Protein AF-A0A8S9H0C4-F1 (afdb_monomer)

Mean predicted aligned error: 11.25 Å

Structure (mmCIF, N/CA/C/O backbone):
data_AF-A0A8S9H0C4-F1
#
_entry.id   AF-A0A8S9H0C4-F1
#
loop_
_atom_site.group_PDB
_atom_site.id
_atom_site.type_symbol
_atom_site.label_atom_id
_atom_site.label_alt_id
_atom_site.label_comp_id
_atom_site.label_asym_id
_at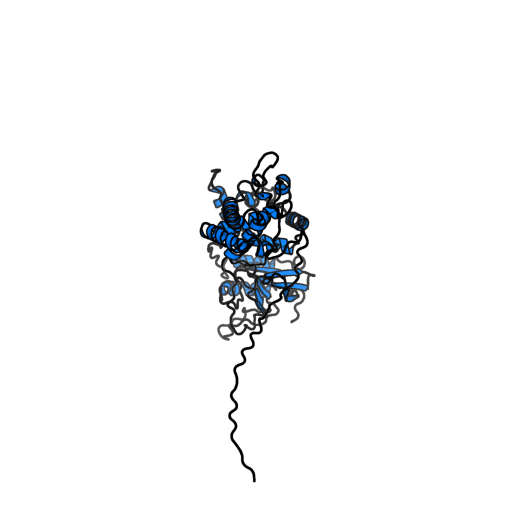om_site.label_entity_id
_atom_site.label_seq_id
_atom_site.pdbx_PDB_ins_code
_atom_site.Cartn_x
_atom_site.Cartn_y
_atom_site.Cartn_z
_atom_site.occupancy
_atom_site.B_iso_or_equiv
_atom_site.auth_seq_id
_atom_site.auth_comp_id
_atom_site.auth_asym_id
_atom_site.auth_atom_id
_atom_site.pdbx_PDB_model_num
ATOM 1 N N . MET A 1 1 ? -44.902 -77.349 -20.375 1.00 38.16 1 MET A N 1
ATOM 2 C CA . MET A 1 1 ? -44.047 -76.968 -19.225 1.00 38.16 1 MET A CA 1
ATOM 3 C C . MET A 1 1 ? -43.326 -75.696 -19.650 1.00 38.16 1 MET A C 1
ATOM 5 O O . MET A 1 1 ? -42.745 -75.730 -20.716 1.00 38.16 1 MET A O 1
ATOM 9 N N . ALA A 1 2 ? -43.389 -74.535 -19.014 1.00 34.59 2 ALA A N 1
ATOM 10 C CA . ALA A 1 2 ? -43.831 -74.146 -17.688 1.00 34.59 2 ALA A CA 1
ATOM 11 C C . ALA A 1 2 ? -44.551 -72.783 -17.771 1.00 34.59 2 ALA A C 1
ATOM 13 O O . ALA A 1 2 ? -44.348 -72.005 -18.697 1.00 34.59 2 ALA A O 1
ATOM 14 N N . THR A 1 3 ? -45.428 -72.545 -16.804 1.00 35.94 3 THR A N 1
ATOM 15 C CA . THR A 1 3 ? -46.259 -71.354 -16.611 1.00 35.94 3 THR A CA 1
ATOM 16 C C . THR A 1 3 ? -45.446 -70.157 -16.117 1.00 35.94 3 THR A C 1
ATOM 18 O O . THR A 1 3 ? -44.884 -70.223 -15.025 1.00 35.94 3 THR A O 1
ATOM 21 N N . THR A 1 4 ? -45.456 -69.040 -16.842 1.00 33.62 4 THR A N 1
ATOM 22 C CA . THR A 1 4 ? -44.946 -67.747 -16.361 1.00 33.62 4 THR A CA 1
ATOM 23 C C . THR A 1 4 ? -46.105 -66.920 -15.808 1.00 33.62 4 THR A C 1
ATOM 25 O O . THR A 1 4 ? -46.973 -66.461 -16.546 1.00 33.62 4 THR A O 1
ATOM 28 N N . ARG A 1 5 ? -46.144 -66.774 -14.478 1.00 37.62 5 ARG A N 1
ATOM 29 C CA . ARG A 1 5 ? -47.049 -65.865 -13.767 1.00 37.62 5 ARG A CA 1
ATOM 30 C C . ARG A 1 5 ? -46.379 -64.504 -13.607 1.00 37.62 5 ARG A C 1
ATOM 32 O O . ARG A 1 5 ? -45.258 -64.413 -13.118 1.00 37.62 5 ARG A O 1
ATOM 39 N N . THR A 1 6 ? -47.107 -63.471 -14.000 1.00 37.75 6 THR A N 1
ATOM 40 C CA . THR A 1 6 ? -46.817 -62.053 -13.794 1.00 37.75 6 THR A CA 1
ATOM 41 C C . THR A 1 6 ? -46.771 -61.728 -12.298 1.00 37.75 6 THR A C 1
ATOM 43 O O . THR A 1 6 ? -47.716 -62.047 -11.579 1.00 37.75 6 THR A O 1
ATOM 46 N N . PHE A 1 7 ? -45.712 -61.059 -11.835 1.00 34.47 7 PHE A N 1
ATOM 47 C CA . PHE A 1 7 ? -45.664 -60.413 -10.521 1.00 34.47 7 PHE A CA 1
ATOM 48 C C . PHE A 1 7 ? -45.388 -58.918 -10.708 1.00 34.47 7 PHE A C 1
ATOM 50 O O . PHE A 1 7 ? -44.346 -58.530 -11.231 1.00 34.47 7 PHE A O 1
ATOM 57 N N . LEU A 1 8 ? -46.353 -58.093 -10.292 1.00 31.84 8 LEU A N 1
ATOM 58 C CA . LEU A 1 8 ? -46.169 -56.664 -10.054 1.00 31.84 8 LEU A CA 1
ATOM 59 C C . LEU A 1 8 ? -45.226 -56.483 -8.860 1.00 31.84 8 LEU A C 1
ATOM 61 O O . LEU A 1 8 ? -45.516 -56.983 -7.774 1.00 31.84 8 LEU A O 1
ATOM 65 N N . VAL A 1 9 ? -44.146 -55.725 -9.042 1.00 34.50 9 VAL A N 1
ATOM 66 C CA . VAL A 1 9 ? -43.322 -55.225 -7.936 1.00 34.50 9 VAL A CA 1
ATOM 67 C C . VAL A 1 9 ? -43.634 -53.742 -7.751 1.00 34.50 9 VAL A C 1
ATOM 69 O O . VAL A 1 9 ? -43.262 -52.901 -8.565 1.00 34.50 9 VAL A O 1
ATOM 72 N N . LEU A 1 10 ? -44.370 -53.450 -6.679 1.00 32.12 10 LEU A N 1
ATOM 73 C CA . LEU A 1 10 ? -44.566 -52.118 -6.113 1.00 32.12 10 LEU A CA 1
ATOM 74 C C . LEU A 1 10 ? -43.233 -51.632 -5.525 1.00 32.12 10 LEU A C 1
ATOM 76 O O . LEU A 1 10 ? -42.736 -52.223 -4.569 1.00 32.12 10 LEU A O 1
ATOM 80 N N . PHE A 1 11 ? -42.665 -50.552 -6.064 1.00 33.66 11 PHE A N 1
ATOM 81 C CA . PHE A 1 11 ? -41.574 -49.835 -5.402 1.00 33.66 11 PHE A CA 1
ATOM 82 C C . PHE A 1 11 ? -42.159 -48.970 -4.279 1.00 33.66 11 PHE A C 1
ATOM 84 O O . PHE A 1 11 ? -42.774 -47.933 -4.522 1.00 33.66 11 PHE A O 1
ATOM 91 N N . SER A 1 12 ? -41.994 -49.425 -3.039 1.00 33.91 12 SER A N 1
ATOM 92 C CA . SER A 1 12 ? -42.279 -48.651 -1.834 1.00 33.91 12 SER A CA 1
ATOM 93 C C . SER A 1 12 ? -41.239 -47.543 -1.660 1.00 33.91 12 SER A C 1
ATOM 95 O O . SER A 1 12 ? -40.045 -47.814 -1.526 1.00 33.91 12 SER A O 1
ATOM 97 N N . LEU A 1 13 ? -41.711 -46.299 -1.630 1.00 40.16 13 LEU A N 1
ATOM 98 C CA . LEU A 1 13 ? -40.942 -45.103 -1.308 1.00 40.16 13 LEU A CA 1
ATOM 99 C C . LEU A 1 13 ? -40.626 -45.097 0.202 1.00 40.16 13 LEU A C 1
ATOM 101 O O . LEU A 1 13 ? -41.441 -44.658 1.010 1.00 40.16 13 LEU A O 1
ATOM 105 N N . ALA A 1 14 ? -39.462 -45.612 0.599 1.00 35.75 14 ALA A N 1
ATOM 106 C CA . ALA A 1 14 ? -38.945 -45.455 1.958 1.00 35.75 14 ALA A CA 1
ATOM 107 C C . ALA A 1 14 ? -38.021 -44.229 2.003 1.00 35.75 14 ALA A C 1
ATOM 109 O O . ALA A 1 14 ? -36.825 -44.309 1.730 1.00 35.75 14 ALA A O 1
ATOM 110 N N . CYS A 1 15 ? -38.614 -43.078 2.318 1.00 36.56 15 CYS A N 1
ATOM 111 C CA . CYS A 1 15 ? -37.911 -41.848 2.657 1.00 36.56 15 CYS A CA 1
ATOM 112 C C . CYS A 1 15 ? -37.180 -42.062 3.991 1.00 36.56 15 CYS A C 1
ATOM 114 O O . CYS A 1 15 ? -37.785 -41.993 5.059 1.00 36.56 15 CYS A O 1
ATOM 116 N N . SER A 1 16 ? -35.889 -42.383 3.928 1.00 36.41 16 SER A N 1
ATOM 117 C CA . SER A 1 16 ? -35.023 -42.357 5.104 1.00 36.41 16 SER A CA 1
ATOM 118 C C . SER A 1 16 ? -34.553 -40.917 5.281 1.00 36.41 16 SER A C 1
ATOM 120 O O . SER A 1 16 ? -33.672 -40.463 4.556 1.00 36.41 16 SER A O 1
ATOM 122 N N . LEU A 1 17 ? -35.173 -40.184 6.212 1.00 41.22 17 LEU A N 1
ATOM 123 C CA . LEU A 1 17 ? -34.595 -38.957 6.756 1.00 41.22 17 LEU A CA 1
ATOM 124 C C . LEU A 1 17 ? -33.303 -39.333 7.490 1.00 41.22 17 LEU A C 1
ATOM 126 O O . LEU A 1 17 ? -33.306 -39.623 8.685 1.00 41.22 17 LEU A O 1
ATOM 130 N N . THR A 1 18 ? -32.188 -39.330 6.771 1.00 37.75 18 THR A N 1
ATOM 131 C CA . THR A 1 18 ? -30.883 -39.153 7.392 1.00 37.75 18 THR A CA 1
ATOM 132 C C . THR A 1 18 ? -30.782 -37.669 7.717 1.00 37.75 18 THR A C 1
ATOM 134 O O . THR A 1 18 ? -30.531 -36.840 6.846 1.00 37.75 18 THR A O 1
ATOM 137 N N . LEU A 1 19 ? -31.073 -37.324 8.972 1.00 36.75 19 LEU A N 1
ATOM 138 C CA . LEU A 1 19 ? -30.625 -36.073 9.567 1.00 36.75 19 LEU A CA 1
ATOM 139 C C . LEU A 1 19 ? -29.107 -36.012 9.367 1.00 36.75 19 LEU A C 1
ATOM 141 O O . LEU A 1 19 ? -28.366 -36.719 10.047 1.00 36.75 19 LEU A O 1
ATOM 145 N N . CYS A 1 20 ? -28.650 -35.204 8.411 1.00 31.95 20 CYS A N 1
ATOM 146 C CA . CYS A 1 20 ? -27.276 -34.728 8.394 1.00 31.95 20 CYS A CA 1
ATOM 147 C C . CYS A 1 20 ? -27.115 -33.826 9.617 1.00 31.95 20 CYS A C 1
ATOM 149 O O . CYS A 1 20 ? -27.350 -32.620 9.558 1.00 31.95 20 CYS A O 1
ATOM 151 N N . ILE A 1 21 ? -26.783 -34.442 10.748 1.00 35.31 21 ILE A N 1
ATOM 152 C CA . ILE A 1 21 ? -26.126 -33.758 11.849 1.00 35.31 21 ILE A CA 1
ATOM 153 C C . ILE A 1 21 ? -24.743 -33.417 11.297 1.00 35.31 21 ILE A C 1
ATOM 155 O O . ILE A 1 21 ? -23.879 -34.282 11.175 1.00 35.31 21 ILE A O 1
ATOM 159 N N . CYS A 1 22 ? -24.572 -32.175 10.851 1.00 34.88 22 CYS A N 1
ATOM 160 C CA . CYS A 1 22 ? -23.246 -31.612 10.666 1.00 34.88 22 CYS A CA 1
ATOM 161 C C . CYS A 1 22 ? -22.674 -31.378 12.067 1.00 34.88 22 CYS A C 1
ATOM 163 O O . CYS A 1 22 ? -22.788 -30.279 12.605 1.00 34.88 22 CYS A O 1
ATOM 165 N N . ASP A 1 23 ? -22.110 -32.426 12.667 1.00 35.38 23 ASP A N 1
ATOM 166 C CA . ASP A 1 23 ? -21.135 -32.272 13.742 1.00 35.38 23 ASP A CA 1
ATOM 167 C C . ASP A 1 23 ? -19.854 -31.739 13.098 1.00 35.38 23 ASP A C 1
ATOM 169 O O . ASP A 1 23 ? -18.955 -32.488 12.725 1.00 35.38 23 ASP A O 1
ATOM 173 N N . ASP A 1 24 ? -19.806 -30.422 12.917 1.00 34.47 24 ASP A N 1
ATOM 174 C CA . ASP A 1 24 ? -18.562 -29.695 12.688 1.00 34.47 24 ASP A CA 1
ATOM 175 C C . ASP A 1 24 ? -18.085 -29.149 14.042 1.00 34.47 24 ASP A C 1
ATOM 177 O O . ASP A 1 24 ? -17.975 -27.945 14.269 1.00 34.47 24 ASP A O 1
ATOM 181 N N . GLU A 1 25 ? -17.836 -30.057 14.994 1.00 38.50 25 GLU A N 1
ATOM 182 C CA . GLU A 1 25 ? -16.946 -29.770 16.122 1.00 38.50 25 GLU A CA 1
ATOM 183 C C . GLU A 1 25 ? -15.496 -29.814 15.619 1.00 38.50 25 GLU A C 1
ATOM 185 O O . GLU A 1 25 ? -14.664 -30.619 16.044 1.00 38.50 25 GLU A O 1
ATOM 190 N N . SER A 1 26 ? -15.146 -28.884 14.727 1.00 35.22 26 SER A N 1
ATOM 191 C CA . SER A 1 26 ? -13.791 -28.359 14.742 1.00 35.22 26 SER A CA 1
ATOM 192 C C . SER A 1 26 ? -13.653 -27.595 16.056 1.00 35.22 26 SER A C 1
ATOM 194 O O . SER A 1 26 ? -14.136 -26.471 16.206 1.00 35.22 26 SER A O 1
ATOM 196 N N . ASN A 1 27 ? -13.054 -28.261 17.036 1.00 37.12 27 ASN A N 1
ATOM 197 C CA . ASN A 1 27 ? -12.660 -27.719 18.323 1.00 37.12 27 ASN A CA 1
ATOM 198 C C . ASN A 1 27 ? -11.636 -26.585 18.110 1.00 37.12 27 ASN A C 1
ATOM 200 O O . ASN A 1 27 ? -10.434 -26.763 18.296 1.00 37.12 27 ASN A O 1
ATOM 204 N N . TYR A 1 28 ? -12.109 -25.406 17.698 1.00 45.72 28 TYR A N 1
ATOM 205 C CA . TYR A 1 28 ? -11.416 -24.140 17.902 1.00 45.72 28 TYR A CA 1
ATOM 206 C C . TYR A 1 28 ? -11.563 -23.795 19.382 1.00 45.72 28 TYR A C 1
ATOM 208 O O . TYR A 1 28 ? -12.350 -22.938 19.780 1.00 45.72 28 TYR A O 1
ATOM 216 N N . GLY A 1 29 ? -10.818 -24.526 20.211 1.00 34.31 29 GLY A N 1
ATOM 217 C CA . GLY A 1 29 ? -10.605 -24.189 21.606 1.00 34.31 29 GLY A CA 1
ATOM 218 C C . GLY A 1 29 ? -9.905 -22.838 21.679 1.00 34.31 29 GLY A C 1
ATOM 219 O O . GLY A 1 29 ? -8.677 -22.760 21.645 1.00 34.31 29 GLY A O 1
ATOM 220 N N . GLY A 1 30 ? -10.691 -21.765 21.752 1.00 36.62 30 GLY A N 1
ATOM 221 C CA . GLY A 1 30 ? -10.224 -20.438 22.118 1.00 36.62 30 GLY A CA 1
ATOM 222 C C . GLY A 1 30 ? -9.750 -20.473 23.564 1.00 36.62 30 GLY A C 1
ATOM 223 O O . GLY A 1 30 ? -10.521 -20.205 24.481 1.00 36.62 30 GLY A O 1
ATOM 224 N N . GLY A 1 31 ? -8.488 -20.850 23.769 1.00 36.47 31 GLY A N 1
ATOM 225 C CA . GLY A 1 31 ? -7.794 -20.577 25.020 1.00 36.47 31 GLY A CA 1
ATOM 226 C C . GLY A 1 31 ? -7.845 -19.077 25.305 1.00 36.47 31 GLY A C 1
ATOM 227 O O . GLY A 1 31 ? -7.764 -18.264 24.379 1.00 36.47 31 GLY A O 1
ATOM 228 N N . GLU A 1 32 ? -8.014 -18.715 26.577 1.00 44.75 32 GLU A N 1
ATOM 229 C CA . GLU A 1 32 ? -7.965 -17.327 27.034 1.00 44.75 32 GLU A CA 1
ATOM 230 C C . GLU A 1 32 ? -6.737 -16.620 26.432 1.00 44.75 32 GLU A C 1
ATOM 232 O O . GLU A 1 32 ? -5.599 -16.964 26.743 1.00 44.75 32 GLU A O 1
ATOM 237 N N . GLY A 1 33 ? -6.971 -15.651 25.538 1.00 62.50 33 GLY A N 1
ATOM 238 C CA . GLY A 1 33 ? -5.928 -14.782 24.980 1.00 62.50 33 GLY A CA 1
ATOM 239 C C . GLY A 1 33 ? -5.654 -14.880 23.474 1.00 62.50 33 GLY A C 1
ATOM 240 O O . GLY A 1 33 ? -4.941 -14.017 22.969 1.00 62.50 33 GLY A O 1
ATOM 241 N N . ASN A 1 34 ? -6.218 -15.842 22.733 1.00 84.50 34 ASN A N 1
ATOM 242 C CA . ASN A 1 34 ? -5.994 -15.932 21.280 1.00 84.50 34 ASN A CA 1
ATOM 243 C C . ASN A 1 34 ? -7.093 -15.230 20.466 1.00 84.50 34 ASN A C 1
ATOM 245 O O . ASN A 1 34 ? -8.281 -15.441 20.706 1.00 84.50 34 ASN A O 1
ATOM 249 N N . LEU A 1 35 ? -6.691 -14.425 19.474 1.00 95.25 35 LEU A N 1
ATOM 250 C CA . LEU A 1 35 ? -7.606 -13.809 18.508 1.00 95.25 35 LEU A CA 1
ATOM 251 C C . LEU A 1 35 ? -8.022 -14.834 17.448 1.00 95.25 35 LEU A C 1
ATOM 253 O O . LEU A 1 35 ? -7.168 -15.542 16.916 1.00 95.25 35 LEU A O 1
ATOM 257 N N . PHE A 1 36 ? -9.304 -14.888 17.088 1.00 94.75 36 PHE A N 1
ATOM 258 C CA . PHE A 1 36 ? -9.784 -15.781 16.028 1.00 94.75 36 PHE A CA 1
ATOM 259 C C . PHE A 1 36 ? -11.006 -15.215 15.287 1.00 94.75 36 PHE A C 1
ATOM 261 O O . PHE A 1 36 ? -11.759 -14.413 15.850 1.00 94.75 36 PHE A O 1
ATOM 268 N N . PRO A 1 37 ? -11.218 -15.585 14.010 1.00 94.56 37 PRO A N 1
ATOM 269 C CA . PRO A 1 37 ? -12.397 -15.149 13.272 1.00 94.56 37 PRO A CA 1
ATOM 270 C C . PRO A 1 37 ? -13.694 -15.688 13.885 1.00 94.56 37 PRO A C 1
ATOM 272 O O . PRO A 1 37 ? -13.772 -16.852 14.267 1.00 94.56 37 PRO A O 1
ATOM 275 N N . GLY A 1 38 ? -14.735 -14.857 13.961 1.00 92.81 38 GLY A N 1
ATOM 276 C CA . GLY A 1 38 ? -16.024 -15.264 14.530 1.00 92.81 38 GLY A CA 1
ATOM 277 C C . GLY A 1 38 ? -16.081 -15.287 16.064 1.00 92.81 38 GLY A C 1
ATOM 278 O O . GLY A 1 38 ? -17.004 -15.882 16.614 1.00 92.81 38 GLY A O 1
ATOM 279 N N . PHE A 1 39 ? -15.159 -14.609 16.761 1.00 97.25 39 PHE A N 1
ATOM 280 C CA . PHE A 1 39 ? -15.162 -14.459 18.229 1.00 97.25 39 PHE A CA 1
ATOM 281 C C . PHE A 1 39 ? -16.536 -14.065 18.810 1.00 97.25 39 PHE A C 1
ATOM 283 O O . PHE A 1 39 ? -16.942 -14.560 19.858 1.00 97.25 39 PHE A O 1
ATOM 290 N N . TYR A 1 40 ? -17.289 -13.215 18.103 1.00 97.75 40 TYR A N 1
ATOM 291 C CA . TYR A 1 40 ? -18.609 -12.733 18.527 1.00 97.75 40 TYR A CA 1
ATOM 292 C C . TYR A 1 40 ? -19.794 -13.548 17.985 1.00 97.75 40 TYR A C 1
ATOM 294 O O . TYR A 1 40 ? -20.940 -13.137 18.149 1.00 97.75 40 TYR A O 1
ATOM 302 N N . ARG A 1 41 ? -19.571 -14.704 17.345 1.00 95.94 41 ARG A N 1
ATOM 303 C CA . ARG A 1 41 ? -20.627 -15.450 16.631 1.00 95.94 41 ARG A CA 1
ATOM 304 C C . ARG A 1 41 ? -21.797 -15.873 17.524 1.00 95.94 41 ARG A C 1
ATOM 306 O O . ARG A 1 41 ? -22.916 -15.958 17.031 1.00 95.94 41 ARG A O 1
ATOM 313 N N . SER A 1 42 ? -21.552 -16.131 18.808 1.00 96.81 42 SER A N 1
ATOM 314 C CA . SER A 1 42 ? -22.587 -16.469 19.796 1.00 96.81 42 SER A CA 1
ATOM 315 C C . SER A 1 42 ? -23.044 -15.269 20.630 1.00 96.81 42 SER A C 1
ATOM 317 O O . SER A 1 42 ? -24.225 -15.169 20.948 1.00 96.81 42 SER A O 1
ATOM 319 N N . SER A 1 43 ? -22.131 -14.362 20.985 1.00 97.75 43 SER A N 1
ATOM 320 C CA . SER A 1 43 ? -22.388 -13.254 21.915 1.00 97.75 43 SER A CA 1
ATOM 321 C C . SER A 1 43 ? -22.935 -11.991 21.245 1.00 97.75 43 SER A C 1
ATOM 323 O O . SER A 1 43 ? -23.726 -11.275 21.849 1.00 97.75 43 SER A O 1
ATOM 325 N N . CYS A 1 44 ? -22.554 -11.722 19.995 1.00 98.31 44 CYS A N 1
ATOM 326 C CA . CYS A 1 44 ? -23.114 -10.652 19.175 1.00 98.31 44 CYS A CA 1
ATOM 327 C C . CYS A 1 44 ? -23.123 -11.059 17.688 1.00 98.31 44 CYS A C 1
ATOM 329 O O . CYS A 1 44 ? -22.290 -10.588 16.906 1.00 98.31 44 CYS A O 1
ATOM 331 N N . PRO A 1 45 ? -24.062 -11.930 17.266 1.00 97.81 45 PRO A N 1
ATOM 332 C CA . PRO A 1 45 ? -24.049 -12.536 15.930 1.00 97.81 45 PRO A CA 1
ATOM 333 C C . PRO A 1 45 ? -24.103 -11.528 14.772 1.00 97.81 45 PRO A C 1
ATOM 335 O O . PRO A 1 45 ? -23.652 -11.828 13.669 1.00 97.81 45 PRO A O 1
ATOM 338 N N . ARG A 1 46 ? -24.647 -10.328 15.017 1.00 97.94 46 ARG A N 1
ATOM 339 C CA . ARG A 1 46 ? -24.781 -9.248 14.028 1.00 97.94 46 ARG A CA 1
ATOM 340 C C . ARG A 1 46 ? -23.666 -8.203 14.085 1.00 97.94 46 ARG A C 1
ATOM 342 O O . ARG A 1 46 ? -23.747 -7.213 13.363 1.00 97.94 46 ARG A O 1
ATOM 349 N N . ALA A 1 47 ? -22.623 -8.405 14.896 1.00 98.12 47 ALA A N 1
ATOM 350 C CA . ALA A 1 47 ? -21.557 -7.418 15.087 1.00 98.12 47 ALA A CA 1
ATOM 351 C C . ALA A 1 47 ? -20.945 -6.944 13.756 1.00 98.12 47 ALA A C 1
ATOM 353 O O . ALA A 1 47 ? -20.986 -5.755 13.450 1.00 98.12 47 ALA A O 1
ATOM 354 N N . GLU A 1 48 ? -20.445 -7.867 12.928 1.00 98.00 48 GLU A N 1
ATOM 355 C CA . GLU A 1 48 ? -19.820 -7.525 11.639 1.00 98.00 48 GLU A CA 1
ATOM 356 C C . GLU A 1 48 ? -20.801 -6.865 10.656 1.00 98.00 48 GLU A C 1
ATOM 358 O O . GLU A 1 48 ? -20.433 -5.948 9.926 1.00 98.00 48 GLU A O 1
ATOM 363 N N . GLU A 1 49 ? -22.068 -7.293 10.651 1.00 98.19 49 GLU A N 1
ATOM 364 C CA . GLU A 1 49 ? -23.109 -6.705 9.801 1.00 98.19 49 GLU A CA 1
ATOM 365 C C . GLU A 1 49 ? -23.373 -5.240 10.177 1.00 98.19 49 GLU A C 1
ATOM 367 O O . GLU A 1 49 ? -23.460 -4.377 9.298 1.00 98.19 49 GLU A O 1
ATOM 372 N N . ILE A 1 50 ? -23.470 -4.961 11.480 1.00 98.75 50 ILE A N 1
ATOM 373 C CA . ILE A 1 50 ? -23.709 -3.623 12.024 1.00 98.75 50 ILE A CA 1
ATOM 374 C C . ILE A 1 50 ? -22.537 -2.699 11.697 1.00 98.75 50 ILE A C 1
ATOM 376 O O . ILE A 1 50 ? -22.771 -1.609 11.168 1.00 98.75 50 ILE A O 1
ATOM 380 N N . VAL A 1 51 ? -21.294 -3.134 11.954 1.00 98.69 51 VAL A N 1
ATOM 381 C CA . VAL A 1 51 ? -20.101 -2.334 11.627 1.00 98.69 51 VAL A CA 1
ATOM 382 C C . VAL A 1 51 ? -20.095 -1.985 10.141 1.00 98.69 51 VAL A C 1
ATOM 384 O O . VAL A 1 51 ? -20.078 -0.801 9.794 1.00 98.69 51 VAL A O 1
ATOM 387 N N . ARG A 1 52 ? -20.237 -2.985 9.266 1.00 98.38 52 ARG A N 1
ATOM 388 C CA . ARG A 1 52 ? -20.245 -2.784 7.814 1.00 98.38 52 ARG A CA 1
ATOM 389 C C . ARG A 1 52 ? -21.331 -1.814 7.362 1.00 98.38 52 ARG A C 1
ATOM 391 O O . ARG A 1 52 ? -21.071 -0.962 6.516 1.00 98.38 52 ARG A O 1
ATOM 398 N N . SER A 1 53 ? -22.540 -1.925 7.915 1.00 98.56 53 SER A N 1
ATOM 399 C CA . SER A 1 53 ? -23.667 -1.048 7.573 1.00 98.56 53 SER A CA 1
ATOM 400 C C . SER A 1 53 ? -23.372 0.417 7.900 1.00 98.56 53 SER A C 1
ATOM 402 O O . SER A 1 53 ? -23.544 1.292 7.048 1.00 98.56 53 SER A O 1
ATOM 404 N N . VAL A 1 54 ? -22.887 0.700 9.112 1.00 98.75 54 VAL A N 1
ATOM 405 C CA . VAL A 1 54 ? -22.602 2.078 9.536 1.00 98.75 54 VAL A CA 1
ATOM 406 C C . VAL A 1 54 ? -21.411 2.651 8.762 1.00 98.75 54 VAL A C 1
ATOM 408 O O . VAL A 1 54 ? -21.471 3.795 8.306 1.00 98.75 54 VAL A O 1
ATOM 411 N N . VAL A 1 55 ? -20.359 1.855 8.531 1.00 98.56 55 VAL A N 1
ATOM 412 C CA . VAL A 1 55 ? -19.219 2.268 7.696 1.00 98.56 55 VAL A CA 1
ATOM 413 C C . VAL A 1 55 ? -19.682 2.579 6.271 1.00 98.56 55 VAL A C 1
ATOM 415 O O . VAL A 1 55 ? -19.340 3.637 5.747 1.00 98.56 55 VAL A O 1
ATOM 418 N N . ALA A 1 56 ? -20.514 1.730 5.662 1.00 98.06 56 ALA A N 1
ATOM 419 C CA . ALA A 1 56 ? -21.050 1.961 4.320 1.00 98.06 56 ALA A CA 1
ATOM 420 C C . ALA A 1 56 ? -21.847 3.270 4.228 1.00 98.06 56 ALA A C 1
ATOM 422 O O . ALA A 1 56 ? -21.655 4.042 3.289 1.00 98.06 56 ALA A O 1
ATOM 423 N N . GLN A 1 57 ? -22.684 3.573 5.224 1.00 98.31 57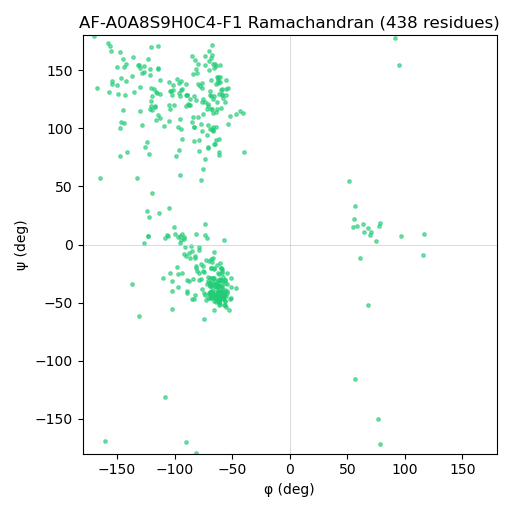 GLN A N 1
ATOM 424 C CA . GLN A 1 57 ? -23.419 4.841 5.286 1.00 98.31 57 GLN A CA 1
ATOM 425 C C . GLN A 1 57 ? -22.474 6.045 5.404 1.00 98.31 57 GLN A C 1
ATOM 427 O O . GLN A 1 57 ? -22.657 7.055 4.718 1.00 98.31 57 GLN A O 1
ATOM 432 N N . ALA A 1 58 ? -21.438 5.940 6.237 1.00 98.12 58 ALA A N 1
ATOM 433 C CA . ALA A 1 58 ? -20.464 7.008 6.420 1.00 98.12 58 ALA A CA 1
ATOM 434 C C . ALA A 1 58 ? -19.615 7.249 5.158 1.00 98.12 58 ALA A C 1
ATOM 436 O O . ALA A 1 58 ? -19.386 8.400 4.786 1.00 98.12 58 ALA A O 1
ATOM 437 N N . VAL A 1 59 ? -19.198 6.182 4.469 1.00 93.81 59 VAL A N 1
ATOM 438 C CA . VAL A 1 59 ? -18.452 6.248 3.201 1.00 93.81 59 VAL A CA 1
ATOM 439 C C . VAL A 1 59 ? -19.327 6.789 2.069 1.00 93.81 59 VAL A C 1
ATOM 441 O O . VAL A 1 59 ? -18.864 7.622 1.293 1.00 93.81 59 VAL A O 1
ATOM 444 N N . ALA A 1 60 ? -20.602 6.396 2.001 1.00 93.75 60 ALA A N 1
ATOM 445 C CA . ALA A 1 60 ? -21.550 6.941 1.028 1.00 93.75 60 ALA A CA 1
ATOM 446 C C . ALA A 1 60 ? -21.779 8.450 1.223 1.00 93.75 60 ALA A C 1
ATOM 448 O O . ALA A 1 60 ? -21.955 9.187 0.254 1.00 93.75 60 ALA A O 1
ATOM 449 N N . LYS A 1 61 ? -21.744 8.924 2.474 1.00 96.44 61 LYS A N 1
ATOM 450 C CA . LYS A 1 61 ? -21.840 10.351 2.806 1.00 96.44 61 LYS A CA 1
ATOM 451 C C . LYS A 1 61 ? -20.549 11.114 2.494 1.00 96.44 61 LYS A C 1
ATOM 453 O O . LYS A 1 61 ? -20.605 12.240 2.005 1.00 96.44 61 LYS A O 1
ATOM 458 N N . GLU A 1 62 ? -19.392 10.531 2.798 1.00 93.00 62 GLU A N 1
ATOM 459 C CA . GLU A 1 62 ? -18.074 11.100 2.516 1.00 93.00 62 GLU A CA 1
ATOM 460 C C . GLU A 1 62 ? -17.071 9.980 2.206 1.00 93.00 62 GLU A C 1
ATOM 462 O O . GLU A 1 62 ? -16.561 9.323 3.113 1.00 93.00 62 GLU A O 1
ATOM 467 N N . SER A 1 63 ? -16.704 9.814 0.931 1.00 88.19 63 SER A N 1
ATOM 468 C CA . SER A 1 63 ? -15.833 8.715 0.469 1.00 88.19 63 SER A CA 1
ATOM 469 C C . SER A 1 63 ? -14.476 8.649 1.181 1.00 88.19 63 SER A C 1
ATOM 471 O O . SER A 1 63 ? -13.936 7.572 1.428 1.00 88.19 63 SER A O 1
ATOM 473 N N . ARG A 1 64 ? -13.942 9.801 1.612 1.00 89.81 64 ARG A N 1
ATOM 474 C CA . ARG A 1 64 ? -12.713 9.906 2.421 1.00 89.81 64 ARG A CA 1
ATOM 475 C C . ARG A 1 64 ? -12.792 9.147 3.752 1.00 89.81 64 ARG A C 1
ATOM 477 O O . ARG A 1 64 ? -11.748 8.874 4.358 1.00 89.81 64 ARG A O 1
ATOM 484 N N . MET A 1 65 ? -13.989 8.858 4.257 1.00 97.12 65 MET A N 1
ATOM 485 C CA . MET A 1 65 ? -14.152 8.204 5.549 1.00 97.12 65 MET A CA 1
ATOM 486 C C . MET A 1 65 ? -13.489 6.826 5.583 1.00 97.12 65 MET A C 1
ATOM 488 O O . MET A 1 65 ? -12.841 6.526 6.580 1.00 97.12 65 MET A O 1
ATOM 492 N N . ALA A 1 66 ? -13.513 6.075 4.477 1.00 93.19 66 ALA A N 1
ATOM 493 C CA . ALA A 1 66 ? -12.839 4.779 4.375 1.00 93.19 66 ALA A CA 1
ATOM 494 C C . ALA A 1 66 ? -11.343 4.888 4.726 1.00 93.19 66 ALA A C 1
ATOM 496 O O . ALA A 1 66 ? -10.857 4.270 5.672 1.00 93.19 66 ALA A O 1
ATOM 497 N N . ALA A 1 67 ? -10.630 5.801 4.056 1.00 92.12 67 ALA A N 1
ATOM 498 C CA . ALA A 1 67 ? -9.217 6.067 4.332 1.00 92.12 67 ALA A CA 1
ATOM 499 C C . ALA A 1 67 ? -8.970 6.567 5.766 1.00 92.12 67 ALA A C 1
ATOM 501 O O . ALA A 1 67 ? -7.910 6.342 6.348 1.00 92.12 67 ALA A O 1
ATOM 502 N N . SER A 1 68 ? -9.939 7.286 6.339 1.00 98.00 68 SER A N 1
ATOM 503 C CA . SER A 1 68 ? -9.821 7.828 7.693 1.00 98.00 68 SER A CA 1
ATOM 504 C C . SER A 1 68 ? -9.899 6.722 8.744 1.00 98.00 68 SER A C 1
ATOM 506 O O . SER A 1 68 ? -9.052 6.688 9.630 1.00 98.00 68 SER A O 1
ATOM 508 N N . LEU A 1 69 ? -10.859 5.803 8.607 1.00 98.56 69 LEU A N 1
ATOM 509 C CA . LEU A 1 69 ? -11.051 4.666 9.510 1.00 98.56 69 LEU A CA 1
ATOM 510 C C . LEU A 1 69 ? -9.890 3.667 9.420 1.00 98.56 69 LEU A C 1
ATOM 512 O O . LEU A 1 69 ? -9.369 3.257 10.454 1.00 98.56 69 LEU A O 1
ATOM 516 N N . MET A 1 70 ? -9.401 3.368 8.208 1.00 97.31 70 MET A N 1
ATOM 517 C CA . MET A 1 70 ? -8.181 2.565 8.028 1.00 97.31 70 MET A CA 1
ATOM 518 C C . MET A 1 70 ? -6.980 3.194 8.746 1.00 97.31 70 MET A C 1
ATOM 520 O O . MET A 1 70 ? -6.232 2.507 9.441 1.00 97.31 70 MET A O 1
ATOM 524 N N . ARG A 1 71 ? -6.818 4.521 8.639 1.00 98.50 71 ARG A N 1
ATOM 525 C CA . ARG A 1 71 ? -5.742 5.241 9.329 1.00 98.50 71 ARG A CA 1
ATOM 526 C C . ARG A 1 71 ? -5.910 5.225 10.850 1.00 98.50 71 ARG A C 1
ATOM 528 O O . ARG A 1 71 ? -4.899 5.169 11.538 1.00 98.50 71 ARG A O 1
ATOM 535 N N . LEU A 1 72 ? -7.131 5.271 11.388 1.00 98.81 72 LEU A N 1
ATOM 536 C CA . LEU A 1 72 ? -7.338 5.129 12.836 1.00 98.81 72 LEU A CA 1
ATOM 537 C C . LEU A 1 72 ? -6.840 3.768 13.328 1.00 98.81 72 LEU A C 1
ATOM 539 O O . LEU A 1 72 ? -6.102 3.727 14.303 1.00 98.81 72 LEU A O 1
ATOM 543 N N . HIS A 1 73 ? -7.158 2.684 12.617 1.00 98.75 73 HIS A N 1
ATOM 544 C CA . HIS A 1 73 ? -6.673 1.354 12.979 1.00 98.75 73 HIS A CA 1
ATOM 545 C C . HIS A 1 73 ? -5.139 1.248 12.923 1.00 98.75 73 HIS A C 1
ATOM 547 O O . HIS A 1 73 ? -4.532 0.770 13.876 1.00 98.75 73 HIS A O 1
ATOM 553 N N . PHE A 1 74 ? -4.493 1.773 11.871 1.00 98.62 74 PHE A N 1
ATOM 554 C CA . PHE A 1 74 ? -3.022 1.837 11.799 1.00 98.62 74 PHE A CA 1
ATOM 555 C C . PHE A 1 74 ? -2.416 2.594 12.993 1.00 98.62 74 PHE A C 1
ATOM 557 O O . PHE A 1 74 ? -1.452 2.134 13.600 1.00 98.62 74 PHE A O 1
ATOM 564 N N . HIS A 1 75 ? -2.992 3.749 13.338 1.00 98.69 75 HIS A N 1
ATOM 565 C CA . HIS A 1 75 ? -2.500 4.595 14.426 1.00 98.69 75 HIS A CA 1
ATOM 566 C C . HIS A 1 75 ? -2.705 3.979 15.812 1.00 98.69 75 HIS A C 1
ATOM 568 O O . HIS A 1 75 ? -1.869 4.216 16.674 1.00 98.69 75 HIS A O 1
ATOM 574 N N . ASP A 1 76 ? -3.781 3.216 16.005 1.00 98.81 76 ASP A N 1
ATOM 575 C CA . ASP A 1 76 ? -4.026 2.439 17.221 1.00 98.81 76 ASP A CA 1
ATOM 576 C C . ASP A 1 76 ? -2.968 1.334 17.347 1.00 98.81 76 ASP A C 1
ATOM 578 O O . ASP A 1 76 ? -2.152 1.341 18.258 1.00 98.81 76 ASP A O 1
ATOM 582 N N . CYS A 1 77 ? -2.847 0.475 16.331 1.00 98.56 77 CYS A N 1
ATOM 583 C CA . CYS A 1 77 ? -1.937 -0.669 16.368 1.00 98.56 77 CYS A CA 1
ATOM 584 C C . CYS A 1 77 ? -0.452 -0.311 16.543 1.00 98.56 77 CYS A C 1
ATOM 586 O O . CYS A 1 77 ? 0.292 -1.088 17.136 1.00 98.56 77 CYS A O 1
ATOM 588 N N . PHE A 1 78 ? -0.007 0.850 16.050 1.00 98.25 78 PHE A N 1
ATOM 589 C CA . PHE A 1 78 ? 1.387 1.297 16.188 1.00 98.25 78 PHE A CA 1
ATOM 590 C C . PHE A 1 78 ? 1.715 1.878 17.577 1.00 98.25 78 PHE A C 1
ATOM 592 O O . PHE A 1 78 ? 2.874 2.206 17.857 1.00 98.25 78 PHE A O 1
ATOM 599 N N . VAL A 1 79 ? 0.727 2.008 18.468 1.00 97.88 79 VAL A N 1
ATOM 600 C CA . VAL A 1 79 ? 0.898 2.564 19.813 1.00 97.88 79 VAL A CA 1
ATOM 601 C C . VAL A 1 79 ? 0.310 1.605 20.841 1.00 97.88 79 VAL A C 1
ATOM 603 O O . VAL A 1 79 ? -0.886 1.563 21.046 1.00 97.88 79 VAL A O 1
ATOM 606 N N . GLN A 1 80 ? 1.172 0.853 21.534 1.00 94.94 80 GLN A N 1
ATOM 607 C CA . GLN A 1 80 ? 0.769 -0.145 22.547 1.00 94.94 80 GLN A CA 1
ATOM 608 C C . GLN A 1 80 ? -0.041 -1.340 21.997 1.00 94.94 80 GLN A C 1
ATOM 610 O O . GLN A 1 80 ? -0.496 -2.176 22.775 1.00 94.94 80 GLN A O 1
ATOM 615 N N . GLY A 1 81 ? -0.120 -1.487 20.672 1.00 96.94 81 GLY A N 1
ATOM 616 C CA . GLY A 1 81 ? -0.885 -2.538 20.005 1.00 96.94 81 GLY A CA 1
ATOM 617 C C . GLY A 1 81 ? -2.311 -2.094 19.687 1.00 96.94 81 GLY A C 1
ATOM 618 O O . GLY A 1 81 ? -2.713 -0.978 19.977 1.00 96.94 81 GLY A O 1
ATOM 619 N N . CYS A 1 82 ? -3.087 -2.964 19.041 1.00 98.19 82 CYS A N 1
ATOM 620 C CA . CYS A 1 82 ? -4.463 -2.645 18.653 1.00 98.19 82 CYS A CA 1
ATOM 621 C C . CYS A 1 82 ? -5.395 -2.773 19.874 1.00 98.19 82 CYS A C 1
ATOM 623 O O . CYS A 1 82 ? -6.023 -3.817 20.067 1.00 98.19 82 CYS A O 1
ATOM 625 N N . ASP A 1 83 ? -5.421 -1.759 20.733 1.00 98.31 83 ASP A N 1
ATOM 626 C CA . ASP A 1 83 ? -6.092 -1.785 22.036 1.00 98.31 83 ASP A CA 1
ATOM 627 C C . ASP A 1 83 ? -7.137 -0.667 22.210 1.00 98.31 83 ASP A C 1
ATOM 629 O O . ASP A 1 83 ? -7.688 -0.494 23.294 1.00 98.31 83 ASP A O 1
ATOM 633 N N . GLY A 1 84 ? -7.452 0.102 21.167 1.00 98.25 84 GLY A N 1
ATOM 634 C CA . GLY A 1 84 ? -8.407 1.208 21.237 1.00 98.25 84 GLY A CA 1
ATOM 635 C C . GLY A 1 84 ? -7.920 2.416 22.049 1.00 98.25 84 GLY A C 1
ATOM 636 O O . GLY A 1 84 ? -8.713 3.334 22.291 1.00 98.25 84 GLY A O 1
ATOM 637 N N . SER A 1 85 ? -6.650 2.460 22.470 1.00 98.56 85 SER A N 1
ATOM 638 C CA . SER A 1 85 ? -6.069 3.574 23.235 1.00 98.56 85 SER A CA 1
ATOM 639 C C . SER A 1 85 ? -6.150 4.911 22.493 1.00 98.56 85 SER A C 1
ATOM 641 O O . SER A 1 85 ? -6.390 5.952 23.119 1.00 98.56 85 SER A O 1
ATOM 643 N N . LEU A 1 86 ? -6.087 4.891 21.156 1.00 98.69 86 LEU A N 1
ATOM 644 C CA . LEU A 1 86 ? -6.254 6.074 20.305 1.00 98.69 86 LEU A CA 1
ATOM 645 C C . LEU A 1 86 ? -7.606 6.785 20.514 1.00 98.69 86 LEU A C 1
ATOM 647 O O . LEU A 1 86 ? -7.730 7.995 20.285 1.00 98.69 86 LEU A O 1
ATOM 651 N N . LEU A 1 87 ? -8.641 6.043 20.915 1.00 98.56 87 LEU A N 1
ATOM 652 C CA . LEU A 1 87 ? -10.010 6.546 21.029 1.00 98.56 87 LEU A CA 1
ATOM 653 C C . LEU A 1 87 ? -10.258 7.317 22.328 1.00 98.56 87 LEU A C 1
ATOM 655 O O . LEU A 1 87 ? -11.199 8.113 22.383 1.00 98.56 87 LEU A O 1
ATOM 659 N N . LEU A 1 88 ? -9.406 7.137 23.339 1.00 98.50 88 LEU A N 1
ATOM 660 C CA . LEU A 1 88 ? -9.559 7.760 24.650 1.00 98.50 88 LEU A CA 1
ATOM 661 C C . LEU A 1 88 ? -9.343 9.277 24.581 1.00 98.50 88 LEU A C 1
ATOM 663 O O . LEU A 1 88 ? -8.315 9.762 24.101 1.00 98.50 88 LEU A O 1
ATOM 667 N N . ASP A 1 89 ? -10.305 10.036 25.102 1.00 98.31 89 ASP A N 1
ATOM 668 C CA . ASP A 1 89 ? -10.164 11.475 25.326 1.00 98.31 89 ASP A CA 1
ATOM 669 C C . ASP A 1 89 ? -9.433 11.771 26.639 1.00 98.31 89 ASP A C 1
ATOM 671 O O . ASP A 1 89 ? -9.364 10.942 27.548 1.00 98.31 89 ASP A O 1
ATOM 675 N N . SER A 1 90 ? -8.873 12.978 26.744 1.00 97.31 90 SER A N 1
ATOM 676 C CA . SER A 1 90 ? -8.181 13.400 27.961 1.00 97.31 90 SER A CA 1
ATOM 677 C C . SER A 1 90 ? -9.153 13.455 29.137 1.00 97.31 90 SER A C 1
ATOM 679 O O . SER A 1 90 ? -10.138 14.193 29.103 1.00 97.31 90 SER A O 1
ATOM 681 N N . SER A 1 91 ? -8.856 12.703 30.194 1.00 95.81 91 SER A N 1
ATOM 682 C CA . SER A 1 91 ? -9.655 12.657 31.418 1.00 95.81 91 SER A CA 1
ATOM 683 C C . SER A 1 91 ? -8.800 12.178 32.588 1.00 95.81 91 SER A C 1
ATOM 685 O O . SER A 1 91 ? -8.096 11.173 32.482 1.00 95.81 91 SER A O 1
ATOM 687 N N . GLY A 1 92 ? -8.841 12.896 33.714 1.00 94.56 92 GLY A N 1
ATOM 688 C CA . GLY A 1 92 ? -8.022 12.578 34.886 1.00 94.56 92 GLY A CA 1
ATOM 689 C C . GLY A 1 92 ? -6.526 12.543 34.553 1.00 94.56 92 GLY A C 1
ATOM 690 O O . GLY A 1 92 ? -5.948 13.563 34.188 1.00 94.56 92 GLY A O 1
ATOM 691 N N . SER A 1 93 ? -5.904 11.368 34.690 1.00 94.31 93 SER A N 1
ATOM 692 C CA . SER A 1 93 ? -4.490 11.124 34.368 1.00 94.31 93 SER A CA 1
ATOM 693 C C . SER A 1 93 ? -4.227 10.745 32.904 1.00 94.31 93 SER A C 1
ATOM 695 O O . SER A 1 93 ? -3.066 10.645 32.509 1.00 94.31 93 SER A O 1
ATOM 697 N N . ILE A 1 94 ? -5.267 10.521 32.095 1.00 97.69 94 ILE A N 1
ATOM 698 C CA . ILE A 1 94 ? -5.124 10.141 30.686 1.00 97.69 94 ILE A CA 1
ATOM 699 C C . ILE A 1 94 ? -4.872 11.396 29.851 1.00 97.69 94 ILE A C 1
ATOM 701 O O . ILE A 1 94 ? -5.681 12.325 29.842 1.00 97.69 94 ILE A O 1
ATOM 705 N N . VAL A 1 95 ? -3.768 11.391 29.102 1.00 97.75 95 VAL A N 1
ATOM 706 C CA . VAL A 1 95 ? -3.480 12.381 28.059 1.00 97.75 95 VAL A CA 1
ATOM 707 C C . VAL A 1 95 ? -3.721 11.726 26.704 1.00 97.75 95 VAL A C 1
ATOM 709 O O . VAL A 1 95 ? -3.037 10.768 26.352 1.00 97.75 95 VAL A O 1
ATOM 712 N N . THR A 1 96 ? -4.696 12.239 25.952 1.00 98.38 96 THR A N 1
ATOM 713 C CA . THR A 1 96 ? -5.131 11.625 24.691 1.00 98.38 96 THR A CA 1
ATOM 714 C C . THR A 1 96 ? -4.037 11.583 23.626 1.00 98.38 96 THR A C 1
ATOM 716 O O . THR A 1 96 ? -3.343 12.570 23.366 1.00 98.38 96 THR A O 1
ATOM 719 N N . GLU A 1 97 ? -3.965 10.465 22.908 1.00 98.75 97 GLU A N 1
ATOM 720 C CA . GLU A 1 97 ? -3.157 10.338 21.696 1.00 98.75 97 GLU A CA 1
ATOM 721 C C . GLU A 1 97 ? -3.655 11.224 20.558 1.00 98.75 97 GLU A C 1
ATOM 723 O O . GLU A 1 97 ? -2.869 11.585 19.683 1.00 98.75 97 GLU A O 1
ATOM 728 N N . LYS A 1 98 ? -4.922 11.659 20.580 1.00 98.50 98 LYS A N 1
ATOM 729 C CA . LYS A 1 98 ? -5.483 12.591 19.586 1.00 98.50 98 LYS A CA 1
ATOM 730 C C . LYS A 1 98 ? -4.716 13.923 19.543 1.00 98.50 98 LYS A C 1
ATOM 732 O O . LYS A 1 98 ? -4.739 14.617 18.526 1.00 98.50 98 LYS A O 1
ATOM 737 N N . GLY A 1 99 ? -4.011 14.263 20.627 1.00 97.81 99 GLY A N 1
ATOM 738 C CA . GLY A 1 99 ? -3.162 15.448 20.751 1.00 97.81 99 GLY A CA 1
ATOM 739 C C . GLY A 1 99 ? -1.732 15.289 20.220 1.00 97.81 99 GLY A C 1
ATOM 740 O O . GLY A 1 99 ? -1.001 16.277 20.200 1.00 97.81 99 GLY A O 1
ATOM 741 N N . SER A 1 100 ? -1.314 14.093 19.793 1.00 98.06 100 SER A N 1
ATOM 742 C CA . SER A 1 100 ? 0.048 13.846 19.299 1.00 98.06 100 SER A CA 1
ATOM 743 C C . SER A 1 100 ? 0.315 14.546 17.962 1.00 98.06 100 SER A C 1
ATOM 745 O O . SER A 1 100 ? -0.610 14.885 17.221 1.00 98.06 100 SER A O 1
ATOM 747 N N . ASN A 1 101 ? 1.587 14.740 17.612 1.00 96.25 101 ASN A N 1
ATOM 748 C CA . ASN A 1 101 ? 2.006 15.317 16.332 1.00 96.25 101 ASN A CA 1
ATOM 749 C C . ASN A 1 101 ? 1.366 14.626 15.104 1.00 96.25 101 ASN A C 1
ATOM 751 O O . ASN A 1 101 ? 0.875 15.338 14.223 1.00 96.25 101 ASN A O 1
ATOM 755 N N . PRO A 1 102 ? 1.321 13.279 15.007 1.00 97.00 102 PRO A N 1
ATOM 756 C CA . PRO A 1 102 ? 0.708 12.602 13.860 1.00 97.00 102 PRO A CA 1
ATOM 757 C C . PRO A 1 102 ? -0.834 12.609 13.856 1.00 97.00 102 PRO A C 1
ATOM 759 O O . PRO A 1 102 ? -1.436 12.385 12.793 1.00 97.00 102 PRO A O 1
ATOM 762 N N . ASN A 1 103 ? -1.483 12.867 14.997 1.00 98.25 103 ASN A N 1
ATOM 763 C CA . ASN A 1 103 ? -2.943 12.815 15.142 1.00 98.25 103 ASN A CA 1
ATOM 764 C C . ASN A 1 103 ? -3.606 14.192 15.137 1.00 98.25 103 ASN A C 1
ATOM 766 O O . ASN A 1 103 ? -4.641 14.376 14.488 1.00 98.25 103 ASN A O 1
ATOM 770 N N . SER A 1 104 ? -2.993 15.172 15.795 1.00 97.06 104 SER A N 1
ATOM 771 C CA . SER A 1 104 ? -3.555 16.502 15.987 1.00 97.06 104 SER A CA 1
ATOM 772 C C . SER A 1 104 ? -3.863 17.174 14.652 1.00 97.06 104 SER A C 1
ATOM 774 O O . SER A 1 104 ? -3.023 17.296 13.753 1.00 97.06 104 SER A O 1
ATOM 776 N N . ASN A 1 105 ? -5.112 17.622 14.502 1.00 94.75 105 ASN A N 1
ATOM 777 C CA . ASN A 1 105 ? -5.623 18.234 13.275 1.00 94.75 105 ASN A CA 1
ATOM 778 C C . ASN A 1 105 ? -5.463 17.355 12.011 1.00 94.75 105 ASN A C 1
ATOM 780 O O . ASN A 1 105 ? -5.477 17.885 10.891 1.00 94.75 105 ASN A O 1
ATOM 784 N N . SER A 1 106 ? -5.316 16.036 12.174 1.00 95.31 106 SER A N 1
ATOM 785 C CA . SER A 1 106 ? -5.053 15.070 11.103 1.00 95.31 106 SER A CA 1
ATOM 786 C C . SER A 1 106 ? -5.991 13.860 11.172 1.00 95.31 106 SER A C 1
ATOM 788 O O . SER A 1 106 ? -6.783 13.669 10.247 1.00 95.31 106 SER A O 1
ATOM 790 N N . ALA A 1 107 ? -5.950 13.093 12.271 1.00 97.81 107 ALA A N 1
ATOM 791 C CA . ALA A 1 107 ? -6.842 11.959 12.514 1.00 97.81 107 ALA A CA 1
ATOM 792 C C . ALA A 1 107 ? -8.309 12.424 12.583 1.00 97.81 107 ALA A C 1
ATOM 794 O O . ALA A 1 107 ? -8.599 13.511 13.090 1.00 97.81 107 ALA A O 1
ATOM 795 N N . ARG A 1 108 ? -9.228 11.634 12.016 1.00 98.12 108 ARG A N 1
ATOM 796 C CA . ARG A 1 108 ? -10.661 11.957 11.897 1.00 98.12 108 ARG A CA 1
ATOM 797 C C . ARG A 1 108 ? -11.497 10.680 11.774 1.00 98.12 108 ARG A C 1
ATOM 799 O O . ARG A 1 108 ? -10.940 9.636 11.455 1.00 98.12 108 ARG A O 1
ATOM 806 N N . GLY A 1 109 ? -12.814 10.798 11.944 1.00 97.94 109 GLY A N 1
ATOM 807 C CA . GLY A 1 109 ? -13.757 9.672 11.877 1.00 97.94 109 GLY A CA 1
ATOM 808 C C . GLY A 1 109 ? -14.133 9.086 13.240 1.00 97.94 109 GLY A C 1
ATOM 809 O O . GLY A 1 109 ? -14.825 8.076 13.289 1.00 97.94 109 GLY A O 1
ATOM 810 N N . PHE A 1 110 ? -13.708 9.719 14.340 1.00 98.69 110 PHE A N 1
ATOM 811 C CA . PHE A 1 110 ? -14.081 9.320 15.703 1.00 98.69 110 PHE A CA 1
ATOM 812 C C . PHE A 1 110 ? -15.604 9.339 15.918 1.00 98.69 110 PHE A C 1
ATOM 814 O O . PHE A 1 110 ? -16.143 8.453 16.561 1.00 98.69 110 PHE A O 1
ATOM 821 N N . ASP A 1 111 ? -16.311 10.274 15.284 1.00 98.44 111 ASP A N 1
ATOM 822 C CA . ASP A 1 111 ? -17.773 10.366 15.311 1.00 98.44 111 ASP A CA 1
ATOM 823 C C . ASP A 1 111 ? -18.469 9.167 14.646 1.00 98.44 111 ASP A C 1
ATOM 825 O O . ASP A 1 111 ? -19.570 8.783 15.040 1.00 98.44 111 ASP A O 1
ATOM 829 N N . VAL A 1 112 ? -17.839 8.567 13.633 1.00 98.69 112 VAL A N 1
ATOM 830 C CA . VAL A 1 112 ? -18.331 7.337 12.996 1.00 98.69 112 VAL A CA 1
ATOM 831 C C . VAL A 1 112 ? -18.052 6.134 13.889 1.00 98.69 112 VAL A C 1
ATOM 833 O O . VAL A 1 112 ? -18.911 5.268 14.012 1.00 98.69 112 VAL A O 1
ATOM 836 N N . VAL A 1 113 ? -16.895 6.104 14.560 1.00 98.81 113 VAL A N 1
ATOM 837 C CA . VAL A 1 113 ? -16.584 5.082 15.573 1.00 98.81 113 VAL A CA 1
ATOM 838 C C . VAL A 1 113 ? -17.634 5.091 16.686 1.00 98.81 113 VAL A C 1
ATOM 840 O O . VAL A 1 113 ? -18.162 4.032 17.020 1.00 98.81 113 VAL A O 1
ATOM 843 N N . ASP A 1 114 ? -18.023 6.270 17.175 1.00 98.75 114 ASP A N 1
ATOM 844 C CA . ASP A 1 114 ? -19.079 6.414 18.184 1.00 98.75 114 ASP A CA 1
ATOM 845 C C . ASP A 1 114 ? -20.442 5.918 17.677 1.00 98.75 114 ASP A C 1
ATOM 847 O O . ASP A 1 114 ? -21.160 5.234 18.404 1.00 98.75 114 ASP A O 1
ATOM 851 N N . GLN A 1 115 ? -20.798 6.204 16.418 1.00 98.75 115 GLN A N 1
ATOM 852 C CA . GLN A 1 115 ? -22.039 5.708 15.804 1.00 98.75 115 GLN A CA 1
ATOM 853 C C . GLN A 1 115 ? -22.055 4.182 15.686 1.00 98.75 115 GLN A C 1
ATOM 855 O O . GLN A 1 115 ? -23.064 3.554 16.010 1.00 98.75 115 GLN A O 1
ATOM 860 N N . ILE A 1 116 ? -20.940 3.580 15.254 1.00 98.81 116 ILE A N 1
ATOM 861 C CA . ILE A 1 116 ? -20.805 2.122 15.193 1.00 98.81 116 ILE A CA 1
ATOM 862 C C . ILE A 1 116 ? -20.953 1.543 16.602 1.00 98.81 116 ILE A C 1
ATOM 864 O O . ILE A 1 116 ? -21.730 0.612 16.811 1.00 98.81 116 ILE A O 1
ATOM 868 N N . LYS A 1 117 ? -20.241 2.114 17.581 1.00 98.75 117 LYS A N 1
ATOM 869 C CA . LYS A 1 117 ? -20.255 1.629 18.961 1.00 98.75 117 LYS A CA 1
ATOM 870 C C . LYS A 1 117 ? -21.645 1.742 19.577 1.00 98.75 117 LYS A C 1
ATOM 872 O O . LYS A 1 117 ? -22.099 0.786 20.189 1.00 98.75 117 LYS A O 1
ATOM 877 N N . ALA A 1 118 ? -22.351 2.849 19.363 1.00 98.81 118 ALA A N 1
ATOM 878 C CA . ALA A 1 118 ? -23.722 3.021 19.833 1.00 98.81 118 ALA A CA 1
ATOM 879 C C . ALA A 1 118 ? -24.681 1.983 19.226 1.00 98.81 118 ALA A C 1
ATOM 881 O O . ALA A 1 118 ? -25.510 1.423 19.941 1.00 98.81 118 ALA A O 1
ATOM 882 N N . ALA A 1 119 ? -24.552 1.690 17.927 1.00 98.75 119 ALA A N 1
ATOM 883 C CA . ALA A 1 119 ? -25.361 0.666 17.271 1.00 98.75 119 ALA A CA 1
ATOM 884 C C . ALA A 1 119 ? -25.069 -0.742 17.820 1.00 98.75 119 ALA A C 1
ATOM 886 O O . ALA A 1 119 ? -26.002 -1.505 18.064 1.00 98.75 119 ALA A O 1
ATOM 887 N N . LEU A 1 120 ? -23.795 -1.065 18.065 1.00 98.75 120 LEU A N 1
ATOM 888 C CA . LEU A 1 120 ? -23.390 -2.331 18.680 1.00 98.75 120 LEU A CA 1
ATOM 889 C C . LEU A 1 120 ? -23.888 -2.454 20.120 1.00 98.75 120 LEU A C 1
ATOM 891 O O . LEU A 1 120 ? -24.440 -3.484 20.475 1.00 98.75 120 LEU A O 1
ATOM 895 N N . GLU A 1 121 ? -23.748 -1.414 20.940 1.00 98.75 121 GLU A N 1
ATOM 896 C CA . GLU A 1 121 ? -24.211 -1.434 22.334 1.00 98.75 121 GLU A CA 1
ATOM 897 C C . GLU A 1 121 ? -25.736 -1.540 22.447 1.00 98.75 121 GLU A C 1
ATOM 899 O O . GLU A 1 121 ? -26.238 -2.109 23.412 1.00 98.75 121 GLU A O 1
ATOM 904 N N . ASN A 1 122 ? -26.481 -1.033 21.462 1.00 98.62 122 ASN A N 1
ATOM 905 C CA . ASN A 1 122 ? -27.928 -1.214 21.402 1.00 98.62 122 ASN A CA 1
ATOM 906 C C . ASN A 1 122 ? -28.334 -2.661 21.056 1.00 98.62 122 ASN A C 1
ATOM 908 O O . ASN A 1 122 ? -29.383 -3.117 21.502 1.00 98.62 122 ASN A O 1
ATOM 912 N N . GLU A 1 123 ? -27.528 -3.375 20.266 1.00 98.31 123 GLU A N 1
ATOM 913 C CA . GLU A 1 123 ? -27.782 -4.774 19.889 1.00 98.31 123 GLU A CA 1
ATOM 914 C C . GLU A 1 123 ? -27.265 -5.762 20.949 1.00 98.31 123 GLU A C 1
ATOM 916 O O . GLU A 1 123 ? -27.956 -6.705 21.329 1.00 98.31 123 GLU A O 1
ATOM 921 N N . CYS A 1 124 ? -26.035 -5.560 21.420 1.00 98.00 124 CYS A N 1
ATOM 922 C CA . CYS A 1 124 ? -25.302 -6.471 22.292 1.00 98.00 124 CYS A CA 1
ATOM 923 C C . CYS A 1 124 ? -24.490 -5.689 23.345 1.00 98.00 124 CYS A C 1
ATOM 925 O O . CYS A 1 124 ? -23.272 -5.514 23.209 1.00 98.00 124 CYS A O 1
ATOM 927 N N . PRO A 1 125 ? -25.153 -5.216 24.420 1.00 98.38 125 PRO A N 1
ATOM 928 C CA . PRO A 1 125 ? -24.531 -4.376 25.440 1.00 98.38 125 PRO A CA 1
ATOM 929 C C . PRO A 1 125 ? -23.256 -4.990 26.032 1.00 98.38 125 PRO A C 1
ATOM 931 O O . PRO A 1 125 ? -23.221 -6.173 26.379 1.00 98.38 125 PRO A O 1
ATOM 934 N N . GLY A 1 126 ? -22.201 -4.185 26.163 1.00 97.69 126 GLY A N 1
ATOM 935 C CA . GLY A 1 126 ? -20.947 -4.537 26.831 1.00 97.69 126 GLY A CA 1
ATOM 936 C C . GLY A 1 126 ? -20.152 -5.674 26.185 1.00 97.69 126 GLY A C 1
ATOM 937 O O . GLY A 1 126 ? -19.305 -6.264 26.855 1.00 97.69 126 GLY A O 1
ATOM 938 N N . THR A 1 127 ? -20.428 -6.009 24.920 1.00 98.31 127 THR A N 1
ATOM 939 C CA . THR A 1 127 ? -19.900 -7.230 24.288 1.00 98.31 127 THR A CA 1
ATOM 940 C C . THR A 1 127 ? -18.720 -6.967 23.349 1.00 98.31 127 THR A C 1
ATOM 942 O O . THR A 1 127 ? -17.657 -7.563 23.521 1.00 98.31 127 THR A O 1
ATOM 945 N N . VAL A 1 128 ? -18.882 -6.092 22.352 1.00 98.56 128 VAL A N 1
ATOM 946 C CA . VAL A 1 128 ? -17.866 -5.867 21.304 1.00 98.56 128 VAL A CA 1
ATOM 947 C C . VAL A 1 128 ? -16.890 -4.771 21.728 1.00 98.56 128 VAL A C 1
ATOM 949 O O . VAL A 1 128 ? -17.326 -3.683 22.097 1.00 98.56 128 VAL A O 1
ATOM 952 N N . SER A 1 129 ? -15.581 -5.019 21.670 1.00 98.62 129 SER A N 1
ATOM 953 C CA . SER A 1 129 ? -14.571 -4.021 22.052 1.00 98.62 129 SER A CA 1
ATOM 954 C C . SER A 1 129 ? -14.440 -2.904 21.011 1.00 98.62 129 SER A C 1
ATOM 956 O O . SER A 1 129 ? -14.727 -3.087 19.824 1.00 98.62 129 SER A O 1
ATOM 958 N N . CYS A 1 130 ? -13.999 -1.726 21.443 1.00 98.75 130 CYS A N 1
ATOM 959 C CA . CYS A 1 130 ? -13.673 -0.625 20.539 1.00 98.75 130 CYS A CA 1
ATOM 960 C C . CYS A 1 130 ? -12.470 -0.963 19.634 1.00 98.75 130 CYS A C 1
ATOM 962 O O . CYS A 1 130 ? -12.448 -0.567 18.467 1.00 98.75 130 CYS A O 1
ATOM 964 N N . ALA A 1 131 ? -11.503 -1.731 20.139 1.00 98.69 131 ALA A N 1
ATOM 965 C CA . ALA A 1 131 ? -10.362 -2.223 19.369 1.00 98.69 131 ALA A CA 1
ATOM 966 C C . ALA A 1 131 ? -10.783 -3.132 18.194 1.00 98.69 131 ALA A C 1
ATOM 968 O O . ALA A 1 131 ? -10.322 -2.965 17.057 1.00 98.69 131 ALA A O 1
ATOM 969 N N . ASP A 1 132 ? -11.700 -4.076 18.427 1.00 98.75 132 ASP A N 1
ATOM 970 C CA . ASP A 1 132 ? -12.212 -4.935 17.353 1.00 98.75 132 ASP A CA 1
ATOM 971 C C . ASP A 1 132 ? -13.132 -4.184 16.394 1.00 98.75 132 ASP A C 1
ATOM 973 O O . ASP A 1 132 ? -13.084 -4.428 15.189 1.00 98.75 132 ASP A O 1
ATOM 977 N N . LEU A 1 133 ? -13.901 -3.212 16.889 1.00 98.25 133 LEU A N 1
ATOM 978 C CA . LEU A 1 133 ? -14.664 -2.296 16.046 1.00 98.25 133 LEU A CA 1
ATOM 979 C C . LEU A 1 133 ? -13.755 -1.566 15.050 1.00 98.25 133 LEU A C 1
ATOM 981 O O . LEU A 1 133 ? -14.069 -1.549 13.861 1.00 98.25 133 LEU A O 1
ATOM 985 N N . LEU A 1 134 ? -12.630 -0.991 15.497 1.00 98.62 134 LEU A N 1
ATOM 986 C CA . LEU A 1 134 ? -11.671 -0.327 14.602 1.00 98.62 134 LEU A CA 1
ATOM 987 C C . LEU A 1 134 ? -11.106 -1.288 13.555 1.00 98.62 134 LEU A C 1
ATOM 989 O O . LEU A 1 134 ? -10.971 -0.919 12.387 1.00 98.62 134 LEU A O 1
ATOM 993 N N . THR A 1 135 ? -10.809 -2.520 13.967 1.00 98.44 135 THR A N 1
ATOM 994 C CA . THR A 1 135 ? -10.267 -3.556 13.080 1.00 98.44 135 THR A CA 1
ATOM 995 C C . THR A 1 135 ? -11.281 -3.938 11.993 1.00 98.44 135 THR A C 1
ATOM 997 O O . THR A 1 135 ? -10.946 -3.962 10.806 1.00 98.44 135 THR A O 1
ATOM 1000 N N . LEU A 1 136 ? -12.545 -4.162 12.369 1.00 98.62 136 LEU A N 1
ATOM 1001 C CA . LEU A 1 136 ? -13.639 -4.426 11.428 1.00 98.62 136 LEU A CA 1
ATOM 1002 C C . LEU A 1 136 ? -13.888 -3.229 10.504 1.00 98.62 136 LEU A C 1
ATOM 1004 O O . LEU A 1 136 ? -13.981 -3.398 9.290 1.00 98.62 136 LEU A O 1
ATOM 1008 N N . ALA A 1 137 ? -13.907 -2.013 11.055 1.00 98.62 137 ALA A N 1
ATOM 1009 C CA . ALA A 1 137 ? -14.122 -0.795 10.284 1.00 98.62 137 ALA A CA 1
ATOM 1010 C C . ALA A 1 137 ? -13.025 -0.565 9.234 1.00 98.62 137 ALA A C 1
ATOM 1012 O O . ALA A 1 137 ? -13.324 -0.091 8.137 1.00 98.62 137 ALA A O 1
ATOM 1013 N N . ALA A 1 138 ? -11.770 -0.917 9.531 1.00 97.75 138 ALA A N 1
ATOM 1014 C CA . ALA A 1 138 ? -10.672 -0.858 8.569 1.00 97.75 138 ALA A CA 1
ATOM 1015 C C . ALA A 1 138 ? -10.839 -1.880 7.430 1.00 97.75 138 ALA A C 1
ATOM 1017 O O . ALA A 1 138 ? -10.674 -1.508 6.266 1.00 97.75 138 ALA A O 1
ATOM 1018 N N . ARG A 1 139 ? -11.227 -3.128 7.740 1.00 96.62 139 ARG A N 1
ATOM 1019 C CA . ARG A 1 139 ? -11.529 -4.155 6.724 1.00 96.62 139 ARG A CA 1
ATOM 1020 C C . ARG A 1 139 ? -12.683 -3.720 5.832 1.00 96.62 139 ARG A C 1
ATOM 1022 O O . ARG A 1 139 ? -12.544 -3.703 4.613 1.00 96.62 139 ARG A O 1
ATOM 1029 N N . ASP A 1 140 ? -13.799 -3.311 6.429 1.00 97.50 140 ASP A N 1
ATOM 1030 C CA . ASP A 1 140 ? -14.986 -2.886 5.684 1.00 97.50 140 ASP A CA 1
ATOM 1031 C C . ASP A 1 140 ? -14.697 -1.648 4.823 1.00 97.50 140 ASP A C 1
ATOM 1033 O O . ASP A 1 140 ? -15.169 -1.559 3.692 1.00 97.50 140 ASP A O 1
ATOM 1037 N N . SER A 1 141 ? -13.863 -0.725 5.315 1.00 95.00 141 SER A N 1
ATOM 1038 C CA . SER A 1 141 ? -13.391 0.425 4.537 1.00 95.00 141 SER A CA 1
ATOM 1039 C C . SER A 1 141 ? -12.603 0.007 3.298 1.00 95.00 141 SER A C 1
ATOM 1041 O O . SER A 1 141 ? -12.838 0.574 2.236 1.00 95.00 141 SER A O 1
ATOM 1043 N N . SER A 1 142 ? -11.713 -0.987 3.416 1.00 89.06 142 SER A N 1
ATOM 1044 C CA . SER A 1 142 ? -10.954 -1.518 2.278 1.00 89.06 142 SER A CA 1
ATOM 1045 C C . SER A 1 142 ? -11.882 -2.118 1.220 1.00 89.06 142 SER A C 1
ATOM 1047 O O . SER A 1 142 ? -11.812 -1.726 0.054 1.00 89.06 142 SER A O 1
ATOM 1049 N N . VAL A 1 143 ? -12.818 -2.976 1.640 1.00 88.75 143 VAL A N 1
ATOM 1050 C CA . VAL A 1 143 ? -13.795 -3.634 0.753 1.00 88.75 143 VAL A CA 1
ATOM 1051 C C . VAL A 1 143 ? -14.686 -2.617 0.037 1.00 88.75 143 VAL A C 1
ATOM 1053 O O . VAL A 1 143 ? -14.902 -2.714 -1.169 1.00 88.75 143 VAL A O 1
ATOM 1056 N N . LEU A 1 144 ? -15.185 -1.607 0.756 1.00 87.75 144 LEU A N 1
ATOM 1057 C CA . LEU A 1 144 ? -16.034 -0.557 0.181 1.00 87.75 144 LEU A CA 1
ATOM 1058 C C . LEU A 1 144 ? -15.299 0.321 -0.838 1.00 87.75 144 LEU A C 1
ATOM 1060 O O . LEU A 1 144 ? -15.945 0.965 -1.662 1.00 87.75 144 LEU A O 1
ATOM 1064 N N . THR A 1 145 ? -13.967 0.347 -0.795 1.00 83.12 145 THR A N 1
ATOM 1065 C CA . THR A 1 145 ? -13.117 1.028 -1.776 1.00 83.12 145 THR A CA 1
ATOM 1066 C C . THR A 1 145 ? -12.444 0.051 -2.737 1.00 83.12 145 THR A C 1
ATOM 10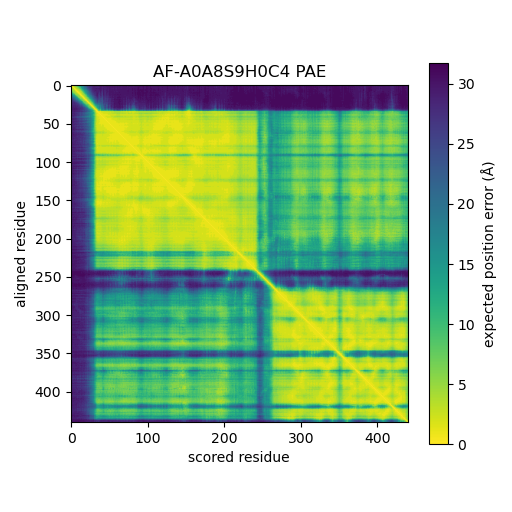68 O O . THR A 1 145 ? -11.322 0.308 -3.162 1.00 83.12 145 THR A O 1
ATOM 1071 N N . GLY A 1 146 ? -13.088 -1.078 -3.050 1.00 78.69 146 GLY A N 1
ATOM 1072 C CA . GLY A 1 146 ? -12.632 -2.027 -4.074 1.00 78.69 146 GLY A CA 1
ATOM 1073 C C . GLY A 1 146 ? -11.371 -2.824 -3.716 1.00 78.69 146 GLY A C 1
ATOM 1074 O O . GLY A 1 146 ? -10.805 -3.492 -4.579 1.00 78.69 146 GLY A O 1
ATOM 1075 N N . GLY A 1 147 ? -10.927 -2.762 -2.460 1.00 80.88 147 GLY A N 1
ATOM 1076 C CA . GLY A 1 147 ? -9.824 -3.559 -1.932 1.00 80.88 147 GLY A CA 1
ATOM 1077 C C . GLY A 1 147 ? -10.238 -4.982 -1.532 1.00 80.88 147 GLY A C 1
ATOM 1078 O O . GLY A 1 147 ? -11.404 -5.367 -1.679 1.00 80.88 147 GLY A O 1
ATOM 1079 N N . PRO A 1 148 ? -9.287 -5.780 -1.017 1.00 81.44 148 PRO A N 1
ATOM 1080 C CA . PRO A 1 148 ? -9.547 -7.152 -0.607 1.00 81.44 148 PRO A CA 1
ATOM 1081 C C . PRO A 1 148 ? -10.483 -7.237 0.599 1.00 81.44 148 PRO A C 1
ATOM 1083 O O . PRO A 1 148 ? -10.555 -6.342 1.438 1.00 81.44 148 PRO A O 1
ATOM 1086 N N . SER A 1 149 ? -11.162 -8.376 0.711 1.00 84.62 149 SER A N 1
ATOM 1087 C CA . SER A 1 149 ? -11.826 -8.802 1.941 1.00 84.62 149 SER A CA 1
ATOM 1088 C C . SER A 1 149 ? -11.002 -9.907 2.581 1.00 84.62 149 SER A C 1
ATOM 1090 O O . SER A 1 149 ? -10.545 -10.809 1.888 1.00 84.62 149 SER A O 1
ATOM 1092 N N . TRP A 1 150 ? -10.873 -9.876 3.902 1.00 87.38 150 TRP A N 1
ATOM 1093 C CA . TRP A 1 150 ? -10.207 -10.921 4.674 1.00 87.38 150 TRP A CA 1
ATOM 1094 C C . TRP A 1 150 ? -11.015 -11.274 5.921 1.00 87.38 150 TRP A C 1
ATOM 1096 O O . TRP A 1 150 ? -11.887 -10.514 6.369 1.00 87.38 150 TRP A O 1
ATOM 1106 N N . MET A 1 151 ? -10.720 -12.449 6.479 1.00 90.62 151 MET A N 1
ATOM 1107 C CA . MET A 1 151 ? -11.259 -12.855 7.774 1.00 90.62 151 MET A CA 1
ATOM 1108 C C . MET A 1 151 ? -10.493 -12.113 8.861 1.00 90.62 151 MET A C 1
ATOM 1110 O O . MET A 1 151 ? -9.273 -12.216 8.940 1.00 90.62 151 MET A O 1
ATOM 1114 N N . VAL A 1 152 ? -11.203 -11.359 9.695 1.00 94.88 152 VAL A N 1
ATOM 1115 C CA . VAL A 1 152 ? -10.588 -10.584 10.774 1.00 94.88 152 VAL A CA 1
ATOM 1116 C C . VAL A 1 152 ? -10.530 -11.452 12.032 1.00 94.88 152 VAL A C 1
ATOM 1118 O O . VAL A 1 152 ? -11.587 -11.859 12.514 1.00 94.88 152 VAL A O 1
ATOM 1121 N N . PRO A 1 153 ? -9.345 -11.745 12.602 1.00 95.81 153 PRO A N 1
ATOM 1122 C CA . PRO A 1 153 ? -9.258 -12.314 13.941 1.00 95.81 153 PRO A CA 1
ATOM 1123 C C . PRO A 1 153 ? -9.755 -11.286 14.959 1.00 95.81 153 PRO A C 1
ATOM 1125 O O . PRO A 1 153 ? -9.286 -10.149 14.941 1.00 95.81 153 PRO A O 1
ATOM 1128 N N . LEU A 1 154 ? -10.689 -11.673 15.825 1.00 97.69 154 LEU A N 1
ATOM 1129 C CA . LEU A 1 154 ? -11.341 -10.818 16.824 1.00 97.69 154 LEU A CA 1
ATOM 1130 C C . LEU A 1 154 ? -11.090 -11.373 18.236 1.00 97.69 154 LEU A C 1
ATOM 1132 O O . LEU A 1 154 ? -10.579 -12.482 18.389 1.00 97.69 154 LEU A O 1
ATOM 1136 N N . GLY A 1 155 ? -11.441 -10.601 19.259 1.00 97.19 155 GLY A N 1
ATOM 1137 C CA . GLY A 1 155 ? -11.185 -10.874 20.674 1.00 97.19 155 GLY A CA 1
ATOM 1138 C C . GLY A 1 155 ? -10.275 -9.846 21.356 1.00 97.19 155 GLY A C 1
ATOM 1139 O O . GLY A 1 155 ? -9.851 -10.072 22.492 1.00 97.19 155 GLY A O 1
ATOM 1140 N N . ARG A 1 156 ? -9.953 -8.723 20.693 1.00 98.38 156 ARG A N 1
ATOM 1141 C CA . ARG A 1 156 ? -9.163 -7.636 21.296 1.00 98.38 156 ARG A CA 1
ATOM 1142 C C . ARG A 1 156 ? -9.936 -7.020 22.455 1.00 98.38 156 ARG A C 1
ATOM 1144 O O . ARG A 1 156 ? -11.167 -7.029 22.484 1.00 98.38 156 ARG A O 1
ATOM 1151 N N . ARG A 1 157 ? -9.211 -6.452 23.416 1.00 97.81 157 ARG A N 1
ATOM 1152 C CA . ARG A 1 157 ? -9.790 -5.759 24.572 1.00 97.81 157 ARG A CA 1
ATOM 1153 C C . ARG A 1 157 ? -9.310 -4.320 24.615 1.00 97.81 157 ARG A C 1
ATOM 1155 O O . ARG A 1 157 ? -8.199 -4.029 24.189 1.00 97.81 157 ARG A O 1
ATOM 1162 N N . ASP A 1 158 ? -10.155 -3.464 25.175 1.00 98.50 158 ASP A N 1
ATOM 1163 C CA . ASP A 1 158 ? -9.900 -2.032 25.217 1.00 98.50 158 ASP A CA 1
ATOM 1164 C C . ASP A 1 158 ? -8.927 -1.650 26.338 1.00 98.50 158 ASP A C 1
ATOM 1166 O O . ASP A 1 158 ? -9.024 -2.124 27.480 1.00 98.50 158 ASP A O 1
ATOM 1170 N N . SER A 1 159 ? -8.013 -0.750 26.000 1.00 97.81 159 SER A N 1
ATOM 1171 C CA . SER A 1 159 ? -7.044 -0.145 26.895 1.00 97.81 159 SER A CA 1
ATOM 1172 C C . SER A 1 159 ? -7.714 0.713 27.958 1.00 97.81 159 SER A C 1
ATOM 1174 O O . SER A 1 159 ? -8.795 1.275 27.775 1.00 97.81 159 SER A O 1
ATOM 1176 N N . ARG A 1 160 ? -7.020 0.876 29.084 1.00 96.81 160 ARG A N 1
ATOM 1177 C CA . ARG A 1 160 ? -7.400 1.818 30.153 1.00 96.81 160 ARG A CA 1
ATOM 1178 C C . ARG A 1 160 ? -6.475 3.032 30.222 1.00 96.81 160 ARG A C 1
ATOM 1180 O O . ARG A 1 160 ? -6.586 3.836 31.144 1.00 96.81 160 ARG A O 1
ATOM 1187 N N . SER A 1 161 ? -5.553 3.149 29.273 1.00 97.38 161 SER A N 1
ATOM 1188 C CA . SER A 1 161 ? -4.562 4.215 29.190 1.00 97.38 161 SER A CA 1
ATOM 1189 C C . SER A 1 161 ? -4.290 4.575 27.735 1.00 97.38 161 SER A C 1
ATOM 1191 O O . SER A 1 161 ? -4.532 3.781 26.838 1.00 97.38 161 SER A O 1
ATOM 1193 N N . ALA A 1 162 ? -3.754 5.770 27.512 1.00 98.12 162 ALA A N 1
ATOM 1194 C CA . ALA A 1 162 ? -3.298 6.234 26.207 1.00 98.12 162 ALA A CA 1
ATOM 1195 C C . ALA A 1 162 ? -1.843 6.706 26.319 1.00 98.12 162 ALA A C 1
ATOM 1197 O O . ALA A 1 162 ? -1.413 7.127 27.398 1.00 98.12 162 ALA A O 1
ATOM 1198 N N . SER A 1 163 ? -1.083 6.650 25.225 1.00 98.25 163 SER A N 1
ATOM 1199 C CA . SER A 1 163 ? 0.337 7.010 25.204 1.00 98.25 163 SER A CA 1
ATOM 1200 C C . SER A 1 163 ? 0.640 8.090 24.171 1.00 98.25 163 SER A C 1
ATOM 1202 O O . SER A 1 163 ? 1.051 7.826 23.040 1.00 98.25 163 SER A O 1
ATOM 1204 N N . LEU A 1 164 ? 0.517 9.356 24.589 1.00 98.25 164 LEU A N 1
ATOM 1205 C CA . LEU A 1 164 ? 0.905 10.510 23.769 1.00 98.25 164 LEU A CA 1
ATOM 1206 C C . LEU A 1 164 ? 2.365 10.409 23.282 1.00 98.25 164 LEU A C 1
ATOM 1208 O O . LEU A 1 164 ? 2.664 10.738 22.133 1.00 98.25 164 LEU A O 1
ATOM 1212 N N . SER A 1 165 ? 3.282 9.971 24.150 1.00 98.06 165 SER A N 1
ATOM 1213 C CA . SER A 1 165 ? 4.696 9.796 23.804 1.00 98.06 165 SER A CA 1
ATOM 1214 C C . SER A 1 165 ? 4.904 8.634 22.834 1.00 98.06 165 SER A C 1
ATOM 1216 O O . SER A 1 165 ? 5.639 8.801 21.864 1.00 98.06 165 SER A O 1
ATOM 1218 N N . GLY A 1 166 ? 4.221 7.503 23.039 1.00 97.62 166 GLY A N 1
ATOM 1219 C CA . GLY A 1 166 ? 4.222 6.378 22.105 1.00 97.62 166 GLY A CA 1
ATOM 1220 C C . GLY A 1 166 ? 3.740 6.804 20.722 1.00 97.62 166 GLY A C 1
ATOM 1221 O O . GLY A 1 166 ? 4.436 6.584 19.739 1.00 97.62 166 GLY A O 1
ATOM 1222 N N . SER A 1 167 ? 2.631 7.541 20.654 1.00 97.94 167 SER A N 1
ATOM 1223 C CA . SER A 1 167 ? 2.103 8.095 19.405 1.00 97.94 167 SER A CA 1
ATOM 1224 C C . SER A 1 167 ? 3.094 9.022 18.691 1.00 97.94 167 SER A C 1
ATOM 1226 O O . SER A 1 167 ? 3.248 8.945 17.475 1.00 97.94 167 SER A O 1
ATOM 1228 N N . ASN A 1 168 ? 3.830 9.862 19.424 1.00 97.88 168 ASN A N 1
ATOM 1229 C CA . ASN A 1 168 ? 4.847 10.737 18.832 1.00 97.88 168 ASN A CA 1
ATOM 1230 C C . ASN A 1 168 ? 6.103 10.001 18.337 1.00 97.88 168 ASN A C 1
ATOM 1232 O O . ASN A 1 168 ? 6.764 10.508 17.433 1.00 97.88 168 ASN A O 1
ATOM 1236 N N . ASN A 1 169 ? 6.444 8.857 18.934 1.00 96.44 169 ASN A N 1
ATOM 1237 C CA . ASN A 1 169 ? 7.714 8.171 18.689 1.00 96.44 169 ASN A CA 1
ATOM 1238 C C . ASN A 1 169 ? 7.583 6.956 17.763 1.00 96.44 169 ASN A C 1
ATOM 1240 O O . ASN A 1 169 ? 8.519 6.646 17.030 1.00 96.44 169 ASN A O 1
ATOM 1244 N N . ASN A 1 170 ? 6.441 6.269 17.800 1.00 97.12 170 ASN A N 1
ATOM 1245 C CA . ASN A 1 170 ? 6.248 5.000 17.105 1.00 97.12 170 ASN A CA 1
ATOM 1246 C C . ASN A 1 170 ? 5.544 5.161 15.761 1.00 97.12 170 ASN A C 1
ATOM 1248 O O . ASN A 1 170 ? 5.632 4.262 14.938 1.00 97.12 170 ASN A O 1
ATOM 1252 N N . ILE A 1 171 ? 4.849 6.272 15.508 1.00 97.50 171 ILE A N 1
ATOM 1253 C CA . ILE A 1 171 ? 4.183 6.490 14.220 1.00 97.50 171 ILE A CA 1
ATOM 1254 C C . ILE A 1 171 ? 5.178 7.155 13.256 1.00 97.50 171 ILE A C 1
ATOM 1256 O O . ILE A 1 171 ? 5.643 8.262 13.545 1.00 97.50 171 ILE A O 1
ATOM 1260 N N . PRO A 1 172 ? 5.490 6.534 12.101 1.00 96.12 172 PRO A N 1
ATOM 1261 C CA . PRO A 1 172 ? 6.441 7.092 11.146 1.00 96.12 172 PRO A CA 1
ATOM 1262 C C . PRO A 1 172 ? 6.024 8.477 10.644 1.00 96.12 172 PRO A C 1
ATOM 1264 O O . PRO A 1 172 ? 4.883 8.705 10.231 1.00 96.12 172 PRO A O 1
ATOM 1267 N N . ALA A 1 173 ? 6.975 9.408 10.624 1.00 94.06 173 ALA A N 1
ATOM 1268 C CA . ALA A 1 173 ? 6.777 10.720 10.029 1.00 94.06 173 ALA A CA 1
ATOM 1269 C C . ALA A 1 173 ? 7.018 10.668 8.507 1.00 94.06 173 ALA A C 1
ATOM 1271 O O . ALA A 1 173 ? 7.918 9.966 8.042 1.00 94.06 173 ALA A O 1
ATOM 1272 N N . PRO A 1 174 ? 6.296 11.471 7.703 1.00 90.00 174 PRO A N 1
ATOM 1273 C CA . PRO A 1 174 ? 6.409 11.452 6.239 1.00 90.00 174 PRO A CA 1
ATOM 1274 C C . PRO A 1 174 ? 7.770 11.927 5.701 1.00 90.00 174 PRO A C 1
ATOM 1276 O O . PRO A 1 174 ? 8.040 11.790 4.512 1.00 90.00 174 PRO A O 1
ATOM 1279 N N . ASN A 1 175 ? 8.616 12.518 6.549 1.00 88.19 175 ASN A N 1
ATOM 1280 C CA . ASN A 1 175 ? 9.973 12.941 6.210 1.00 88.19 175 ASN A CA 1
ATOM 1281 C C . ASN A 1 175 ? 11.066 12.045 6.816 1.00 88.19 175 ASN A C 1
ATOM 1283 O O . ASN A 1 175 ? 12.246 12.394 6.743 1.00 88.19 175 ASN A O 1
ATOM 1287 N N . ASN A 1 176 ? 10.698 10.919 7.432 1.00 91.56 176 ASN A N 1
ATOM 1288 C CA . ASN A 1 176 ? 11.667 9.922 7.860 1.00 91.56 176 ASN A CA 1
ATOM 1289 C C . ASN A 1 176 ? 12.365 9.279 6.655 1.00 91.56 176 ASN A C 1
ATOM 1291 O O . ASN A 1 176 ? 11.812 9.189 5.559 1.00 91.56 176 ASN A O 1
ATOM 1295 N N . THR A 1 177 ? 13.603 8.829 6.867 1.00 91.44 177 THR A N 1
ATOM 1296 C CA . THR A 1 177 ? 14.317 8.043 5.854 1.00 91.44 177 THR A CA 1
ATOM 1297 C C . THR A 1 177 ? 13.685 6.660 5.720 1.00 91.44 177 THR A C 1
ATOM 1299 O O . THR A 1 177 ? 13.075 6.168 6.670 1.00 91.44 177 THR A O 1
ATOM 1302 N N . PHE A 1 178 ? 13.888 5.998 4.580 1.00 91.50 178 PHE A N 1
ATOM 1303 C CA . PHE A 1 178 ? 13.419 4.625 4.375 1.00 91.50 178 PHE A CA 1
ATOM 1304 C C . PHE A 1 178 ? 13.866 3.677 5.501 1.00 91.50 178 PHE A C 1
ATOM 1306 O O . PHE A 1 178 ? 13.035 2.981 6.071 1.00 91.50 178 PHE A O 1
ATOM 1313 N N . ASN A 1 179 ? 15.145 3.717 5.895 1.00 95.25 179 ASN A N 1
ATOM 1314 C CA . ASN A 1 179 ? 15.677 2.866 6.968 1.00 95.25 179 ASN A CA 1
ATOM 1315 C C . ASN A 1 179 ? 15.009 3.141 8.322 1.00 95.25 179 ASN A C 1
ATOM 1317 O O . ASN A 1 179 ? 14.793 2.218 9.102 1.00 95.25 179 ASN A O 1
ATOM 1321 N N . THR A 1 180 ? 14.665 4.402 8.601 1.00 96.12 180 THR A N 1
ATOM 1322 C CA . THR A 1 180 ? 13.919 4.767 9.811 1.00 96.12 180 THR A CA 1
ATOM 1323 C C . THR A 1 180 ? 12.515 4.169 9.780 1.00 96.12 180 THR A C 1
ATOM 1325 O O . THR A 1 180 ? 12.118 3.534 10.748 1.00 96.12 180 THR A O 1
ATOM 1328 N N . ILE A 1 181 ? 11.791 4.322 8.665 1.00 96.31 181 ILE A N 1
ATOM 1329 C CA . ILE A 1 181 ? 10.436 3.775 8.511 1.00 96.31 181 ILE A CA 1
ATOM 1330 C C . ILE A 1 181 ? 10.464 2.248 8.637 1.00 96.31 181 ILE A C 1
ATOM 1332 O O . ILE A 1 181 ? 9.685 1.688 9.403 1.00 96.31 181 ILE A O 1
ATOM 1336 N N . LEU A 1 182 ? 11.398 1.585 7.948 1.00 95.62 182 LEU A N 1
ATOM 1337 C CA . LEU A 1 182 ? 11.578 0.138 8.035 1.00 95.62 182 LEU A CA 1
ATOM 1338 C C . LEU A 1 182 ? 11.851 -0.306 9.476 1.00 95.62 182 LEU A C 1
ATOM 1340 O O . LEU A 1 182 ? 11.197 -1.224 9.954 1.00 95.62 182 LEU A O 1
ATOM 1344 N N . SER A 1 183 ? 12.741 0.380 10.204 1.00 96.88 183 SER A N 1
ATOM 1345 C CA . SER A 1 183 ? 12.999 0.063 11.614 1.00 96.88 183 SER A CA 1
ATOM 1346 C C . SER A 1 183 ? 11.735 0.187 12.468 1.00 96.88 183 SER A C 1
ATOM 1348 O O . SER A 1 183 ? 11.452 -0.699 13.273 1.00 96.88 183 SER A O 1
ATOM 1350 N N . THR A 1 184 ? 10.941 1.240 12.265 1.00 96.00 184 THR A N 1
ATOM 1351 C CA . THR A 1 184 ? 9.683 1.434 12.988 1.00 96.00 184 THR A CA 1
ATOM 1352 C C . THR A 1 184 ? 8.693 0.295 12.741 1.00 96.00 184 THR A C 1
ATOM 1354 O O . THR A 1 184 ? 8.105 -0.189 13.703 1.00 96.00 184 THR A O 1
ATOM 1357 N N . PHE A 1 185 ? 8.550 -0.176 11.498 1.00 97.75 185 PHE A N 1
ATOM 1358 C CA . PHE A 1 185 ? 7.715 -1.338 11.167 1.00 97.75 185 PHE A CA 1
ATOM 1359 C C . PHE A 1 185 ? 8.257 -2.625 11.797 1.00 97.75 185 PHE A C 1
ATOM 1361 O O . PHE A 1 185 ? 7.511 -3.334 12.470 1.00 97.75 185 PHE A O 1
ATOM 1368 N N . THR A 1 186 ? 9.567 -2.875 11.702 1.00 97.38 186 THR A N 1
ATOM 1369 C CA . THR A 1 186 ? 10.175 -4.080 12.294 1.00 97.38 186 THR A CA 1
ATOM 1370 C C . THR A 1 186 ? 10.034 -4.129 13.815 1.00 97.38 186 THR A C 1
ATOM 1372 O O . THR A 1 186 ? 9.865 -5.206 14.378 1.00 97.38 186 THR A O 1
ATOM 1375 N N . ASN A 1 187 ? 10.007 -2.973 14.491 1.00 96.19 187 ASN A N 1
ATOM 1376 C CA . ASN A 1 187 ? 9.742 -2.894 15.931 1.00 96.19 187 ASN A CA 1
ATOM 1377 C C . ASN A 1 187 ? 8.293 -3.262 16.296 1.00 96.19 187 ASN A C 1
ATOM 1379 O O . ASN A 1 187 ? 8.036 -3.603 17.446 1.00 96.19 187 ASN A O 1
ATOM 1383 N N . GLN A 1 188 ? 7.364 -3.202 15.336 1.00 95.81 188 GLN A N 1
ATOM 1384 C CA . GLN A 1 188 ? 5.991 -3.704 15.466 1.00 95.81 188 GLN A CA 1
ATOM 1385 C C . GLN A 1 188 ? 5.850 -5.161 14.990 1.00 95.81 188 GLN A C 1
ATOM 1387 O O . GLN A 1 188 ? 4.741 -5.683 14.942 1.00 95.81 188 GLN A O 1
ATOM 1392 N N . GLY A 1 189 ? 6.953 -5.823 14.622 1.00 96.62 189 GLY A N 1
ATOM 1393 C CA . GLY A 1 189 ? 6.935 -7.176 14.064 1.00 96.62 189 GLY A CA 1
ATOM 1394 C C . GLY A 1 189 ? 6.519 -7.248 12.592 1.00 96.62 189 GLY A C 1
ATOM 1395 O O . GLY A 1 189 ? 6.189 -8.334 12.132 1.00 96.62 189 GLY A O 1
ATOM 1396 N N . LEU A 1 190 ? 6.537 -6.121 11.871 1.00 96.50 190 LEU A N 1
ATOM 1397 C CA . LEU A 1 190 ? 6.179 -6.028 10.453 1.00 96.50 190 LEU A CA 1
ATOM 1398 C C . LEU A 1 190 ? 7.436 -5.919 9.584 1.00 96.50 190 LEU A C 1
ATOM 1400 O O . LEU A 1 190 ? 8.326 -5.112 9.869 1.00 96.50 190 LEU A O 1
ATOM 1404 N N . ASP A 1 191 ? 7.521 -6.716 8.524 1.00 92.50 191 ASP A N 1
ATOM 1405 C CA . ASP A 1 191 ? 8.699 -6.770 7.659 1.00 92.50 191 ASP A CA 1
ATOM 1406 C C . ASP A 1 191 ? 8.639 -5.772 6.478 1.00 92.50 191 ASP A C 1
ATOM 1408 O O . ASP A 1 191 ? 7.818 -4.852 6.425 1.00 92.50 191 ASP A O 1
ATOM 1412 N N . LEU A 1 192 ? 9.576 -5.897 5.530 1.00 86.50 192 LEU A N 1
ATOM 1413 C CA . LEU A 1 192 ? 9.611 -5.041 4.340 1.00 86.50 192 LEU A CA 1
ATOM 1414 C C . LEU A 1 192 ? 8.378 -5.233 3.442 1.00 86.50 192 LEU A C 1
ATOM 1416 O O . LEU A 1 192 ? 7.903 -4.267 2.843 1.00 86.50 192 LEU A O 1
ATOM 1420 N N . THR A 1 193 ? 7.880 -6.461 3.334 1.00 83.88 193 THR A N 1
ATOM 1421 C CA . THR A 1 193 ? 6.686 -6.790 2.554 1.00 83.88 193 THR A CA 1
ATOM 1422 C C . THR A 1 193 ? 5.477 -6.099 3.167 1.00 83.88 193 THR A C 1
ATOM 1424 O O . THR A 1 193 ? 4.754 -5.401 2.455 1.00 83.88 193 THR A O 1
ATOM 1427 N N . ASP A 1 194 ? 5.326 -6.190 4.490 1.00 91.00 194 ASP A N 1
ATOM 1428 C CA . ASP A 1 194 ? 4.259 -5.513 5.229 1.00 91.00 194 ASP A CA 1
ATOM 1429 C C . ASP A 1 194 ? 4.330 -3.995 5.058 1.00 91.00 194 ASP A C 1
ATOM 1431 O O . ASP A 1 194 ? 3.319 -3.346 4.789 1.00 91.00 194 ASP A O 1
ATOM 1435 N N . LEU A 1 195 ? 5.530 -3.411 5.158 1.00 91.12 195 LEU A N 1
ATOM 1436 C CA . LEU A 1 195 ? 5.737 -1.980 4.937 1.00 91.12 195 LEU A CA 1
ATOM 1437 C C . LEU A 1 195 ? 5.245 -1.542 3.553 1.00 91.12 195 LEU A C 1
ATOM 1439 O O . LEU A 1 195 ? 4.536 -0.538 3.436 1.00 91.12 195 LEU A O 1
ATOM 1443 N N . VAL A 1 196 ? 5.631 -2.265 2.501 1.00 82.19 196 VAL A N 1
ATOM 1444 C CA . VAL A 1 196 ? 5.252 -1.925 1.124 1.00 82.19 196 VAL A CA 1
ATOM 1445 C C . VAL A 1 196 ? 3.750 -2.124 0.913 1.00 82.19 196 VAL A C 1
ATOM 1447 O O . VAL A 1 196 ? 3.094 -1.219 0.394 1.00 82.19 196 VAL A O 1
ATOM 1450 N N . ALA A 1 197 ? 3.189 -3.245 1.373 1.00 81.81 197 ALA A N 1
ATOM 1451 C CA . ALA A 1 197 ? 1.766 -3.549 1.252 1.00 81.81 197 ALA A CA 1
ATOM 1452 C C . ALA A 1 197 ? 0.894 -2.524 1.998 1.00 81.81 197 ALA A C 1
ATOM 1454 O O . ALA A 1 197 ? -0.021 -1.939 1.418 1.00 81.81 197 ALA A O 1
ATOM 1455 N N . LEU A 1 198 ? 1.220 -2.218 3.259 1.00 90.12 198 LEU A N 1
ATOM 1456 C CA . LEU A 1 198 ? 0.478 -1.253 4.076 1.00 90.12 198 LEU A CA 1
ATOM 1457 C C . LEU A 1 198 ? 0.656 0.189 3.588 1.00 90.12 198 LEU A C 1
ATOM 1459 O O . LEU A 1 198 ? -0.273 0.994 3.705 1.00 90.12 198 LEU A O 1
ATOM 1463 N N . SER A 1 199 ? 1.794 0.521 2.969 1.00 85.81 199 SER A N 1
ATOM 1464 C CA . SER A 1 199 ? 1.967 1.806 2.273 1.00 85.81 199 SER A CA 1
ATOM 1465 C C . SER A 1 199 ? 0.989 1.970 1.104 1.00 85.81 199 SER A C 1
ATOM 1467 O O . SER A 1 199 ? 0.634 3.102 0.769 1.00 85.81 199 SER A O 1
ATOM 1469 N N . GLY A 1 200 ? 0.491 0.864 0.537 1.00 79.75 200 GLY A N 1
ATOM 1470 C CA . GLY A 1 200 ? -0.579 0.842 -0.462 1.00 79.75 200 GLY A CA 1
ATOM 1471 C C . GLY A 1 200 ? -1.899 1.453 0.024 1.00 79.75 200 GLY A C 1
ATOM 1472 O O . GLY A 1 200 ? -2.679 1.935 -0.792 1.00 79.75 200 GLY A O 1
ATOM 1473 N N . SER A 1 201 ? -2.124 1.566 1.341 1.00 85.69 201 SER A N 1
ATOM 1474 C CA . SER A 1 201 ? -3.284 2.287 1.900 1.00 85.69 201 SER A CA 1
ATOM 1475 C C . SER A 1 201 ? -3.330 3.770 1.503 1.00 85.69 201 SER A C 1
ATOM 1477 O O . SER A 1 201 ? -4.401 4.380 1.491 1.00 85.69 201 SER A O 1
ATOM 1479 N N . HIS A 1 202 ? -2.193 4.343 1.092 1.00 83.44 202 HIS A N 1
ATOM 1480 C CA . HIS A 1 202 ? -2.129 5.659 0.465 1.00 83.44 202 HIS A CA 1
ATOM 1481 C C . HIS A 1 202 ? -2.692 5.679 -0.970 1.00 83.44 202 HIS A C 1
ATOM 1483 O O . HIS A 1 202 ? -2.621 6.705 -1.626 1.00 83.44 202 HIS A O 1
ATOM 1489 N N . THR A 1 203 ? -3.281 4.610 -1.504 1.00 73.50 203 THR A N 1
ATOM 1490 C CA . THR A 1 203 ? -4.035 4.698 -2.769 1.00 73.50 203 THR A CA 1
ATOM 1491 C C . THR A 1 203 ? -5.301 5.560 -2.615 1.00 73.50 203 THR A C 1
ATOM 1493 O O . THR A 1 203 ? -5.698 6.286 -3.525 1.00 73.50 203 THR A O 1
ATOM 1496 N N . ILE A 1 204 ? -5.873 5.603 -1.404 1.00 80.44 204 ILE A N 1
ATOM 1497 C CA . ILE A 1 204 ? -7.019 6.445 -1.048 1.00 80.44 204 ILE A CA 1
ATOM 1498 C C . ILE A 1 204 ? -6.656 7.510 -0.008 1.00 80.44 204 ILE A C 1
ATOM 1500 O O . ILE A 1 204 ? -5.586 7.538 0.600 1.00 80.44 204 ILE A O 1
ATOM 1504 N N . GLY A 1 205 ? -7.594 8.424 0.228 1.00 86.94 205 GLY A N 1
ATOM 1505 C CA . GLY A 1 205 ? -7.422 9.460 1.230 1.00 86.94 205 GLY A CA 1
ATOM 1506 C C . GLY A 1 205 ? -6.505 10.574 0.750 1.00 86.94 205 GLY A C 1
ATOM 1507 O O . GLY A 1 205 ? -6.531 10.982 -0.407 1.00 86.94 205 GLY A O 1
ATOM 1508 N N . PHE A 1 206 ? -5.816 11.196 1.700 1.00 84.69 206 PHE A N 1
ATOM 1509 C CA . PHE A 1 206 ? -5.630 12.633 1.626 1.00 84.69 206 PHE A CA 1
ATOM 1510 C C . PHE A 1 206 ? -4.574 13.137 2.618 1.00 84.69 206 PHE A C 1
ATOM 1512 O O . PHE A 1 206 ? -4.648 12.825 3.808 1.00 84.69 206 PHE A O 1
ATOM 1519 N N . SER A 1 207 ? -3.670 14.007 2.163 1.00 85.44 207 SER A N 1
ATOM 1520 C CA . SER A 1 207 ? -2.574 14.566 2.964 1.00 85.44 207 SER A CA 1
ATOM 1521 C C . SER A 1 207 ? -2.618 16.093 3.047 1.00 85.44 207 SER A C 1
ATOM 1523 O O . SER A 1 207 ? -3.008 16.774 2.098 1.00 85.44 207 SER A O 1
ATOM 1525 N N . ARG A 1 208 ? -2.208 16.650 4.193 1.00 85.56 208 ARG A N 1
ATOM 1526 C CA . ARG A 1 208 ? -2.096 18.104 4.400 1.00 85.56 208 ARG A CA 1
ATOM 1527 C C . ARG A 1 208 ? -0.796 18.615 3.788 1.00 85.56 208 ARG A C 1
ATOM 1529 O O . ARG A 1 208 ? 0.229 17.947 3.885 1.00 85.56 208 ARG A O 1
ATOM 1536 N N . CYS A 1 209 ? -0.788 19.854 3.288 1.00 84.81 209 CYS A N 1
ATOM 1537 C CA . CYS A 1 209 ? 0.443 20.470 2.769 1.00 84.81 209 CYS A CA 1
ATOM 1538 C C . CYS A 1 209 ? 1.623 20.400 3.741 1.00 84.81 209 CYS A C 1
ATOM 1540 O O . CYS A 1 209 ? 2.748 20.194 3.305 1.00 84.81 209 CYS A O 1
ATOM 1542 N N . THR A 1 210 ? 1.386 20.538 5.047 1.00 86.12 210 THR A N 1
ATOM 1543 C CA . THR A 1 210 ? 2.434 20.459 6.077 1.00 86.12 210 THR A CA 1
ATOM 1544 C C . THR A 1 210 ? 3.218 19.149 6.042 1.00 86.12 210 THR A C 1
ATOM 1546 O O . THR A 1 210 ? 4.404 19.169 6.342 1.00 86.12 210 THR A O 1
ATOM 1549 N N . SER A 1 211 ? 2.597 18.047 5.619 1.00 87.19 211 SER A N 1
ATOM 1550 C CA . SER A 1 211 ? 3.210 16.716 5.598 1.00 87.19 211 SER A CA 1
ATOM 1551 C C . SER A 1 211 ? 4.240 16.530 4.480 1.00 87.19 211 SER A C 1
ATOM 1553 O O . SER A 1 211 ? 5.118 15.689 4.605 1.00 87.19 211 SER A O 1
ATOM 1555 N N . PHE A 1 212 ? 4.161 17.310 3.396 1.00 85.81 212 PHE A N 1
ATOM 1556 C CA . PHE A 1 212 ? 5.080 17.213 2.249 1.00 85.81 212 PHE A CA 1
ATOM 1557 C C . PHE A 1 212 ? 5.737 18.548 1.874 1.00 85.81 212 PHE A C 1
ATOM 1559 O O . PHE A 1 212 ? 6.526 18.620 0.934 1.00 85.81 212 PHE A O 1
ATOM 1566 N N . ARG A 1 213 ? 5.440 19.630 2.607 1.00 86.88 213 ARG A N 1
ATOM 1567 C CA . ARG A 1 213 ? 5.951 20.982 2.335 1.00 86.88 213 ARG A CA 1
ATOM 1568 C C . ARG A 1 213 ? 7.477 21.032 2.297 1.00 86.88 213 ARG A C 1
ATOM 1570 O O . ARG A 1 213 ? 8.019 21.811 1.517 1.00 86.88 213 ARG A O 1
ATOM 1577 N N . GLN A 1 214 ? 8.151 20.216 3.103 1.00 87.12 214 GLN A N 1
ATOM 1578 C CA . GLN A 1 214 ? 9.610 20.124 3.117 1.00 87.12 214 GLN A CA 1
ATOM 1579 C C . GLN A 1 214 ? 10.152 19.796 1.713 1.00 87.12 214 GLN A C 1
ATOM 1581 O O . GLN A 1 214 ? 11.004 20.530 1.216 1.00 87.12 214 GLN A O 1
ATOM 1586 N N . ARG A 1 215 ? 9.538 18.838 1.002 1.00 86.88 215 ARG A N 1
ATOM 1587 C CA . ARG A 1 215 ? 9.893 18.475 -0.383 1.00 86.88 215 ARG A CA 1
ATOM 1588 C C . ARG A 1 215 ? 9.736 19.624 -1.374 1.00 86.88 215 ARG A C 1
ATOM 1590 O O . ARG A 1 215 ? 10.461 19.703 -2.356 1.00 86.88 215 ARG A O 1
ATOM 1597 N N . LEU A 1 216 ? 8.813 20.550 -1.122 1.00 85.44 216 LEU A N 1
ATOM 1598 C CA . LEU A 1 216 ? 8.548 21.665 -2.032 1.00 85.44 216 LEU A CA 1
ATOM 1599 C C . LEU A 1 216 ? 9.529 22.827 -1.883 1.00 85.44 216 LEU A C 1
ATOM 1601 O O . LEU A 1 216 ? 9.591 23.659 -2.789 1.00 85.44 216 LEU A O 1
ATOM 1605 N N . TYR A 1 217 ? 10.236 22.946 -0.760 1.00 85.12 217 TYR A N 1
ATOM 1606 C CA . TYR A 1 217 ? 11.006 24.157 -0.459 1.00 85.12 217 TYR A CA 1
ATOM 1607 C C . TYR A 1 217 ? 12.394 23.899 0.111 1.00 85.12 217 TYR A C 1
ATOM 1609 O O . TYR A 1 217 ? 13.268 24.726 -0.119 1.00 85.12 217 TYR A O 1
ATOM 1617 N N . ASN A 1 218 ? 12.589 22.844 0.901 1.00 83.94 218 ASN A N 1
ATOM 1618 C CA . ASN A 1 218 ? 13.835 22.654 1.630 1.00 83.94 218 ASN A CA 1
ATOM 1619 C C . ASN A 1 218 ? 14.004 21.219 2.171 1.00 83.94 218 ASN A C 1
ATOM 1621 O O . ASN A 1 218 ? 14.130 21.031 3.382 1.00 83.94 218 ASN A O 1
ATOM 1625 N N . GLN A 1 219 ? 13.970 20.197 1.307 1.00 80.56 219 GLN A N 1
ATOM 1626 C CA . GLN A 1 219 ? 14.112 18.800 1.758 1.00 80.56 219 GLN A CA 1
ATOM 1627 C C . GLN A 1 219 ? 15.475 18.559 2.403 1.00 80.56 219 GLN A C 1
ATOM 1629 O O . GLN A 1 219 ? 15.544 18.020 3.504 1.00 80.56 219 GLN A O 1
ATOM 1634 N N . SER A 1 220 ? 16.536 19.023 1.749 1.00 80.50 220 SER A N 1
ATOM 1635 C CA . SER A 1 220 ? 17.921 18.723 2.127 1.00 80.50 220 SER A CA 1
ATOM 1636 C C . SER A 1 220 ? 18.602 19.847 2.913 1.00 80.50 220 SER A C 1
ATOM 1638 O O . SER A 1 220 ? 19.825 19.878 2.996 1.00 80.50 220 SER A O 1
ATOM 1640 N N . GLY A 1 221 ? 17.848 20.819 3.438 1.00 82.12 221 GLY A N 1
ATOM 1641 C CA . GLY A 1 221 ? 18.419 21.971 4.153 1.00 82.12 221 GLY A CA 1
ATOM 1642 C C . GLY A 1 221 ? 19.086 23.027 3.253 1.00 82.12 221 GLY A C 1
ATOM 1643 O O . GLY A 1 221 ? 19.615 24.009 3.763 1.00 82.12 221 GLY A O 1
ATOM 1644 N N . ASN A 1 222 ? 19.037 22.860 1.928 1.00 83.00 222 ASN A N 1
ATOM 1645 C CA . ASN A 1 222 ? 19.683 23.714 0.924 1.00 83.00 222 ASN A CA 1
ATOM 1646 C C . ASN A 1 222 ? 18.777 24.818 0.333 1.00 83.00 222 ASN A C 1
ATOM 1648 O O . ASN A 1 222 ? 19.142 25.455 -0.653 1.00 83.00 222 ASN A O 1
ATOM 1652 N N . GLY A 1 223 ? 17.570 25.008 0.869 1.00 81.38 223 GLY A N 1
ATOM 1653 C CA . GLY A 1 223 ? 16.590 25.984 0.376 1.00 81.38 223 GLY A CA 1
ATOM 1654 C C . GLY A 1 223 ? 16.011 25.667 -1.008 1.00 81.38 223 GLY A C 1
ATOM 1655 O O . GLY A 1 223 ? 15.405 26.543 -1.626 1.00 81.38 223 GLY A O 1
ATOM 1656 N N . SER A 1 224 ? 16.202 24.441 -1.504 1.00 82.56 224 SER A N 1
ATOM 1657 C CA . SER A 1 224 ? 15.742 24.004 -2.822 1.00 82.56 224 SER A CA 1
ATOM 1658 C C . SER A 1 224 ? 14.661 22.918 -2.723 1.00 82.56 224 SER A C 1
ATOM 1660 O O . SER A 1 224 ? 14.612 22.165 -1.743 1.00 82.56 224 SER A O 1
ATOM 1662 N N . PRO A 1 225 ? 13.761 22.827 -3.724 1.00 81.19 225 PRO A N 1
ATOM 1663 C CA . PRO A 1 225 ? 12.857 21.689 -3.842 1.00 81.19 225 PRO A CA 1
ATOM 1664 C C . PRO A 1 225 ? 13.624 20.380 -4.015 1.00 81.19 225 PRO A C 1
ATOM 1666 O O . PRO A 1 225 ? 14.736 20.346 -4.538 1.00 81.19 225 PRO A O 1
ATOM 1669 N N . ASP A 1 226 ? 12.971 19.306 -3.601 1.00 82.44 226 ASP A N 1
ATOM 1670 C CA . ASP A 1 226 ? 13.397 17.945 -3.860 1.00 82.44 226 ASP A CA 1
ATOM 1671 C C . ASP A 1 226 ? 13.396 17.663 -5.369 1.00 82.44 226 ASP A C 1
ATOM 1673 O O . ASP A 1 226 ? 12.346 17.680 -6.009 1.00 82.44 226 ASP A O 1
ATOM 1677 N N . ILE A 1 227 ? 14.580 17.390 -5.921 1.00 81.25 227 ILE A N 1
ATOM 1678 C CA . ILE A 1 227 ? 14.783 17.106 -7.348 1.00 81.25 227 ILE A CA 1
ATOM 1679 C C . ILE A 1 227 ? 14.208 15.752 -7.781 1.00 81.25 227 ILE A C 1
ATOM 1681 O O . ILE A 1 227 ? 14.068 15.505 -8.973 1.00 81.25 227 ILE A O 1
ATOM 1685 N N . THR A 1 228 ? 13.877 14.877 -6.827 1.00 79.56 228 THR A N 1
ATOM 1686 C CA . THR A 1 228 ? 13.227 13.586 -7.099 1.00 79.56 228 THR A CA 1
ATOM 1687 C C . THR A 1 228 ? 11.711 13.720 -7.263 1.00 79.56 228 THR A C 1
ATOM 1689 O O . THR A 1 228 ? 11.041 12.765 -7.653 1.00 79.56 228 THR A O 1
ATOM 1692 N N . LEU A 1 229 ? 11.141 14.892 -6.956 1.00 73.69 229 LEU A N 1
ATOM 1693 C CA . LEU A 1 229 ? 9.742 15.200 -7.222 1.00 73.69 229 LEU A CA 1
ATOM 1694 C C . LEU A 1 229 ? 9.613 15.799 -8.625 1.00 73.69 229 LEU A C 1
ATOM 1696 O O . LEU A 1 229 ? 10.289 16.772 -8.946 1.00 73.69 229 LEU A O 1
ATOM 1700 N N . GLU A 1 230 ? 8.705 15.257 -9.439 1.00 75.69 230 GLU A N 1
ATOM 1701 C CA . GLU A 1 230 ? 8.456 15.778 -10.785 1.00 75.69 230 GLU A CA 1
ATOM 1702 C C . GLU A 1 230 ? 8.117 17.278 -10.727 1.00 75.69 230 GLU A C 1
ATOM 1704 O O . GLU A 1 230 ? 7.286 17.730 -9.933 1.00 75.69 230 GLU A O 1
ATOM 1709 N N . GLN A 1 231 ? 8.819 18.070 -11.536 1.00 74.69 231 GLN A N 1
ATOM 1710 C CA . GLN A 1 231 ? 8.874 19.518 -11.369 1.00 74.69 231 GLN A CA 1
ATOM 1711 C C . GLN A 1 231 ? 7.533 20.204 -11.679 1.00 74.69 231 GLN A C 1
ATOM 1713 O O . GLN A 1 231 ? 7.179 21.198 -11.027 1.00 74.69 231 GLN A O 1
ATOM 1718 N N . SER A 1 232 ? 6.766 19.694 -12.647 1.00 76.50 232 SER A N 1
ATOM 1719 C CA . SER A 1 232 ? 5.441 20.219 -12.986 1.00 76.50 232 SER A CA 1
ATOM 1720 C C . SER A 1 232 ? 4.440 19.956 -11.854 1.00 76.50 232 SER A C 1
ATOM 1722 O O . SER A 1 232 ? 3.718 20.867 -11.429 1.00 76.50 232 SER A O 1
ATOM 1724 N N . TYR A 1 233 ? 4.494 18.767 -11.256 1.00 74.44 233 TYR A N 1
ATOM 1725 C CA . TYR A 1 233 ? 3.695 18.378 -10.109 1.00 74.44 233 TYR A CA 1
ATOM 1726 C C . TYR A 1 233 ? 4.088 19.174 -8.863 1.00 74.44 233 TYR A C 1
ATOM 1728 O O . TYR A 1 233 ? 3.224 19.751 -8.201 1.00 74.44 233 TYR A O 1
ATOM 1736 N N . ALA A 1 234 ? 5.387 19.331 -8.593 1.00 75.75 234 ALA A N 1
ATOM 1737 C CA . ALA A 1 234 ? 5.898 20.192 -7.529 1.00 75.75 234 ALA A CA 1
ATOM 1738 C C . ALA A 1 234 ? 5.394 21.636 -7.677 1.00 75.75 234 ALA A C 1
ATOM 1740 O O . ALA A 1 234 ? 5.007 22.276 -6.695 1.00 75.75 234 ALA A O 1
ATOM 1741 N N . THR A 1 235 ? 5.352 22.153 -8.907 1.00 80.25 235 THR A N 1
ATOM 1742 C CA . THR A 1 235 ? 4.819 23.488 -9.207 1.00 80.25 235 THR A CA 1
ATOM 1743 C C . THR A 1 235 ? 3.319 23.570 -8.925 1.00 80.25 235 THR A C 1
ATOM 1745 O O . THR A 1 235 ? 2.879 24.520 -8.269 1.00 80.25 235 THR A O 1
ATOM 1748 N N . ASN A 1 236 ? 2.541 22.559 -9.321 1.00 79.81 236 ASN A N 1
ATOM 1749 C CA . ASN A 1 236 ? 1.115 22.484 -9.004 1.00 79.81 236 ASN A CA 1
ATOM 1750 C C . ASN A 1 236 ? 0.874 22.447 -7.483 1.00 79.81 236 ASN A C 1
ATOM 1752 O O . ASN A 1 236 ? 0.084 23.229 -6.948 1.00 79.81 236 ASN A O 1
ATOM 1756 N N . LEU A 1 237 ? 1.621 21.608 -6.761 1.00 81.12 237 LEU A N 1
ATOM 1757 C CA . LEU A 1 237 ? 1.549 21.506 -5.304 1.00 81.12 237 LEU A CA 1
ATOM 1758 C C . LEU A 1 237 ? 1.930 22.820 -4.616 1.00 81.12 237 LEU A C 1
ATOM 1760 O O . LEU A 1 237 ? 1.269 23.225 -3.660 1.00 81.12 237 LEU A O 1
ATOM 1764 N N . ARG A 1 238 ? 2.953 23.528 -5.109 1.00 82.94 238 ARG A N 1
ATOM 1765 C CA . ARG A 1 238 ? 3.338 24.857 -4.608 1.00 82.94 238 ARG A CA 1
ATOM 1766 C C . ARG A 1 238 ? 2.223 25.877 -4.788 1.00 82.94 238 ARG A C 1
ATOM 1768 O O . ARG A 1 238 ? 1.978 26.641 -3.861 1.00 82.94 238 ARG A O 1
ATOM 1775 N N . GLN A 1 239 ? 1.532 25.886 -5.928 1.00 80.69 239 GLN A N 1
ATOM 1776 C CA . GLN A 1 239 ? 0.381 26.771 -6.137 1.00 80.69 239 GLN A CA 1
ATOM 1777 C C . GLN A 1 239 ? -0.735 26.464 -5.129 1.00 80.69 239 GLN A C 1
ATOM 1779 O O . GLN A 1 239 ? -1.180 27.363 -4.414 1.00 80.69 239 GLN A O 1
ATOM 1784 N N . ARG A 1 240 ? -1.110 25.187 -4.977 1.00 76.31 240 ARG A N 1
ATOM 1785 C CA . ARG A 1 240 ? -2.128 24.753 -4.001 1.00 76.31 240 ARG A CA 1
ATOM 1786 C C . ARG A 1 240 ? -1.736 25.061 -2.550 1.00 76.31 240 ARG A C 1
ATOM 1788 O O . ARG A 1 240 ? -2.593 25.418 -1.744 1.00 76.31 240 ARG A O 1
ATOM 1795 N N . ALA A 1 241 ? -0.449 24.956 -2.219 1.00 70.25 241 ALA A N 1
ATOM 1796 C CA . ALA A 1 241 ? 0.082 25.235 -0.886 1.00 70.25 241 ALA A CA 1
ATOM 1797 C C . ALA A 1 241 ? 0.254 26.738 -0.589 1.00 70.25 241 ALA A C 1
ATOM 1799 O O . ALA A 1 241 ? 0.260 27.124 0.577 1.00 70.25 241 ALA A O 1
ATOM 1800 N N . ARG A 1 242 ? 0.413 27.585 -1.618 1.00 65.25 242 ARG A N 1
ATOM 1801 C CA . ARG A 1 242 ? 0.545 29.049 -1.487 1.00 65.25 242 ARG A CA 1
ATOM 1802 C C . ARG A 1 242 ? -0.796 29.770 -1.390 1.00 65.25 242 ARG A C 1
ATOM 1804 O O . ARG A 1 242 ? -0.862 30.822 -0.765 1.00 65.25 242 ARG A O 1
ATOM 1811 N N . LEU A 1 243 ? -1.853 29.229 -1.995 1.00 48.69 243 LEU A N 1
ATOM 1812 C CA . LEU A 1 243 ? -3.098 29.967 -2.227 1.00 48.69 243 LEU A CA 1
ATOM 1813 C C . LEU A 1 243 ? -3.898 30.376 -0.978 1.00 48.69 243 LEU A C 1
ATOM 1815 O O . LEU A 1 243 ? -4.866 31.109 -1.151 1.00 48.69 243 LEU A O 1
ATOM 1819 N N . ARG A 1 244 ? -3.556 29.977 0.259 1.00 46.47 244 ARG A N 1
ATOM 1820 C CA . ARG A 1 244 ? -4.316 30.396 1.458 1.00 46.47 244 ARG A CA 1
ATOM 1821 C C . ARG A 1 244 ? -3.440 30.543 2.708 1.00 46.47 244 ARG A C 1
ATOM 1823 O O . ARG A 1 244 ? -3.185 29.580 3.419 1.00 46.47 244 ARG A O 1
ATOM 1830 N N . HIS A 1 245 ? -3.079 31.787 3.029 1.00 37.41 245 HIS A N 1
ATOM 1831 C CA . HIS A 1 245 ? -2.527 32.228 4.324 1.00 37.41 245 HIS A CA 1
ATOM 1832 C C . HIS A 1 245 ? -3.578 32.286 5.462 1.00 37.41 245 HIS A C 1
ATOM 1834 O O . HIS A 1 245 ? -3.350 32.929 6.480 1.00 37.41 245 HIS A O 1
ATOM 1840 N N . SER A 1 246 ? -4.732 31.625 5.318 1.00 34.78 246 SER A N 1
ATOM 1841 C CA . SER A 1 246 ? -5.742 31.535 6.379 1.00 34.78 246 SER A CA 1
ATOM 1842 C C . SER A 1 246 ? -5.627 30.186 7.081 1.00 34.78 246 SER A C 1
ATOM 1844 O O . SER A 1 246 ? -5.796 29.133 6.461 1.00 34.78 246 SER A O 1
ATOM 1846 N N . SER A 1 247 ? -5.368 30.235 8.387 1.00 34.84 247 SER A N 1
ATOM 1847 C CA . SER A 1 247 ? -5.181 29.118 9.325 1.00 34.84 247 SER A CA 1
ATOM 1848 C C . SER A 1 247 ? -6.352 28.125 9.425 1.00 34.84 247 SER A C 1
ATOM 1850 O O . SER A 1 247 ? -6.280 27.188 10.213 1.00 34.84 247 SER A O 1
ATOM 1852 N N . HIS A 1 248 ? -7.404 28.278 8.616 1.00 34.50 248 HIS A N 1
ATOM 1853 C CA . HIS A 1 248 ? -8.637 27.492 8.698 1.00 34.50 248 HIS A CA 1
ATOM 1854 C C . HIS A 1 248 ? -9.021 26.756 7.405 1.00 34.50 248 HIS A C 1
ATOM 1856 O O . HIS A 1 248 ? -10.076 26.130 7.357 1.00 34.50 248 HIS A O 1
ATOM 1862 N N . THR A 1 249 ? -8.172 26.747 6.366 1.00 32.56 249 THR A N 1
ATOM 1863 C CA . THR A 1 249 ? -8.438 25.926 5.167 1.00 32.56 249 THR A CA 1
ATOM 1864 C C . THR A 1 249 ? -7.371 24.858 4.975 1.00 32.56 249 THR A C 1
ATOM 1866 O O . THR A 1 249 ? -6.236 25.145 4.602 1.00 32.56 249 THR A O 1
ATOM 1869 N N . LYS A 1 250 ? -7.739 23.601 5.248 1.00 39.72 250 LYS A N 1
ATOM 1870 C CA . LYS A 1 250 ? -6.895 22.428 5.011 1.00 39.72 250 LYS A CA 1
ATOM 1871 C C . LYS A 1 250 ? -6.802 22.222 3.495 1.00 39.72 250 LYS A C 1
ATOM 1873 O O . LYS A 1 250 ? -7.749 21.731 2.895 1.00 39.72 250 LYS A O 1
ATOM 1878 N N . THR A 1 251 ? -5.690 22.595 2.863 1.00 38.03 251 THR A N 1
ATOM 1879 C CA . THR A 1 251 ? -5.379 22.043 1.538 1.00 38.03 251 THR A CA 1
ATOM 1880 C C . THR A 1 251 ? -5.071 20.572 1.745 1.00 38.03 251 THR A C 1
ATOM 1882 O O . THR A 1 251 ? -4.140 20.221 2.478 1.00 38.03 251 THR A O 1
ATOM 1885 N N . VAL A 1 252 ? -5.906 19.734 1.148 1.00 45.4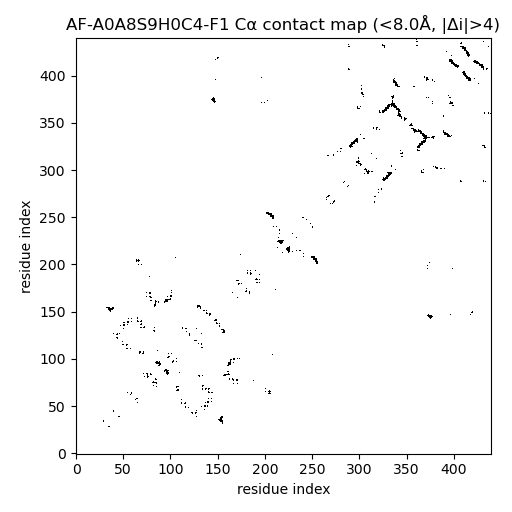1 252 VAL A N 1
ATOM 1886 C CA . VAL A 1 252 ? -5.804 18.291 1.227 1.00 45.41 252 VAL A CA 1
ATOM 1887 C C . VAL A 1 252 ? -5.619 17.771 -0.195 1.00 45.41 252 VAL A C 1
ATOM 1889 O O . VAL A 1 252 ? -6.488 17.982 -1.036 1.00 45.41 252 VAL A O 1
ATOM 1892 N N . THR A 1 253 ? -4.473 17.162 -0.483 1.00 37.03 253 THR A N 1
ATOM 1893 C CA . THR A 1 253 ? -4.203 16.546 -1.792 1.00 37.03 253 THR A CA 1
ATOM 1894 C C . THR A 1 253 ? -4.390 15.043 -1.660 1.00 37.03 253 THR A C 1
ATOM 1896 O O . THR A 1 253 ? -3.982 14.478 -0.642 1.00 37.03 253 THR A O 1
ATOM 1899 N N . THR A 1 254 ? -5.040 14.412 -2.637 1.00 37.38 254 THR A N 1
ATOM 1900 C CA . THR A 1 254 ? -5.121 12.952 -2.700 1.00 37.38 254 THR A CA 1
ATOM 1901 C C . THR A 1 254 ? -3.719 12.368 -2.846 1.00 37.38 254 THR A C 1
ATOM 1903 O O . THR A 1 254 ? -2.849 12.975 -3.471 1.00 37.38 254 THR A O 1
ATOM 1906 N N . PHE A 1 255 ? -3.464 11.220 -2.229 1.00 39.75 255 PHE A N 1
ATOM 1907 C CA . PHE A 1 255 ? -2.191 10.523 -2.424 1.00 39.75 255 PHE A CA 1
ATOM 1908 C C . PHE A 1 255 ? -2.087 9.940 -3.842 1.00 39.75 255 PHE A C 1
ATOM 1910 O O . PHE A 1 255 ? -1.014 9.987 -4.439 1.00 39.75 255 PHE A O 1
ATOM 1917 N N . HIS A 1 256 ? -3.221 9.516 -4.408 1.00 36.00 256 HIS A N 1
ATOM 1918 C CA . HIS A 1 256 ? -3.388 9.277 -5.833 1.00 36.00 256 HIS A CA 1
ATOM 1919 C C . HIS A 1 256 ? -4.036 10.507 -6.474 1.00 36.00 256 HIS A C 1
ATOM 1921 O O . HIS A 1 256 ? -5.235 10.764 -6.337 1.00 36.00 256 HIS A O 1
ATOM 1927 N N . THR A 1 257 ? -3.244 11.347 -7.132 1.00 32.09 257 THR A N 1
ATOM 1928 C CA . THR A 1 257 ? -3.826 12.192 -8.168 1.00 32.09 257 THR A CA 1
ATOM 1929 C C . THR A 1 257 ? -4.065 11.278 -9.352 1.00 32.09 257 THR A C 1
ATOM 1931 O O . THR A 1 257 ? -3.087 10.869 -9.973 1.00 32.09 257 THR A O 1
ATOM 1934 N N . GLU A 1 258 ? -5.331 11.020 -9.690 1.00 28.28 258 GLU A N 1
ATOM 1935 C CA . GLU A 1 258 ? -5.699 10.874 -11.099 1.00 28.28 258 GLU A CA 1
ATOM 1936 C C . GLU A 1 258 ? -4.918 11.965 -11.831 1.00 28.28 258 GLU A C 1
ATOM 1938 O O . GLU A 1 258 ? -5.106 13.152 -11.503 1.00 28.28 258 GLU A O 1
ATOM 1943 N N . PRO A 1 259 ? -3.945 11.625 -12.691 1.00 32.16 259 PRO A N 1
ATOM 1944 C CA . PRO A 1 259 ? -3.213 12.643 -13.398 1.00 32.16 259 PRO A CA 1
ATOM 1945 C C . PRO A 1 259 ? -4.255 13.315 -14.278 1.00 32.16 259 PRO A C 1
ATOM 1947 O O . PRO A 1 259 ? -4.662 12.787 -15.309 1.00 32.16 259 PRO A O 1
ATOM 1950 N N . HIS A 1 260 ? -4.739 14.481 -13.840 1.00 27.03 260 HIS A N 1
ATOM 1951 C CA . HIS A 1 260 ? -5.474 15.392 -14.696 1.00 27.03 260 HIS A CA 1
ATOM 1952 C C . HIS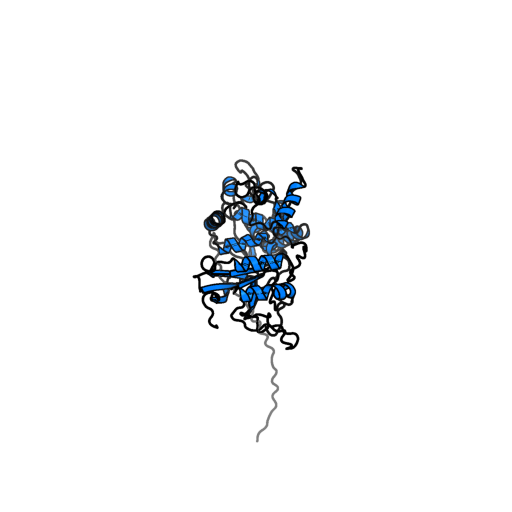 A 1 260 ? -4.704 15.430 -16.004 1.00 27.03 260 HIS A C 1
ATOM 1954 O O . HIS A 1 260 ? -3.545 15.837 -15.985 1.00 27.03 260 HIS A O 1
ATOM 1960 N N . ARG A 1 261 ? -5.348 14.941 -17.073 1.00 32.56 261 ARG A N 1
ATOM 1961 C CA . ARG A 1 261 ? -4.868 14.828 -18.453 1.00 32.56 261 ARG A CA 1
ATOM 1962 C C . ARG A 1 261 ? -4.047 16.050 -18.877 1.00 32.56 261 ARG A C 1
ATOM 1964 O O . ARG A 1 261 ? -4.518 16.916 -19.606 1.00 32.56 261 ARG A O 1
ATOM 1971 N N . ALA A 1 262 ? -2.790 16.104 -18.469 1.00 30.20 262 ALA A N 1
ATOM 1972 C CA . ALA A 1 262 ? -1.749 16.746 -19.223 1.00 30.20 262 ALA A CA 1
ATOM 1973 C C . ALA A 1 262 ? -1.342 15.667 -20.215 1.00 30.20 262 ALA A C 1
ATOM 1975 O O . ALA A 1 262 ? -0.518 14.811 -19.912 1.00 30.20 262 ALA A O 1
ATOM 1976 N N . LEU A 1 263 ? -2.012 15.656 -21.369 1.00 38.44 263 LEU A N 1
ATOM 1977 C CA . LEU A 1 263 ? -1.570 14.909 -22.540 1.00 38.44 263 LEU A CA 1
ATOM 1978 C C . LEU A 1 263 ? -0.199 15.476 -22.933 1.00 38.44 263 LEU A C 1
ATOM 1980 O O . LEU A 1 263 ? -0.095 16.348 -23.798 1.00 38.44 263 LEU A O 1
ATOM 1984 N N . LEU A 1 264 ? 0.851 15.050 -22.232 1.00 46.00 264 LEU A N 1
ATOM 1985 C CA . LEU A 1 264 ? 2.216 15.223 -22.688 1.00 46.00 264 LEU A CA 1
ATOM 1986 C C . LEU A 1 264 ? 2.275 14.476 -24.015 1.00 46.00 264 LEU A C 1
ATOM 1988 O O . LEU A 1 264 ? 1.971 13.290 -24.086 1.00 46.00 264 LEU A O 1
ATOM 1992 N N . ARG A 1 265 ? 2.552 15.197 -25.099 1.00 52.50 265 ARG A N 1
ATOM 1993 C CA . ARG A 1 265 ? 2.708 14.550 -26.396 1.00 52.50 265 ARG A CA 1
ATOM 1994 C C . ARG A 1 265 ? 3.995 13.734 -26.353 1.00 52.50 265 ARG A C 1
ATOM 1996 O O . ARG A 1 265 ? 5.036 14.222 -25.914 1.00 52.50 265 ARG A O 1
ATOM 2003 N N . PHE A 1 266 ? 3.903 12.489 -26.790 1.00 60.12 266 PHE A N 1
ATOM 2004 C CA . PHE A 1 266 ? 5.000 11.526 -26.780 1.00 60.12 266 PHE A CA 1
ATOM 2005 C C . PHE A 1 266 ? 5.426 11.161 -28.205 1.00 60.12 266 PHE A C 1
ATOM 2007 O O . PHE A 1 266 ? 5.863 10.047 -28.445 1.00 60.12 266 PHE A O 1
ATOM 2014 N N . ASP A 1 267 ? 5.239 12.044 -29.187 1.00 65.88 267 ASP A N 1
ATOM 2015 C CA . ASP A 1 267 ? 5.713 11.803 -30.547 1.00 65.88 267 ASP A CA 1
ATOM 2016 C C . ASP A 1 267 ? 7.238 11.953 -30.667 1.00 65.88 267 ASP A C 1
ATOM 2018 O O . ASP A 1 267 ? 7.906 12.556 -29.827 1.00 65.88 267 ASP A O 1
ATOM 2022 N N . LYS A 1 268 ? 7.797 11.396 -31.748 1.00 66.44 268 LYS A N 1
ATOM 2023 C CA . LYS A 1 268 ? 9.244 11.327 -32.010 1.00 66.44 268 LYS A CA 1
ATOM 2024 C C . LYS A 1 268 ? 9.966 12.676 -31.880 1.00 66.44 268 LYS A C 1
ATOM 2026 O O . LYS A 1 268 ? 11.152 12.702 -31.556 1.00 66.44 268 LYS A O 1
ATOM 2031 N N . TYR A 1 269 ? 9.267 13.780 -32.130 1.00 73.12 269 TYR A N 1
ATOM 2032 C CA . TYR A 1 269 ? 9.836 15.125 -32.147 1.00 73.12 269 TYR A CA 1
ATOM 2033 C C . TYR A 1 269 ? 9.597 15.908 -30.853 1.00 73.12 269 TYR A C 1
ATOM 2035 O O . TYR A 1 269 ? 9.891 17.103 -30.799 1.00 73.12 269 TYR A O 1
ATOM 2043 N N . THR A 1 270 ? 9.087 15.266 -29.798 1.00 72.25 270 THR A N 1
ATOM 2044 C CA . THR A 1 270 ? 8.896 15.954 -28.524 1.00 72.25 270 THR A CA 1
ATOM 2045 C C . THR A 1 270 ? 10.184 16.071 -27.716 1.00 72.25 270 THR A C 1
ATOM 2047 O O . THR A 1 270 ? 11.092 15.231 -27.827 1.00 72.25 270 THR A O 1
ATOM 2050 N N . PRO A 1 271 ? 10.258 17.084 -26.831 1.00 71.94 271 PRO A N 1
ATOM 2051 C CA . PRO A 1 271 ? 11.311 17.167 -25.828 1.00 71.94 271 PRO A CA 1
ATOM 2052 C C . PRO A 1 271 ? 11.414 15.904 -24.965 1.00 71.94 271 PRO A C 1
ATOM 2054 O O . PRO A 1 271 ? 12.517 15.518 -24.607 1.00 71.94 271 PRO A O 1
ATOM 2057 N N . GLN A 1 272 ? 10.294 15.237 -24.667 1.00 67.81 272 GLN A N 1
ATOM 2058 C CA . GLN A 1 272 ? 10.246 14.018 -23.855 1.00 67.81 272 GLN A CA 1
ATOM 2059 C C . GLN A 1 272 ? 10.947 12.846 -24.548 1.00 67.81 272 GLN A C 1
ATOM 2061 O O . GLN A 1 272 ? 11.736 12.153 -23.910 1.00 67.81 272 GLN A O 1
ATOM 2066 N N . ASN A 1 273 ? 10.705 12.647 -25.848 1.00 73.00 273 ASN A N 1
ATOM 2067 C CA . ASN A 1 273 ? 11.380 11.595 -26.605 1.00 73.00 273 ASN A CA 1
ATOM 2068 C C . ASN A 1 273 ? 12.883 11.868 -26.739 1.00 73.00 273 ASN A C 1
ATOM 2070 O O . ASN A 1 273 ? 13.695 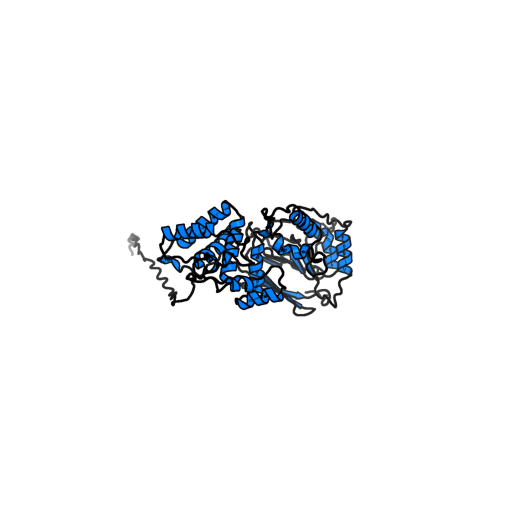10.985 -26.472 1.00 73.00 273 ASN A O 1
ATOM 2074 N N . SER A 1 274 ? 13.253 13.111 -27.062 1.00 79.50 274 SER A N 1
ATOM 2075 C CA . SER A 1 274 ? 14.663 13.526 -27.135 1.00 79.50 274 SER A CA 1
ATOM 2076 C C . SER A 1 274 ? 15.381 13.381 -25.787 1.00 79.50 274 SER A C 1
ATOM 2078 O O . SER A 1 274 ? 16.527 12.937 -25.729 1.00 79.50 274 SER A O 1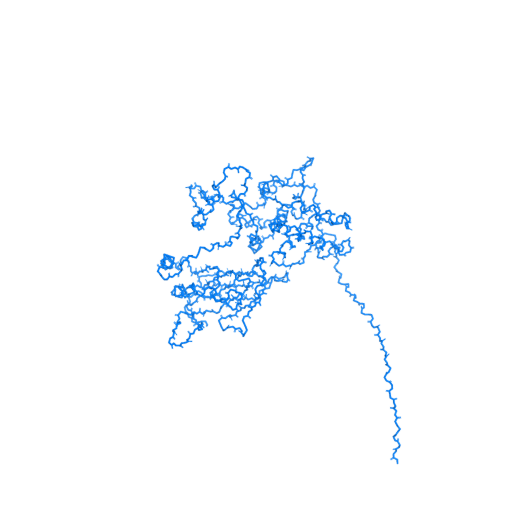
ATOM 2080 N N . TRP A 1 275 ? 14.704 13.740 -24.693 1.00 82.12 275 TRP A N 1
ATOM 2081 C CA . TRP A 1 275 ? 15.220 13.582 -23.338 1.00 82.12 275 TRP A CA 1
ATOM 2082 C C . TRP A 1 275 ? 15.474 12.109 -23.021 1.00 82.12 275 TRP A C 1
ATOM 2084 O O . TRP A 1 275 ? 16.599 11.766 -22.667 1.00 82.12 275 TRP A O 1
ATOM 2094 N N . LEU A 1 276 ? 14.482 11.237 -23.226 1.00 80.81 276 LEU A N 1
ATOM 2095 C CA . LEU A 1 276 ? 14.601 9.808 -22.936 1.00 80.81 276 LEU A CA 1
ATOM 2096 C C . LEU A 1 276 ? 15.735 9.156 -23.735 1.00 80.81 276 LEU A C 1
ATOM 2098 O O . LEU A 1 276 ? 16.544 8.425 -23.167 1.00 80.81 276 LEU A O 1
ATOM 2102 N N . GLU A 1 277 ? 15.839 9.463 -25.031 1.00 83.50 277 GLU A N 1
ATOM 2103 C CA . GLU A 1 277 ? 16.951 9.002 -25.867 1.00 83.50 277 GLU A CA 1
ATOM 2104 C C . GLU A 1 277 ? 18.306 9.441 -25.286 1.00 83.50 277 GLU A C 1
ATOM 2106 O O . GLU A 1 277 ? 19.252 8.652 -25.229 1.00 83.50 277 GLU A O 1
ATOM 2111 N N . SER A 1 278 ? 18.409 10.696 -24.839 1.00 84.81 278 SER A N 1
ATOM 2112 C CA . SER A 1 278 ? 19.645 11.228 -24.264 1.00 84.81 278 SER A CA 1
ATOM 2113 C C . SER A 1 278 ? 19.995 10.607 -22.909 1.00 84.81 278 SER A C 1
ATOM 2115 O O . SER A 1 278 ? 21.175 10.397 -22.639 1.00 84.81 278 SER A O 1
ATOM 2117 N N . GLU A 1 279 ? 19.003 10.287 -22.075 1.00 85.19 279 GLU A N 1
ATOM 2118 C CA . GLU A 1 279 ? 19.214 9.675 -20.761 1.00 85.19 279 GLU A CA 1
ATOM 2119 C C . GLU A 1 279 ? 19.625 8.209 -20.885 1.00 85.19 279 GLU A C 1
ATOM 2121 O O . GLU A 1 279 ? 20.589 7.792 -20.247 1.00 85.19 279 GLU A O 1
ATOM 2126 N N . LEU A 1 280 ? 18.976 7.442 -21.768 1.00 87.44 280 LEU A N 1
ATOM 2127 C CA . LEU A 1 280 ? 19.322 6.036 -21.995 1.00 87.44 280 LEU A CA 1
ATOM 2128 C C . LEU A 1 280 ? 20.777 5.869 -22.458 1.00 87.44 280 LEU A C 1
ATOM 2130 O O . LEU A 1 280 ? 21.465 4.957 -22.006 1.00 87.44 280 LEU A O 1
ATOM 2134 N N . LYS A 1 281 ? 21.289 6.799 -23.275 1.00 88.00 281 LYS A N 1
ATOM 2135 C CA . LYS A 1 281 ? 22.695 6.806 -23.720 1.00 88.00 281 LYS A CA 1
ATOM 2136 C C . LYS A 1 281 ? 23.703 7.107 -22.605 1.00 88.00 281 LYS A C 1
ATOM 2138 O O . LYS A 1 281 ? 24.880 6.800 -22.772 1.00 88.00 281 LYS A O 1
ATOM 2143 N N . LYS A 1 282 ? 23.279 7.726 -21.499 1.00 89.12 282 LYS A N 1
ATOM 2144 C CA . LYS A 1 282 ? 24.149 8.051 -20.353 1.00 89.12 282 LYS A CA 1
ATOM 2145 C C . LYS A 1 282 ? 24.267 6.905 -19.351 1.00 89.12 282 LYS A C 1
ATOM 2147 O O . LYS A 1 282 ? 25.104 6.985 -18.455 1.00 89.12 282 LYS A O 1
ATOM 2152 N N . VAL A 1 283 ? 23.438 5.865 -19.468 1.00 88.12 283 VAL A N 1
ATOM 2153 C CA . VAL A 1 283 ? 23.420 4.749 -18.518 1.00 88.12 283 VAL A CA 1
ATOM 2154 C C . VAL A 1 283 ? 24.753 4.001 -18.562 1.00 88.12 283 VAL A C 1
ATOM 2156 O O . VAL A 1 283 ? 25.086 3.345 -19.549 1.00 88.12 283 VAL A O 1
ATOM 2159 N N . ASN A 1 284 ? 25.502 4.055 -17.459 1.00 90.00 284 ASN A N 1
ATOM 2160 C CA . ASN A 1 284 ? 26.686 3.229 -17.256 1.00 90.00 284 ASN A CA 1
ATOM 2161 C C . ASN A 1 284 ? 26.264 1.864 -16.689 1.00 90.00 284 ASN A C 1
ATOM 2163 O O . ASN A 1 284 ? 25.925 1.754 -15.508 1.00 90.00 284 ASN A O 1
ATOM 2167 N N . ARG A 1 285 ? 26.292 0.815 -17.521 1.00 89.75 285 ARG A N 1
ATOM 2168 C CA . ARG A 1 285 ? 25.865 -0.541 -17.129 1.00 89.75 285 ARG A CA 1
ATOM 2169 C C . ARG A 1 285 ? 26.848 -1.246 -16.184 1.00 89.75 285 ARG A C 1
ATOM 2171 O O . ARG A 1 285 ? 26.460 -2.228 -15.565 1.00 89.75 285 ARG A O 1
ATOM 2178 N N . GLU A 1 286 ? 28.071 -0.745 -16.003 1.00 90.94 286 GLU A N 1
ATOM 2179 C CA . GLU A 1 286 ? 28.979 -1.264 -14.962 1.00 90.94 286 GLU A CA 1
ATOM 2180 C C . GLU A 1 286 ? 28.596 -0.762 -13.559 1.00 90.94 286 GLU A C 1
ATOM 2182 O O . GLU A 1 286 ? 28.781 -1.474 -12.575 1.00 90.94 286 GLU A O 1
ATOM 2187 N N . GLU A 1 287 ? 28.005 0.433 -13.458 1.00 87.38 287 GLU A N 1
ATOM 2188 C CA . GLU A 1 287 ? 27.489 0.988 -12.194 1.00 87.38 287 GLU A CA 1
ATOM 2189 C C . GLU A 1 287 ? 26.027 0.594 -11.946 1.00 87.38 287 GLU A C 1
ATOM 2191 O O . GLU A 1 287 ? 25.635 0.262 -10.829 1.00 87.38 287 GLU A O 1
ATOM 2196 N N . THR A 1 288 ? 25.215 0.608 -13.005 1.00 86.94 288 THR A N 1
ATOM 2197 C CA . THR A 1 288 ? 23.777 0.304 -12.983 1.00 86.94 288 THR A CA 1
ATOM 2198 C C . THR A 1 288 ? 23.478 -0.852 -13.939 1.00 86.94 288 THR A C 1
ATOM 2200 O O . THR A 1 288 ? 23.027 -0.647 -15.066 1.00 86.94 288 THR A O 1
ATOM 2203 N N . PRO A 1 289 ? 23.765 -2.103 -13.532 1.00 90.81 289 PRO A N 1
ATOM 2204 C CA . PRO A 1 289 ? 23.696 -3.240 -14.442 1.00 90.81 289 PRO A CA 1
ATOM 2205 C C . PRO A 1 289 ? 22.289 -3.514 -14.956 1.00 90.81 289 PRO A C 1
ATOM 2207 O O . PRO A 1 289 ? 22.139 -3.917 -16.109 1.00 90.81 289 PRO A O 1
ATOM 2210 N N . TRP A 1 290 ? 21.273 -3.278 -14.129 1.00 92.00 290 TRP A N 1
ATOM 2211 C CA . TRP A 1 290 ? 19.867 -3.484 -14.456 1.00 92.00 290 TRP A CA 1
ATOM 2212 C C . TRP A 1 290 ? 19.225 -2.187 -14.922 1.00 92.00 290 TRP A C 1
ATOM 2214 O O . TRP A 1 290 ? 19.316 -1.173 -14.232 1.00 92.00 290 TRP A O 1
ATOM 2224 N N . LEU A 1 291 ? 18.531 -2.243 -16.058 1.00 92.69 291 LEU A N 1
ATOM 2225 C CA . LEU A 1 291 ? 17.742 -1.127 -16.558 1.00 92.69 291 LEU A CA 1
ATOM 2226 C C . LEU A 1 291 ? 16.261 -1.493 -16.499 1.00 92.69 291 LEU A C 1
ATOM 2228 O O . LEU A 1 291 ? 15.785 -2.333 -17.262 1.00 92.69 291 LEU A O 1
ATOM 2232 N N . ILE A 1 292 ? 15.549 -0.865 -15.568 1.00 92.62 292 ILE A N 1
ATOM 2233 C CA . ILE A 1 292 ? 14.130 -1.105 -15.298 1.00 92.62 292 ILE A CA 1
ATOM 2234 C C . ILE A 1 292 ? 13.373 0.186 -15.574 1.00 92.62 292 ILE A C 1
ATOM 2236 O O . ILE A 1 292 ? 13.783 1.258 -15.129 1.00 92.62 292 ILE A O 1
ATOM 2240 N N . VAL A 1 293 ? 12.263 0.079 -16.294 1.00 89.81 293 VAL A N 1
ATOM 2241 C CA . VAL A 1 293 ? 11.396 1.215 -16.607 1.00 89.81 293 VAL A CA 1
ATOM 2242 C C . VAL A 1 293 ? 10.063 1.048 -15.893 1.00 89.81 293 VAL A C 1
ATOM 2244 O O . VAL A 1 293 ? 9.526 -0.053 -15.824 1.00 89.81 293 VAL A O 1
ATOM 2247 N N . LEU A 1 294 ? 9.512 2.153 -15.393 1.00 88.81 294 LEU A N 1
ATOM 2248 C CA . LEU A 1 294 ? 8.152 2.212 -14.876 1.00 88.81 294 LEU A CA 1
ATOM 2249 C C . LEU A 1 294 ? 7.309 3.093 -15.795 1.00 88.81 294 LEU A C 1
ATOM 2251 O O . LEU A 1 294 ? 7.690 4.223 -16.106 1.00 88.81 294 LEU A O 1
ATOM 2255 N N . VAL A 1 295 ? 6.161 2.579 -16.211 1.00 83.94 295 VAL A N 1
ATOM 2256 C CA . VAL A 1 295 ? 5.142 3.308 -16.965 1.00 83.94 295 VAL A CA 1
ATOM 2257 C C . VAL A 1 295 ? 3.818 3.254 -16.211 1.00 83.94 295 VAL A C 1
ATOM 2259 O O . VAL A 1 295 ? 3.619 2.416 -15.337 1.00 83.94 295 VAL A O 1
ATOM 2262 N N . HIS A 1 296 ? 2.909 4.177 -16.514 1.00 85.00 296 HIS A N 1
ATOM 2263 C CA . HIS A 1 296 ? 1.586 4.160 -15.895 1.00 85.00 296 HIS A CA 1
ATOM 2264 C C . HIS A 1 296 ? 0.719 3.042 -16.490 1.00 85.00 296 HIS A C 1
ATOM 2266 O O . HIS A 1 296 ? 0.395 2.092 -15.784 1.00 85.00 296 HIS A O 1
ATOM 2272 N N . SER A 1 297 ? 0.411 3.136 -17.789 1.00 86.75 297 SER A N 1
ATOM 2273 C CA . SER A 1 297 ? -0.446 2.184 -18.505 1.00 86.75 297 SER A CA 1
ATOM 2274 C C . SER A 1 297 ? 0.370 1.082 -19.198 1.00 86.75 297 SER A C 1
ATOM 2276 O O . SER A 1 297 ? 1.429 1.377 -19.768 1.00 86.75 297 SER A O 1
ATOM 2278 N N . PRO A 1 298 ? -0.108 -0.175 -19.192 1.00 91.31 298 PRO A N 1
ATOM 2279 C CA . PRO A 1 298 ? 0.597 -1.291 -19.809 1.00 91.31 298 PRO A CA 1
ATOM 2280 C C . PRO A 1 298 ? 0.627 -1.181 -21.335 1.00 91.31 298 PRO A C 1
ATOM 2282 O O . PRO A 1 298 ? -0.333 -0.754 -21.976 1.00 91.31 298 PRO A O 1
ATOM 2285 N N . TRP A 1 299 ? 1.758 -1.567 -21.924 1.00 90.69 299 TRP A N 1
ATOM 2286 C CA . TRP A 1 299 ? 1.971 -1.535 -23.378 1.00 90.69 299 TRP A CA 1
ATOM 2287 C C . TRP A 1 299 ? 1.534 -2.822 -24.069 1.00 90.69 299 TRP A C 1
ATOM 2289 O O . TRP A 1 299 ? 1.099 -2.786 -25.214 1.00 90.69 299 TRP A O 1
ATOM 2299 N N . TYR A 1 300 ? 1.628 -3.942 -23.358 1.00 92.25 300 TYR A N 1
ATOM 2300 C CA . TYR A 1 300 ? 1.043 -5.215 -23.745 1.00 92.25 300 TYR A CA 1
ATOM 2301 C C . TYR A 1 300 ? 0.012 -5.575 -22.688 1.00 92.25 300 TYR A C 1
ATOM 2303 O O . TYR A 1 300 ? 0.351 -5.705 -21.515 1.00 92.25 300 TYR A O 1
ATOM 2311 N N . ASN A 1 301 ? -1.245 -5.680 -23.104 1.00 91.31 301 ASN A N 1
ATOM 2312 C CA . ASN A 1 301 ? -2.373 -5.892 -22.210 1.00 91.31 301 ASN A CA 1
ATOM 2313 C C . ASN A 1 301 ? -3.387 -6.792 -22.910 1.00 91.31 301 ASN A C 1
ATOM 2315 O O . ASN A 1 301 ? -3.918 -6.422 -23.958 1.00 91.31 301 ASN A O 1
ATOM 2319 N N . SER A 1 302 ? -3.611 -7.991 -22.372 1.00 93.31 302 SER A N 1
ATOM 2320 C CA . SER A 1 302 ? -4.671 -8.879 -22.857 1.00 93.31 302 SER A CA 1
ATOM 2321 C C . SER A 1 302 ? -5.991 -8.673 -22.119 1.00 93.31 302 SER A C 1
ATOM 2323 O O . SER A 1 302 ? -6.979 -9.321 -22.467 1.00 93.31 302 SER A O 1
ATOM 2325 N N . ASN A 1 303 ? -6.025 -7.784 -21.126 1.00 92.25 303 ASN A N 1
ATOM 2326 C CA . ASN A 1 303 ? -7.235 -7.403 -20.422 1.00 92.25 303 ASN A CA 1
ATOM 2327 C C . ASN A 1 303 ? -8.090 -6.445 -21.277 1.00 92.25 303 ASN A C 1
ATOM 2329 O O . ASN A 1 303 ? -7.564 -5.558 -21.951 1.00 92.25 303 ASN A O 1
ATOM 2333 N N . GLY A 1 304 ? -9.409 -6.633 -21.265 1.00 87.62 304 GLY A N 1
ATOM 2334 C CA . GLY A 1 304 ? -10.382 -5.785 -21.951 1.00 87.62 304 GLY A CA 1
ATOM 2335 C C . GLY A 1 304 ? -10.465 -4.387 -21.337 1.00 87.62 304 GLY A C 1
ATOM 2336 O O . GLY A 1 304 ? -10.704 -3.409 -22.050 1.00 87.62 304 GLY A O 1
ATOM 2337 N N . TYR A 1 305 ? -10.181 -4.264 -20.036 1.00 84.19 305 TYR A N 1
ATOM 2338 C CA . TYR A 1 305 ? -9.992 -2.972 -19.385 1.00 84.19 305 TYR A CA 1
ATOM 2339 C C . TYR A 1 305 ? -8.696 -2.329 -19.891 1.00 84.19 305 TYR A C 1
ATOM 2341 O O . TYR A 1 305 ? -7.635 -2.954 -19.882 1.00 84.19 305 TYR A O 1
ATOM 2349 N N . HIS A 1 306 ? -8.784 -1.074 -20.342 1.00 82.06 306 HIS A N 1
ATOM 2350 C CA . HIS A 1 306 ? -7.653 -0.313 -20.896 1.00 82.06 306 HIS A CA 1
ATOM 2351 C C . HIS A 1 306 ? -6.959 -1.011 -22.084 1.00 82.06 306 HIS A C 1
ATOM 2353 O O . HIS A 1 306 ? -5.740 -0.917 -22.278 1.00 82.06 306 HIS A O 1
ATOM 2359 N N . TYR A 1 307 ? -7.733 -1.742 -22.897 1.00 81.44 307 TYR A N 1
ATOM 2360 C CA . TYR A 1 307 ? -7.223 -2.414 -24.088 1.00 81.44 307 TYR A CA 1
ATOM 2361 C C . TYR A 1 307 ? -6.593 -1.408 -25.063 1.00 81.44 307 TYR A C 1
ATOM 2363 O O . TYR A 1 307 ? -7.207 -0.405 -25.428 1.00 81.44 307 TYR A O 1
ATOM 2371 N N . MET A 1 308 ? -5.357 -1.687 -25.492 1.00 80.69 308 MET A N 1
ATOM 2372 C CA . MET A 1 308 ? -4.583 -0.865 -26.435 1.00 80.69 308 MET A CA 1
ATOM 2373 C C . MET A 1 308 ? -4.321 0.596 -26.006 1.00 80.69 308 MET A C 1
ATOM 2375 O O . MET A 1 308 ? -3.891 1.412 -26.822 1.00 80.69 308 MET A O 1
ATOM 2379 N N . GLU A 1 309 ? -4.506 0.950 -24.732 1.00 84.06 309 GLU A N 1
ATOM 2380 C CA . GLU A 1 309 ? -4.326 2.334 -24.267 1.00 84.06 309 GLU A CA 1
ATOM 2381 C C . GLU A 1 309 ? -2.864 2.813 -24.355 1.00 84.06 309 GLU A C 1
ATOM 2383 O O . GLU A 1 309 ? -2.589 3.952 -24.742 1.00 84.06 309 GLU A O 1
ATOM 2388 N N . GLY A 1 310 ? -1.906 1.924 -24.072 1.00 83.94 310 GLY A N 1
ATOM 2389 C CA . GLY A 1 310 ? -0.470 2.219 -24.110 1.00 83.94 310 GLY A CA 1
ATOM 2390 C C . GLY A 1 310 ? 0.167 2.229 -25.506 1.00 83.94 310 GLY A C 1
ATOM 2391 O O . GLY A 1 310 ? 1.355 2.526 -25.629 1.00 83.94 310 GLY A O 1
ATOM 2392 N N . GLU A 1 311 ? -0.587 1.926 -26.567 1.00 84.00 311 GLU A N 1
ATOM 2393 C CA . GLU A 1 311 ? -0.044 1.653 -27.908 1.00 84.00 311 GLU A CA 1
ATOM 2394 C C . GLU A 1 311 ? 0.752 2.820 -28.495 1.00 84.00 311 GLU A C 1
ATOM 2396 O O . GLU A 1 311 ? 1.825 2.629 -29.067 1.00 84.00 311 GLU A O 1
ATOM 2401 N N . SER A 1 312 ? 0.260 4.048 -28.320 1.00 81.44 312 SER A N 1
ATOM 2402 C CA . SER A 1 312 ? 0.946 5.243 -28.824 1.00 81.44 312 SER A CA 1
ATOM 2403 C C . SER A 1 312 ? 2.326 5.435 -28.184 1.00 81.44 312 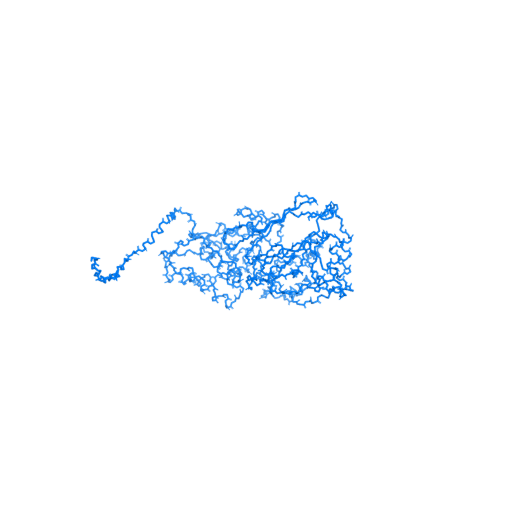SER A C 1
ATOM 2405 O O . SER A 1 312 ? 3.289 5.755 -28.878 1.00 81.44 312 SER A O 1
ATOM 2407 N N . MET A 1 313 ? 2.445 5.180 -26.877 1.00 84.06 313 MET A N 1
ATOM 2408 C CA . MET A 1 313 ? 3.719 5.241 -26.158 1.00 84.06 313 MET A CA 1
ATOM 2409 C C . MET A 1 313 ? 4.635 4.092 -26.562 1.00 84.06 313 MET A C 1
ATOM 2411 O O . MET A 1 313 ? 5.824 4.320 -26.782 1.00 84.06 313 MET A O 1
ATOM 2415 N N . ARG A 1 314 ? 4.083 2.881 -26.708 1.00 89.25 314 ARG A N 1
ATOM 2416 C CA . ARG A 1 314 ? 4.825 1.705 -27.163 1.00 89.25 314 ARG A CA 1
ATOM 2417 C C . ARG A 1 314 ? 5.472 1.966 -28.521 1.00 89.25 314 ARG A C 1
ATOM 2419 O O . ARG A 1 314 ? 6.683 1.831 -28.644 1.00 89.25 314 ARG A O 1
ATOM 2426 N N . VAL A 1 315 ? 4.707 2.429 -29.511 1.00 86.94 315 VAL A N 1
ATOM 2427 C CA . VAL A 1 315 ? 5.221 2.710 -30.865 1.00 86.94 315 VAL A CA 1
ATOM 2428 C C . VAL A 1 315 ? 6.354 3.742 -30.855 1.00 86.94 315 VAL A C 1
ATOM 2430 O O . VAL A 1 315 ? 7.323 3.583 -31.598 1.00 86.94 315 VAL A O 1
ATOM 2433 N N . THR A 1 316 ? 6.277 4.779 -30.016 1.00 85.31 316 THR A N 1
ATOM 2434 C CA . THR A 1 316 ? 7.359 5.771 -29.920 1.00 85.31 316 THR A CA 1
ATOM 2435 C C . THR A 1 316 ? 8.591 5.219 -29.199 1.00 85.31 316 THR A C 1
ATOM 2437 O O . THR A 1 316 ? 9.712 5.424 -29.663 1.00 85.31 316 THR A O 1
ATOM 2440 N N . PHE A 1 317 ? 8.412 4.570 -28.046 1.00 89.31 317 PHE A N 1
ATOM 2441 C CA . PHE A 1 317 ? 9.500 4.353 -27.087 1.00 89.31 317 PHE A CA 1
ATOM 2442 C C . PHE A 1 317 ? 10.072 2.935 -27.070 1.00 89.31 317 PHE A C 1
ATOM 2444 O O . PHE A 1 317 ? 11.237 2.759 -26.713 1.00 89.31 317 PHE A O 1
ATOM 2451 N N . GLU A 1 318 ? 9.305 1.928 -27.486 1.00 92.25 318 GLU A N 1
ATOM 2452 C CA . GLU A 1 318 ? 9.763 0.537 -27.555 1.00 92.25 318 GLU A CA 1
ATOM 2453 C C . GLU A 1 318 ? 11.056 0.362 -28.375 1.00 92.25 318 GLU A C 1
ATOM 2455 O O . GLU A 1 318 ? 11.942 -0.349 -27.895 1.00 92.25 318 GLU A O 1
ATOM 2460 N N . PRO A 1 319 ? 11.268 1.050 -29.523 1.00 92.31 319 PRO A N 1
ATOM 2461 C CA . PRO A 1 319 ? 12.541 0.974 -30.242 1.00 92.31 319 PRO A CA 1
ATOM 2462 C C . PRO A 1 319 ? 13.749 1.349 -29.378 1.00 92.31 319 PRO A C 1
ATOM 2464 O O . PRO A 1 319 ? 14.785 0.687 -29.447 1.00 92.31 319 PRO A O 1
ATOM 2467 N N . TRP A 1 320 ? 13.613 2.362 -28.518 1.00 91.25 320 TRP A N 1
ATOM 2468 C CA . TRP A 1 320 ? 14.680 2.759 -27.602 1.00 91.25 320 TRP A CA 1
ATOM 2469 C C . TRP A 1 320 ? 14.912 1.719 -26.511 1.00 91.25 320 TRP A C 1
ATOM 2471 O O . TRP A 1 320 ? 16.058 1.494 -26.124 1.00 91.25 320 TRP A O 1
ATOM 2481 N N . PHE A 1 321 ? 13.855 1.067 -26.027 1.00 93.75 321 PHE A N 1
ATOM 2482 C CA . PHE A 1 321 ? 13.969 0.058 -24.973 1.00 93.75 321 PHE A CA 1
ATOM 2483 C C . PHE A 1 321 ? 14.658 -1.202 -25.480 1.00 93.75 321 PHE A C 1
ATOM 2485 O O . PHE A 1 321 ? 15.560 -1.711 -24.814 1.00 93.75 321 PHE A O 1
ATOM 2492 N N . VAL A 1 322 ? 14.297 -1.645 -26.685 1.00 93.88 322 VAL A N 1
ATOM 2493 C CA . VAL A 1 322 ? 14.948 -2.771 -27.361 1.00 93.88 322 VAL A CA 1
ATOM 2494 C C . VAL A 1 322 ? 16.411 -2.430 -27.671 1.00 93.88 322 VAL A C 1
ATOM 2496 O O . VAL A 1 322 ? 17.309 -3.204 -27.345 1.00 93.88 322 VAL A O 1
ATOM 2499 N N . GLN A 1 323 ? 16.686 -1.242 -28.228 1.00 92.62 323 GLN A N 1
ATOM 2500 C CA . GLN A 1 323 ? 18.053 -0.819 -28.558 1.00 92.62 323 GLN A CA 1
ATOM 2501 C C . GLN A 1 323 ? 18.970 -0.758 -27.327 1.00 92.62 323 GLN A C 1
ATOM 2503 O O . GLN A 1 323 ? 20.129 -1.166 -27.399 1.00 92.62 323 GLN A O 1
ATOM 2508 N N . ASN A 1 324 ? 18.462 -0.253 -26.200 1.00 92.12 324 ASN A N 1
ATOM 2509 C CA . ASN A 1 324 ? 19.235 -0.087 -24.966 1.00 92.12 324 ASN A CA 1
ATOM 2510 C C . ASN A 1 324 ? 19.145 -1.298 -24.026 1.00 92.12 324 ASN A C 1
ATOM 2512 O O . ASN A 1 324 ? 19.671 -1.241 -22.911 1.00 92.12 324 ASN A O 1
ATOM 2516 N N . LYS A 1 325 ? 18.514 -2.396 -24.470 1.00 92.69 325 LYS A N 1
ATOM 2517 C CA . LYS A 1 325 ? 18.362 -3.638 -23.704 1.00 92.69 325 LYS A CA 1
ATOM 2518 C C . LYS A 1 325 ? 17.798 -3.371 -22.305 1.00 92.69 325 LYS A C 1
ATOM 2520 O O . LYS A 1 325 ? 18.426 -3.695 -21.291 1.00 92.69 325 LYS A O 1
ATOM 2525 N N . VAL A 1 326 ? 16.649 -2.698 -22.256 1.00 93.50 326 VAL A N 1
ATOM 2526 C CA . VAL A 1 326 ? 15.853 -2.590 -21.026 1.00 93.50 326 VAL A CA 1
ATOM 2527 C C . VAL A 1 326 ? 15.483 -4.006 -20.592 1.00 93.50 326 VAL A C 1
ATOM 2529 O O . VAL A 1 326 ? 15.081 -4.830 -21.411 1.00 93.50 326 VAL A O 1
ATOM 2532 N N . ASP A 1 327 ? 15.657 -4.314 -19.311 1.00 93.94 327 ASP A N 1
ATOM 2533 C CA . ASP A 1 327 ? 15.466 -5.670 -18.809 1.00 93.94 327 ASP A CA 1
ATOM 2534 C C . ASP A 1 327 ? 13.986 -5.945 -18.517 1.00 93.94 327 ASP A C 1
ATOM 2536 O O . ASP A 1 327 ? 13.467 -6.984 -18.938 1.00 93.94 327 ASP A O 1
ATOM 2540 N N . ILE A 1 328 ? 13.319 -5.009 -17.828 1.00 95.31 328 ILE A N 1
ATOM 2541 C CA . ILE A 1 328 ? 11.929 -5.120 -17.362 1.00 95.31 328 ILE A CA 1
ATOM 2542 C C . ILE A 1 328 ? 11.220 -3.765 -17.490 1.00 95.31 328 ILE A C 1
ATOM 2544 O O . ILE A 1 328 ? 11.798 -2.719 -17.182 1.00 95.31 328 ILE A O 1
ATOM 2548 N N . VAL A 1 329 ? 9.955 -3.792 -17.903 1.00 95.88 329 VAL A N 1
ATOM 2549 C CA . VAL A 1 329 ? 9.034 -2.651 -17.866 1.00 95.88 329 VAL A CA 1
ATOM 2550 C C . VAL A 1 329 ? 7.879 -2.994 -16.927 1.00 95.88 329 VAL A C 1
ATOM 2552 O O . VAL A 1 329 ? 7.142 -3.941 -17.189 1.00 95.88 329 VAL A O 1
ATOM 2555 N N . PHE A 1 330 ? 7.710 -2.220 -15.857 1.00 95.31 330 PHE A N 1
ATOM 2556 C CA . PHE A 1 330 ? 6.568 -2.328 -14.951 1.00 95.31 330 PHE A CA 1
ATOM 2557 C C . PHE A 1 330 ? 5.476 -1.326 -15.310 1.00 95.31 330 PHE A C 1
ATOM 2559 O O . PHE A 1 330 ? 5.771 -0.164 -15.593 1.00 95.31 330 PHE A O 1
ATOM 2566 N N . ALA A 1 331 ? 4.224 -1.766 -15.239 1.00 92.19 331 ALA A N 1
ATOM 2567 C CA . ALA A 1 331 ? 3.040 -0.933 -15.390 1.00 92.19 331 ALA A CA 1
ATOM 2568 C C . ALA A 1 331 ? 2.043 -1.158 -14.244 1.00 92.19 331 ALA A C 1
ATOM 2570 O O . ALA A 1 331 ? 1.993 -2.243 -13.665 1.00 92.19 331 ALA A O 1
ATOM 2571 N N . GLY A 1 332 ? 1.254 -0.126 -13.937 1.00 81.88 332 GLY A N 1
ATOM 2572 C CA . GLY A 1 332 ? 0.087 -0.203 -13.054 1.00 81.88 332 GLY A CA 1
ATOM 2573 C C . GLY A 1 332 ? -1.189 -0.076 -13.884 1.00 81.88 332 GLY A C 1
ATOM 2574 O O . GLY A 1 332 ? -1.301 -0.711 -14.926 1.00 81.88 332 GLY A O 1
ATOM 2575 N N . HIS A 1 333 ? -2.118 0.791 -13.479 1.00 87.00 333 HIS A N 1
ATOM 2576 C CA . HIS A 1 333 ? -3.320 1.187 -14.234 1.00 87.00 333 HIS A CA 1
ATOM 2577 C C . HIS A 1 333 ? -4.390 0.101 -14.434 1.00 87.00 333 HIS A C 1
ATOM 2579 O O . HIS A 1 333 ? -5.537 0.327 -14.080 1.00 87.00 333 HIS A O 1
ATOM 2585 N N . VAL A 1 334 ? -4.039 -1.080 -14.940 1.00 89.25 334 VAL A N 1
ATOM 2586 C CA . VAL A 1 334 ? -4.952 -2.228 -15.002 1.00 89.25 334 VAL A CA 1
ATOM 2587 C C . VAL A 1 334 ? -4.854 -2.992 -13.688 1.00 89.25 334 VAL A C 1
ATOM 2589 O O . VAL A 1 334 ? -3.774 -3.470 -13.345 1.00 89.25 334 VAL A O 1
ATOM 2592 N N . HIS A 1 335 ? -5.966 -3.122 -12.958 1.00 91.31 335 HIS A N 1
ATOM 2593 C CA . HIS A 1 335 ? -6.010 -3.773 -11.641 1.00 91.31 335 HIS A CA 1
ATOM 2594 C C . HIS A 1 335 ? -5.975 -5.305 -11.717 1.00 91.31 335 HIS A C 1
ATOM 2596 O O . HIS A 1 335 ? -6.885 -5.990 -11.249 1.00 91.31 335 HIS A O 1
ATOM 2602 N N . ALA A 1 336 ? -4.952 -5.840 -12.372 1.00 92.50 336 ALA A N 1
ATOM 2603 C CA . ALA A 1 336 ? -4.717 -7.263 -12.529 1.00 92.50 336 ALA A CA 1
ATOM 2604 C C . ALA A 1 336 ? -3.229 -7.533 -12.793 1.00 92.50 336 ALA A C 1
ATOM 2606 O O . ALA A 1 336 ? -2.450 -6.601 -13.028 1.00 92.50 336 ALA A O 1
ATOM 2607 N N . TYR A 1 337 ? -2.850 -8.809 -12.767 1.00 95.69 337 TYR A N 1
ATOM 2608 C CA . TYR A 1 337 ? -1.485 -9.252 -13.003 1.00 95.69 337 TYR A CA 1
ATOM 2609 C C . TYR A 1 337 ? -1.318 -9.811 -14.418 1.00 95.69 337 TYR A C 1
ATOM 2611 O O . TYR A 1 337 ? -2.062 -10.692 -14.846 1.00 95.69 337 TYR A O 1
ATOM 2619 N N . GLU A 1 338 ? -0.328 -9.341 -15.172 1.00 96.44 338 GLU A N 1
ATOM 2620 C CA . GLU A 1 338 ? 0.039 -9.955 -16.452 1.00 96.44 338 GLU A CA 1
ATOM 2621 C C . GLU A 1 338 ? 1.530 -9.789 -16.728 1.00 96.44 338 GLU A C 1
ATOM 2623 O O . GLU A 1 338 ? 2.061 -8.683 -16.687 1.00 96.44 338 GLU A O 1
ATOM 2628 N N . ARG A 1 339 ? 2.203 -10.887 -17.067 1.00 96.69 339 ARG A N 1
ATOM 2629 C CA . ARG A 1 339 ? 3.597 -10.907 -17.499 1.00 96.69 339 ARG A CA 1
ATOM 2630 C C . ARG A 1 339 ? 3.694 -11.396 -18.932 1.00 96.69 339 ARG A C 1
ATOM 2632 O O . ARG A 1 339 ? 3.176 -12.458 -19.280 1.00 96.69 339 ARG A O 1
ATOM 2639 N N . SER A 1 340 ? 4.428 -10.655 -19.750 1.00 96.12 340 SER A N 1
ATOM 2640 C CA . SER A 1 340 ? 4.746 -11.060 -21.110 1.00 96.12 340 SER A CA 1
ATOM 2641 C C . SER A 1 340 ? 5.971 -11.979 -21.175 1.00 96.12 340 SER A C 1
ATOM 2643 O O . SER A 1 340 ? 6.818 -12.005 -20.282 1.00 96.12 340 SER A O 1
ATOM 2645 N N . GLU A 1 341 ? 6.114 -12.689 -22.288 1.00 94.19 341 GLU A N 1
ATOM 2646 C CA . GLU A 1 341 ? 7.422 -13.121 -22.784 1.00 94.19 341 GLU A CA 1
ATOM 2647 C C . GLU A 1 341 ? 8.248 -11.901 -23.237 1.00 94.19 341 GLU A C 1
ATOM 2649 O O . GLU A 1 341 ? 7.724 -10.786 -23.351 1.00 94.19 341 GLU A O 1
ATOM 2654 N N . ARG A 1 342 ? 9.535 -12.086 -23.557 1.00 92.94 342 ARG A N 1
ATOM 2655 C CA . ARG A 1 342 ? 10.309 -11.043 -24.253 1.00 92.94 342 ARG A CA 1
ATOM 2656 C C . ARG A 1 342 ? 9.795 -10.891 -25.680 1.00 92.94 342 ARG A C 1
ATOM 2658 O O . ARG A 1 342 ? 10.130 -11.683 -26.564 1.00 92.94 342 ARG A O 1
ATOM 2665 N N . VAL A 1 343 ? 8.957 -9.884 -25.890 1.00 93.19 343 VAL A N 1
ATOM 2666 C CA . VAL A 1 343 ? 8.344 -9.587 -27.182 1.00 93.19 343 VAL A CA 1
ATOM 2667 C C . VAL A 1 343 ? 8.589 -8.145 -27.578 1.00 93.19 343 VAL A C 1
ATOM 2669 O O . VAL A 1 343 ? 8.647 -7.261 -26.727 1.00 93.19 343 VAL A O 1
ATOM 2672 N N . SER A 1 344 ? 8.699 -7.908 -28.879 1.00 93.12 344 SER A N 1
ATOM 2673 C CA . SER A 1 344 ? 8.659 -6.567 -29.440 1.00 93.12 344 SER A CA 1
ATOM 2674 C C . SER A 1 344 ? 7.706 -6.503 -30.620 1.00 93.12 344 SER A C 1
ATOM 2676 O O . SER A 1 344 ? 7.456 -7.492 -31.314 1.00 93.12 344 SER A O 1
ATOM 2678 N N . ASN A 1 345 ? 7.187 -5.309 -30.875 1.00 90.62 345 ASN A N 1
ATOM 2679 C CA . ASN A 1 345 ? 6.375 -5.031 -32.052 1.00 90.62 345 ASN A CA 1
ATOM 2680 C C . ASN A 1 345 ? 6.975 -3.866 -32.866 1.00 90.62 345 ASN A C 1
ATOM 2682 O O . ASN A 1 345 ? 6.284 -3.140 -33.576 1.00 90.62 345 ASN A O 1
ATOM 2686 N N . ILE A 1 346 ? 8.306 -3.707 -32.788 1.00 89.31 346 ILE A N 1
ATOM 2687 C CA . ILE A 1 346 ? 9.074 -2.683 -33.521 1.00 89.31 346 ILE A CA 1
ATOM 2688 C C . ILE A 1 346 ? 9.253 -3.018 -35.005 1.00 89.31 346 ILE A C 1
ATOM 2690 O O . ILE A 1 346 ? 9.493 -2.128 -35.815 1.00 89.31 346 ILE A O 1
ATOM 2694 N N . LYS A 1 347 ? 9.145 -4.303 -35.370 1.00 78.62 347 LYS A N 1
ATOM 2695 C CA . LYS A 1 347 ? 9.243 -4.784 -36.759 1.00 78.62 347 LYS A CA 1
ATOM 2696 C C . LYS A 1 347 ? 7.933 -4.617 -37.533 1.00 78.62 347 LYS A C 1
ATOM 2698 O O . LYS A 1 347 ? 7.825 -5.131 -38.642 1.00 78.62 347 LYS A O 1
ATOM 2703 N N . TYR A 1 348 ? 6.951 -3.922 -36.956 1.00 68.69 348 TYR A N 1
ATOM 2704 C CA . TYR A 1 348 ? 5.673 -3.649 -37.595 1.00 68.69 348 TYR A CA 1
ATOM 2705 C C . TYR A 1 348 ? 5.880 -3.035 -38.985 1.00 68.69 348 TYR A C 1
ATOM 2707 O O . TYR A 1 348 ? 6.331 -1.896 -39.125 1.00 68.69 348 TYR A O 1
ATOM 2715 N N . ASN A 1 349 ? 5.540 -3.807 -40.017 1.00 60.94 349 ASN A N 1
ATOM 2716 C CA . ASN A 1 349 ? 5.608 -3.388 -41.406 1.00 60.94 349 ASN A CA 1
ATOM 2717 C C . ASN A 1 349 ? 4.213 -3.485 -42.033 1.00 60.94 349 ASN A C 1
ATOM 2719 O O . ASN A 1 349 ? 3.625 -4.563 -42.137 1.00 60.94 349 ASN A O 1
ATOM 2723 N N . ILE A 1 350 ? 3.704 -2.342 -42.498 1.00 62.84 350 ILE A N 1
ATOM 2724 C CA . ILE A 1 350 ? 2.377 -2.196 -43.118 1.00 62.84 350 ILE A CA 1
ATOM 2725 C C . ILE A 1 350 ? 2.267 -3.050 -44.397 1.00 62.84 350 ILE A C 1
ATOM 2727 O O . ILE A 1 350 ? 1.172 -3.473 -44.767 1.00 62.84 350 ILE A O 1
ATOM 2731 N N . THR A 1 351 ? 3.394 -3.345 -45.057 1.00 61.78 351 THR A N 1
ATOM 2732 C CA . THR A 1 351 ? 3.428 -4.199 -46.258 1.00 61.78 351 THR A CA 1
ATOM 2733 C C . THR A 1 351 ? 3.355 -5.696 -45.951 1.00 61.78 351 THR A C 1
ATOM 2735 O O . THR A 1 351 ? 2.734 -6.430 -46.718 1.00 61.78 351 THR A O 1
ATOM 2738 N N . ASP A 1 352 ? 3.865 -6.134 -44.798 1.00 63.03 352 ASP A N 1
ATOM 2739 C CA . ASP A 1 352 ? 3.943 -7.558 -44.436 1.00 63.03 352 ASP A CA 1
ATOM 2740 C C . ASP A 1 352 ? 2.709 -8.033 -43.646 1.00 63.03 352 ASP A C 1
ATOM 2742 O O . ASP A 1 352 ? 2.549 -9.225 -43.391 1.00 63.03 352 ASP A O 1
ATOM 2746 N N . ARG A 1 353 ? 1.827 -7.100 -43.242 1.00 55.38 353 ARG A N 1
ATOM 2747 C CA . ARG A 1 353 ? 0.626 -7.321 -42.403 1.00 55.38 353 ARG A CA 1
ATOM 2748 C C . ARG A 1 353 ? 0.895 -8.023 -41.062 1.00 55.38 353 ARG A C 1
ATOM 2750 O O . ARG A 1 353 ? -0.043 -8.473 -40.407 1.00 55.38 353 ARG A O 1
ATOM 2757 N N . LEU A 1 354 ? 2.151 -8.089 -40.626 1.00 57.47 354 LEU A N 1
ATOM 2758 C CA . LEU A 1 354 ? 2.536 -8.586 -39.309 1.00 57.47 354 LEU A CA 1
ATOM 2759 C C . LEU A 1 354 ? 2.284 -7.480 -38.279 1.00 57.47 354 LEU A C 1
ATOM 2761 O O . LEU A 1 354 ? 3.142 -6.636 -38.040 1.00 57.47 354 LEU A O 1
ATOM 2765 N N . SER A 1 355 ? 1.077 -7.463 -37.708 1.00 65.56 355 SER A N 1
ATOM 2766 C CA . SER A 1 355 ? 0.679 -6.543 -36.630 1.00 65.56 355 SER A CA 1
ATOM 2767 C C . SER A 1 355 ? 0.830 -7.133 -35.228 1.00 65.56 355 SER A C 1
ATOM 2769 O O . SER A 1 355 ? 0.451 -6.493 -34.248 1.00 65.56 355 SER A O 1
ATOM 2771 N N . SER A 1 356 ? 1.325 -8.367 -35.135 1.00 78.25 356 SER A N 1
ATOM 2772 C CA . SER A 1 356 ? 1.406 -9.116 -33.886 1.00 78.25 356 SER A CA 1
ATOM 2773 C C . SER A 1 356 ? 2.805 -9.027 -33.272 1.00 78.25 356 SER A C 1
ATOM 2775 O O . SER A 1 356 ? 3.790 -9.088 -34.012 1.00 78.25 356 SER A O 1
ATOM 2777 N N . PRO A 1 357 ? 2.910 -8.945 -31.935 1.00 88.56 357 PRO A N 1
ATOM 2778 C CA . PRO A 1 357 ? 4.198 -8.947 -31.248 1.00 88.56 357 PRO A CA 1
ATOM 2779 C C . PRO A 1 357 ? 4.959 -10.240 -31.543 1.00 88.56 357 PRO A C 1
ATOM 2781 O O . PRO A 1 357 ? 4.370 -11.324 -31.565 1.00 88.56 357 PRO A O 1
ATOM 2784 N N . VAL A 1 358 ? 6.268 -10.133 -31.752 1.00 89.94 358 VAL A N 1
ATOM 2785 C CA . VAL A 1 358 ? 7.152 -11.272 -32.029 1.00 89.94 358 VAL A CA 1
ATOM 2786 C C . VAL A 1 358 ? 8.148 -11.448 -30.896 1.00 89.94 358 VAL A C 1
ATOM 2788 O O . VAL A 1 358 ? 8.526 -10.475 -30.247 1.00 89.94 358 VAL A O 1
ATOM 2791 N N . LYS A 1 359 ? 8.597 -12.686 -30.661 1.00 90.81 359 LYS A N 1
ATOM 2792 C CA . LYS A 1 359 ? 9.672 -12.947 -29.699 1.00 90.81 359 LYS A CA 1
ATOM 2793 C C . LYS A 1 359 ? 10.926 -12.173 -30.103 1.00 90.81 359 LYS A C 1
ATOM 2795 O O . LYS A 1 359 ? 11.358 -12.241 -31.255 1.00 90.81 359 LYS A O 1
ATOM 2800 N N . ASP A 1 360 ? 11.494 -11.451 -29.150 1.00 91.00 360 ASP A N 1
ATOM 2801 C CA . ASP A 1 360 ? 12.676 -10.623 -29.350 1.00 91.00 360 ASP A CA 1
ATOM 2802 C C . ASP A 1 360 ? 13.549 -10.682 -28.092 1.00 91.00 360 ASP A C 1
ATOM 2804 O O . ASP A 1 360 ? 13.230 -10.042 -27.089 1.00 91.00 360 ASP A O 1
ATOM 2808 N N . PRO A 1 361 ? 14.672 -11.418 -28.124 1.00 88.69 361 PRO A N 1
ATOM 2809 C CA . PRO A 1 361 ? 15.572 -11.529 -26.980 1.00 88.69 361 PRO A CA 1
ATOM 2810 C C . PRO A 1 361 ? 16.176 -10.191 -26.522 1.00 88.69 361 PRO A C 1
ATOM 2812 O O . PRO A 1 361 ? 16.736 -10.122 -25.429 1.00 88.69 361 PRO A O 1
ATOM 2815 N N . SER A 1 362 ? 16.119 -9.136 -27.340 1.00 90.19 362 SER A N 1
ATOM 2816 C CA . SER A 1 362 ? 16.587 -7.794 -26.965 1.00 90.19 362 SER A CA 1
ATOM 2817 C C . SER A 1 362 ? 15.496 -6.939 -26.317 1.00 90.19 362 SER A C 1
ATOM 2819 O O . SER A 1 362 ? 15.802 -5.876 -25.779 1.00 90.19 362 SER A O 1
ATOM 2821 N N . ALA A 1 363 ? 14.240 -7.388 -26.350 1.00 94.12 363 ALA A N 1
ATOM 2822 C CA . ALA A 1 363 ? 13.116 -6.680 -25.763 1.00 94.12 363 ALA A CA 1
ATOM 2823 C C . ALA A 1 363 ? 13.002 -6.915 -24.250 1.00 94.12 363 ALA A C 1
ATOM 2825 O O . ALA A 1 363 ? 13.393 -7.982 -23.755 1.00 94.12 363 ALA A O 1
ATOM 2826 N N . PRO A 1 364 ? 12.452 -5.944 -23.501 1.00 95.25 364 PRO A N 1
ATOM 2827 C CA . PRO A 1 364 ? 12.163 -6.129 -22.088 1.00 95.25 364 PRO A CA 1
ATOM 2828 C C . PRO A 1 364 ? 11.046 -7.151 -21.863 1.00 95.25 364 PRO A C 1
ATOM 2830 O O . PRO A 1 364 ? 10.264 -7.476 -22.755 1.00 95.25 364 PRO A O 1
ATOM 2833 N N . ILE A 1 365 ? 10.962 -7.630 -20.626 1.00 96.12 365 ILE A N 1
ATOM 2834 C CA . ILE A 1 365 ? 9.767 -8.307 -20.120 1.00 96.12 365 ILE A CA 1
ATOM 2835 C C . ILE A 1 365 ? 8.796 -7.222 -19.655 1.00 96.12 365 ILE A C 1
ATOM 2837 O O . ILE A 1 365 ? 9.182 -6.355 -18.868 1.00 96.12 365 ILE A O 1
ATOM 2841 N N . TYR A 1 366 ? 7.552 -7.262 -20.122 1.00 96.62 366 TYR A N 1
ATOM 2842 C CA . TYR A 1 366 ? 6.506 -6.341 -19.691 1.00 96.62 366 TYR A CA 1
ATOM 2843 C C . TYR A 1 366 ? 5.690 -6.989 -18.583 1.00 96.62 366 TYR A C 1
ATOM 2845 O O . TYR A 1 366 ? 5.230 -8.121 -18.730 1.00 96.62 366 TYR A O 1
ATOM 2853 N N . ILE A 1 367 ? 5.537 -6.282 -17.468 1.00 97.25 367 ILE A N 1
ATOM 2854 C CA . ILE A 1 367 ? 4.819 -6.768 -16.294 1.00 97.25 367 ILE A CA 1
ATOM 2855 C C . ILE A 1 367 ? 3.814 -5.709 -15.854 1.00 97.25 367 ILE A C 1
ATOM 2857 O O . ILE A 1 367 ? 4.187 -4.626 -15.402 1.00 97.25 367 ILE A O 1
ATOM 2861 N N . THR A 1 368 ? 2.539 -6.048 -15.957 1.00 95.00 368 THR A N 1
ATOM 2862 C CA . THR A 1 368 ? 1.431 -5.319 -15.350 1.00 95.00 368 THR A CA 1
ATOM 2863 C C . THR A 1 368 ? 1.244 -5.841 -13.930 1.00 95.00 368 THR A C 1
ATOM 2865 O O . THR A 1 368 ? 1.015 -7.034 -13.741 1.00 95.00 368 THR A O 1
ATOM 2868 N N . ILE A 1 369 ? 1.383 -4.956 -12.944 1.00 92.62 369 ILE A N 1
ATOM 2869 C CA . ILE A 1 369 ? 1.248 -5.241 -11.509 1.00 92.62 369 ILE A CA 1
ATOM 2870 C C . ILE A 1 369 ? 0.357 -4.178 -10.845 1.00 92.62 369 ILE A C 1
ATOM 2872 O O . ILE A 1 369 ? 0.766 -3.426 -9.960 1.00 92.62 369 ILE A O 1
ATOM 2876 N N . GLY A 1 370 ? -0.868 -4.031 -11.355 1.00 88.88 370 GLY A N 1
ATOM 2877 C CA . GLY A 1 370 ? -1.871 -3.121 -10.782 1.00 88.88 370 GLY A CA 1
ATOM 2878 C C . GLY A 1 370 ? -2.817 -3.804 -9.792 1.00 88.88 370 GLY A C 1
ATOM 2879 O O . GLY A 1 370 ? -3.743 -3.184 -9.277 1.00 88.88 370 GLY A O 1
ATOM 2880 N N . ASP A 1 371 ? -2.581 -5.075 -9.505 1.00 89.19 371 ASP A N 1
ATOM 2881 C CA . ASP A 1 371 ? -3.368 -5.969 -8.666 1.00 89.19 371 ASP A CA 1
ATOM 2882 C C . ASP A 1 371 ? -3.257 -5.712 -7.151 1.00 89.19 371 ASP A C 1
ATOM 2884 O O . ASP A 1 371 ? -3.823 -6.446 -6.349 1.00 89.19 371 ASP A O 1
ATOM 2888 N N . GLY A 1 372 ? -2.602 -4.627 -6.729 1.00 79.56 372 GLY A N 1
ATOM 2889 C CA . GLY A 1 372 ? -2.661 -4.152 -5.339 1.00 79.56 372 GLY A CA 1
ATOM 2890 C C . GLY A 1 372 ? -4.038 -3.599 -4.930 1.00 79.56 372 GLY A C 1
ATOM 2891 O O . GLY A 1 372 ? -4.294 -3.399 -3.743 1.00 79.56 372 GLY A O 1
ATOM 2892 N N . GLY A 1 373 ? -4.928 -3.372 -5.903 1.00 69.69 373 GLY A N 1
ATOM 2893 C CA . GLY A 1 373 ? -6.302 -2.921 -5.694 1.00 69.69 373 GLY A CA 1
ATOM 2894 C C . GLY A 1 373 ? -6.506 -1.409 -5.792 1.00 69.69 373 GLY A C 1
ATOM 2895 O O . GLY A 1 373 ? -5.605 -0.601 -5.562 1.00 69.69 373 GLY A O 1
ATOM 2896 N N . ASN A 1 374 ? -7.732 -1.029 -6.141 1.00 72.50 374 ASN A N 1
ATOM 2897 C CA . ASN A 1 374 ? -8.217 0.347 -6.237 1.00 72.50 374 ASN A CA 1
ATOM 2898 C C . ASN A 1 374 ? -9.753 0.336 -6.127 1.00 72.50 374 ASN A C 1
ATOM 2900 O O . ASN A 1 374 ? -10.375 -0.723 -6.181 1.00 72.50 374 ASN A O 1
ATOM 2904 N N . ILE A 1 375 ? -10.372 1.514 -6.052 1.00 69.12 375 ILE A N 1
ATOM 2905 C CA . ILE A 1 375 ? -11.823 1.713 -5.950 1.00 69.12 375 ILE A CA 1
ATOM 2906 C C . ILE A 1 375 ? -12.647 1.029 -7.045 1.00 69.12 375 ILE A C 1
ATOM 2908 O O . ILE A 1 375 ? -13.813 0.720 -6.821 1.00 69.12 375 ILE A O 1
ATOM 2912 N N . GLU A 1 376 ? -12.051 0.762 -8.204 1.00 78.88 376 GLU A N 1
ATOM 2913 C CA . GLU A 1 376 ? -12.712 0.112 -9.340 1.00 78.88 376 GLU A CA 1
ATOM 2914 C C . GLU A 1 376 ? -12.763 -1.423 -9.213 1.00 78.88 376 GLU A C 1
ATOM 2916 O O . GLU A 1 376 ? -13.499 -2.072 -9.951 1.00 78.88 376 GLU A O 1
ATOM 2921 N N . GLY A 1 377 ? -12.025 -2.009 -8.262 1.00 82.56 377 GLY A N 1
ATOM 2922 C CA . GLY A 1 377 ? -11.902 -3.458 -8.094 1.00 82.56 377 GLY A CA 1
ATOM 2923 C C . GLY A 1 377 ? -10.942 -4.114 -9.095 1.00 82.56 377 GLY A C 1
ATOM 2924 O O . GLY A 1 377 ? -10.216 -3.433 -9.820 1.00 82.56 377 GLY A O 1
ATOM 2925 N N . ILE A 1 378 ? -10.919 -5.452 -9.102 1.00 87.56 378 ILE A N 1
ATOM 2926 C CA . ILE A 1 378 ? -10.037 -6.265 -9.956 1.00 87.56 378 ILE A CA 1
ATOM 2927 C C . ILE A 1 378 ? -10.543 -6.287 -11.405 1.00 87.56 378 ILE A C 1
ATOM 2929 O O . ILE A 1 378 ? -11.718 -6.560 -11.660 1.00 87.56 378 ILE A O 1
ATOM 2933 N N . ALA A 1 379 ? -9.632 -6.099 -12.361 1.00 89.94 379 ALA A N 1
ATOM 2934 C CA . ALA A 1 379 ? -9.917 -6.220 -13.788 1.00 89.94 379 ALA A CA 1
ATOM 2935 C C . ALA A 1 379 ? -9.852 -7.694 -14.236 1.00 89.94 379 ALA A C 1
ATOM 2937 O O . ALA A 1 379 ? -8.777 -8.244 -14.455 1.00 89.94 379 ALA A O 1
ATOM 2938 N N . ASN A 1 380 ? -11.002 -8.352 -14.394 1.00 91.12 380 ASN A N 1
ATOM 2939 C CA . ASN A 1 380 ? -11.090 -9.804 -14.621 1.00 91.12 380 ASN A CA 1
ATOM 2940 C C . ASN A 1 380 ? -11.431 -10.240 -16.057 1.00 91.12 380 ASN A C 1
ATOM 2942 O O . ASN A 1 380 ? -11.641 -11.428 -16.304 1.00 91.12 380 ASN A O 1
ATOM 2946 N N . ASP A 1 381 ? -11.468 -9.305 -17.004 1.00 93.44 381 ASP A N 1
ATOM 2947 C CA . ASP A 1 381 ? -11.850 -9.575 -18.390 1.00 93.44 381 ASP A CA 1
ATOM 2948 C C . ASP A 1 381 ? -10.620 -9.808 -19.275 1.00 93.44 381 ASP A C 1
ATOM 2950 O O . ASP A 1 381 ? -10.138 -8.900 -19.942 1.00 93.44 381 ASP A O 1
ATOM 2954 N N . TYR A 1 382 ? -10.057 -11.018 -19.265 1.00 94.75 382 TYR A N 1
ATOM 2955 C CA . TYR A 1 382 ? -8.938 -11.361 -20.148 1.00 94.75 382 TYR A CA 1
ATOM 2956 C C . TYR A 1 382 ? -9.399 -11.929 -21.491 1.00 94.75 382 TYR A C 1
ATOM 2958 O O . TYR A 1 382 ? -10.225 -12.838 -21.561 1.00 94.75 382 TYR A O 1
ATOM 2966 N N . THR A 1 383 ? -8.745 -11.489 -22.567 1.00 92.94 383 THR A N 1
ATOM 2967 C CA . THR A 1 383 ? -8.946 -12.001 -23.930 1.00 92.94 383 THR A CA 1
ATOM 2968 C C . THR A 1 383 ? -8.738 -13.518 -23.983 1.00 92.94 383 THR A C 1
ATOM 2970 O O . THR A 1 383 ? -7.731 -14.026 -23.476 1.00 92.94 383 THR A O 1
ATOM 2973 N N . TYR A 1 384 ? -9.650 -14.240 -24.643 1.00 91.19 384 TYR A N 1
ATOM 2974 C CA . TYR A 1 384 ? -9.562 -15.686 -24.869 1.00 91.19 384 TYR A CA 1
ATOM 2975 C C . TYR A 1 384 ? -9.547 -16.025 -26.375 1.00 91.19 384 TYR A C 1
ATOM 2977 O O . TYR A 1 384 ? -10.386 -15.501 -27.112 1.00 91.19 384 TYR A O 1
ATOM 2985 N N . PRO A 1 385 ? -8.651 -16.921 -26.844 1.00 94.06 385 PRO A N 1
ATOM 2986 C CA . PRO A 1 385 ? -7.611 -17.627 -26.082 1.00 94.06 385 PRO A CA 1
ATOM 2987 C C . PRO A 1 385 ? -6.473 -16.699 -25.620 1.00 94.06 385 PRO A C 1
ATOM 2989 O O . PRO A 1 385 ? -6.361 -15.567 -26.087 1.00 94.06 385 PRO A O 1
ATOM 2992 N N . GLN A 1 386 ? -5.634 -17.173 -24.690 1.00 94.62 386 GLN A N 1
ATOM 2993 C CA . GLN A 1 386 ? -4.469 -16.421 -24.209 1.00 94.62 386 GLN A CA 1
ATOM 2994 C C . GLN A 1 386 ? -3.548 -16.033 -25.371 1.00 94.62 386 GLN A C 1
ATOM 2996 O O . GLN A 1 386 ? -3.096 -16.925 -26.095 1.00 94.62 386 GLN A O 1
ATOM 3001 N N . PRO A 1 387 ? -3.260 -14.731 -25.570 1.00 92.75 387 PRO A N 1
ATOM 3002 C CA . PRO A 1 387 ? -2.330 -14.304 -26.604 1.00 92.75 387 PRO A CA 1
ATOM 3003 C C . PRO A 1 387 ? -0.939 -14.889 -26.371 1.00 92.75 387 PRO A C 1
ATOM 3005 O O . PRO A 1 387 ? -0.474 -14.960 -25.238 1.00 92.75 387 PRO A O 1
ATOM 3008 N N . SER A 1 388 ? -0.231 -15.233 -27.446 1.00 92.25 388 SER A N 1
ATOM 3009 C CA . SER A 1 388 ? 1.082 -15.890 -27.368 1.00 92.25 388 SER A CA 1
ATOM 3010 C C . SER A 1 388 ? 2.183 -15.056 -26.708 1.00 92.25 388 SER A C 1
ATOM 3012 O O . SER A 1 388 ? 3.218 -15.608 -26.348 1.00 92.25 388 SER A O 1
ATOM 3014 N N . TYR A 1 389 ? 2.004 -13.735 -26.593 1.00 92.69 389 TYR A N 1
ATOM 3015 C CA . TYR A 1 389 ? 2.939 -12.871 -25.870 1.00 92.69 389 TYR A CA 1
ATOM 3016 C C . TYR A 1 389 ? 2.729 -12.912 -24.355 1.00 92.69 389 TYR A C 1
ATOM 3018 O O . TYR A 1 389 ? 3.640 -12.543 -23.625 1.00 92.69 389 TYR A O 1
ATOM 3026 N N . SER A 1 390 ? 1.536 -13.288 -23.888 1.00 95.25 390 SER A N 1
ATOM 3027 C CA . SER A 1 390 ? 1.179 -13.322 -22.473 1.00 95.25 390 SER A CA 1
ATOM 3028 C C . SER A 1 390 ? 1.668 -14.644 -21.900 1.00 95.25 390 SER A C 1
ATOM 3030 O O . SER A 1 390 ? 1.162 -15.703 -22.272 1.00 95.25 390 SER A O 1
ATOM 3032 N N . ALA A 1 391 ? 2.690 -14.598 -21.052 1.00 95.81 391 ALA A N 1
ATOM 3033 C CA . ALA A 1 391 ? 3.299 -15.785 -20.461 1.00 95.81 391 ALA A CA 1
ATOM 3034 C C . ALA A 1 391 ? 2.494 -16.271 -19.251 1.00 95.81 391 ALA A C 1
ATOM 3036 O O . ALA A 1 391 ? 2.233 -17.463 -19.104 1.00 95.81 391 ALA A O 1
ATOM 3037 N N . TYR A 1 392 ? 2.072 -15.333 -18.405 1.00 96.94 392 TYR A N 1
ATOM 3038 C CA . TYR A 1 392 ? 1.251 -15.589 -17.230 1.00 96.94 392 TYR A CA 1
ATOM 3039 C C . TYR A 1 392 ? 0.320 -14.405 -16.992 1.00 96.94 392 TYR A C 1
ATOM 3041 O O . TYR A 1 392 ? 0.715 -13.258 -17.198 1.00 96.94 392 TYR A O 1
ATOM 3049 N N . ARG A 1 393 ? -0.910 -14.665 -16.552 1.00 95.69 393 ARG A N 1
ATOM 3050 C CA . ARG A 1 393 ? -1.884 -13.621 -16.228 1.00 95.69 393 ARG A CA 1
ATOM 3051 C C . ARG A 1 393 ? -2.893 -14.117 -15.208 1.00 95.69 393 ARG A C 1
ATOM 3053 O O . ARG A 1 393 ? -3.340 -15.259 -15.301 1.00 95.69 393 ARG A O 1
ATOM 3060 N N . GLU A 1 394 ? -3.265 -13.251 -14.276 1.00 94.12 394 GLU A N 1
ATOM 3061 C CA . GLU A 1 394 ? -4.246 -13.572 -13.249 1.00 94.12 394 GLU A CA 1
ATOM 3062 C C . GLU A 1 394 ? -4.963 -12.320 -12.725 1.00 94.12 394 GLU A C 1
ATOM 3064 O O . GLU A 1 394 ? -4.358 -11.281 -12.469 1.00 94.12 394 GLU A O 1
ATOM 3069 N N . ALA A 1 395 ? -6.278 -12.441 -12.542 1.00 92.75 395 ALA A N 1
ATOM 3070 C CA . ALA A 1 395 ? -7.130 -11.410 -11.961 1.00 92.75 395 ALA A CA 1
ATOM 3071 C C . ALA A 1 395 ? -7.386 -11.712 -10.477 1.00 92.75 395 ALA A C 1
ATOM 3073 O O . ALA A 1 395 ? -8.463 -12.177 -10.108 1.00 92.75 395 ALA A O 1
ATOM 3074 N N . SER A 1 396 ? -6.385 -11.443 -9.646 1.00 91.50 396 SER A N 1
ATOM 3075 C CA . SER A 1 396 ? -6.403 -11.660 -8.194 1.00 91.50 396 SER A CA 1
ATOM 3076 C C . SER A 1 396 ? -5.625 -10.544 -7.515 1.00 91.50 396 SER A C 1
ATOM 3078 O O . SER A 1 396 ? -4.695 -10.035 -8.128 1.00 91.50 396 SER A O 1
ATOM 3080 N N . PHE A 1 397 ? -5.938 -10.201 -6.259 1.00 89.88 397 PHE A N 1
ATOM 3081 C CA . PHE A 1 397 ? -5.058 -9.318 -5.488 1.00 89.88 397 PHE A CA 1
ATOM 3082 C C . PHE A 1 397 ? -3.687 -9.964 -5.283 1.00 89.88 397 PHE A C 1
ATOM 3084 O O . PHE A 1 397 ? -3.600 -11.169 -5.018 1.00 89.88 397 PHE A O 1
ATOM 3091 N N . GLY A 1 398 ? -2.624 -9.168 -5.331 1.00 89.56 398 GLY A N 1
ATOM 3092 C CA . GLY A 1 398 ? -1.271 -9.686 -5.189 1.00 89.56 398 GLY A CA 1
ATOM 3093 C C . GLY A 1 398 ? -0.197 -8.618 -5.029 1.00 89.56 398 GLY A C 1
ATOM 3094 O O . GLY A 1 398 ? -0.454 -7.414 -4.964 1.00 89.56 398 GLY A O 1
ATOM 3095 N N . HIS A 1 399 ? 1.035 -9.095 -4.888 1.00 88.69 399 HIS A N 1
ATOM 3096 C CA . HIS A 1 399 ? 2.242 -8.276 -4.858 1.00 88.69 399 HIS A CA 1
ATOM 3097 C C . HIS A 1 399 ? 3.408 -9.044 -5.480 1.00 88.69 399 HIS A C 1
ATOM 3099 O O . HIS A 1 399 ? 3.350 -10.258 -5.646 1.00 88.69 399 HIS A O 1
ATOM 3105 N N . ALA A 1 400 ? 4.502 -8.357 -5.804 1.00 90.94 400 ALA A N 1
ATOM 3106 C CA . ALA A 1 400 ? 5.689 -9.014 -6.335 1.00 90.94 400 ALA A CA 1
ATOM 3107 C C . ALA A 1 400 ? 6.965 -8.602 -5.620 1.00 90.94 400 ALA A C 1
ATOM 3109 O O . ALA A 1 400 ? 7.097 -7.492 -5.106 1.00 90.94 400 ALA A O 1
ATOM 3110 N N . LEU A 1 401 ? 7.938 -9.504 -5.680 1.00 90.69 401 LEU A N 1
ATOM 3111 C CA . LEU A 1 401 ? 9.297 -9.291 -5.218 1.00 90.69 401 LEU A CA 1
ATOM 3112 C C . LEU A 1 401 ? 10.249 -9.461 -6.400 1.00 90.69 401 LEU A C 1
ATOM 3114 O O . LEU A 1 401 ? 10.231 -10.483 -7.087 1.00 90.69 401 LEU A O 1
ATOM 3118 N N . LEU A 1 402 ? 11.105 -8.461 -6.611 1.00 92.31 402 LEU A N 1
ATOM 3119 C CA . LEU A 1 402 ? 12.233 -8.534 -7.533 1.00 92.31 402 LEU A CA 1
ATOM 3120 C C . LEU A 1 402 ? 13.533 -8.568 -6.727 1.00 92.31 402 LEU A C 1
ATOM 3122 O O . LEU A 1 402 ? 14.019 -7.546 -6.245 1.00 92.31 402 LEU A O 1
ATOM 3126 N N . ALA A 1 403 ? 14.112 -9.755 -6.593 1.00 91.56 403 ALA A N 1
ATOM 3127 C CA . ALA A 1 403 ? 15.371 -9.965 -5.899 1.00 91.56 403 ALA A CA 1
ATOM 3128 C C . ALA A 1 403 ? 16.540 -9.948 -6.893 1.00 91.56 403 ALA A C 1
ATOM 3130 O O . ALA A 1 403 ? 16.847 -10.960 -7.529 1.00 91.56 403 ALA A O 1
ATOM 3131 N N . ILE A 1 404 ? 17.231 -8.810 -6.993 1.00 92.12 404 ILE A N 1
ATOM 3132 C CA . ILE A 1 404 ? 18.488 -8.704 -7.741 1.00 92.12 404 ILE A CA 1
ATOM 3133 C C . ILE A 1 404 ? 19.558 -9.544 -7.032 1.00 92.12 404 ILE A C 1
ATOM 3135 O O . ILE A 1 404 ? 19.951 -9.230 -5.910 1.00 92.12 404 ILE A O 1
ATOM 3139 N N . LYS A 1 405 ? 20.024 -10.633 -7.659 1.00 94.06 405 LYS A N 1
ATOM 3140 C CA . LYS A 1 405 ? 21.030 -11.527 -7.054 1.00 94.06 405 LYS A CA 1
ATOM 3141 C C . LYS A 1 405 ? 22.448 -11.085 -7.377 1.00 94.06 405 LYS A C 1
ATOM 3143 O O . LYS A 1 405 ? 23.327 -11.140 -6.524 1.00 94.06 405 LYS A O 1
ATOM 3148 N N . ASN A 1 406 ? 22.673 -10.673 -8.618 1.00 92.94 406 ASN A N 1
ATOM 3149 C CA . ASN A 1 406 ? 23.935 -10.127 -9.100 1.00 92.94 406 ASN A CA 1
ATOM 3150 C C . ASN A 1 406 ? 23.677 -9.330 -10.395 1.00 92.94 406 ASN A C 1
ATOM 3152 O O . ASN A 1 406 ? 22.531 -9.064 -10.762 1.00 92.94 406 ASN A O 1
ATOM 3156 N N . ARG A 1 407 ? 24.740 -8.942 -11.108 1.00 93.94 407 ARG A N 1
ATOM 3157 C CA . ARG A 1 407 ? 24.622 -8.192 -12.370 1.00 93.94 407 ARG A CA 1
ATOM 3158 C C . ARG A 1 407 ? 24.002 -8.981 -13.533 1.00 93.94 407 ARG A C 1
ATOM 3160 O O . ARG A 1 407 ? 23.630 -8.368 -14.522 1.00 93.94 407 ARG A O 1
ATOM 3167 N N . THR A 1 408 ? 23.910 -10.311 -13.445 1.00 93.06 408 THR A N 1
ATOM 3168 C CA . THR A 1 408 ? 23.418 -11.172 -14.534 1.00 93.06 408 THR A CA 1
ATOM 3169 C C . THR A 1 408 ? 22.059 -11.812 -14.264 1.00 93.06 408 THR A C 1
ATOM 3171 O O . THR A 1 408 ? 21.334 -12.062 -15.220 1.00 93.06 408 THR A O 1
ATOM 3174 N N . HIS A 1 409 ? 21.698 -12.057 -13.002 1.00 94.44 409 HIS A N 1
ATOM 3175 C CA . HIS A 1 409 ? 20.480 -12.770 -12.615 1.00 94.44 409 HIS A CA 1
ATOM 3176 C C . HIS A 1 409 ? 19.675 -12.009 -11.560 1.00 94.44 409 HIS A C 1
ATOM 3178 O O . HIS A 1 409 ? 20.210 -11.541 -10.548 1.00 94.44 409 HIS A O 1
ATOM 3184 N N . ALA A 1 410 ? 18.369 -11.953 -11.780 1.00 95.56 410 ALA A N 1
ATOM 3185 C CA . ALA A 1 410 ? 17.382 -11.526 -10.805 1.00 95.56 410 ALA A CA 1
ATOM 3186 C C . ALA A 1 410 ? 16.284 -12.584 -10.711 1.00 95.56 410 ALA A C 1
ATOM 3188 O O . ALA A 1 410 ? 15.968 -13.247 -11.695 1.00 95.56 410 ALA A O 1
ATOM 3189 N N . LEU A 1 411 ? 15.711 -12.745 -9.524 1.00 96.31 411 LEU A N 1
ATOM 3190 C CA . LEU A 1 411 ? 14.544 -13.591 -9.321 1.00 96.31 411 LEU A CA 1
ATOM 3191 C C . LEU A 1 411 ? 13.328 -12.693 -9.142 1.00 96.31 411 LEU A C 1
ATOM 3193 O O . LEU A 1 411 ? 13.295 -11.882 -8.218 1.00 96.31 411 LEU A O 1
ATOM 3197 N N . TYR A 1 412 ? 12.352 -12.853 -10.021 1.00 96.12 412 TYR A N 1
ATOM 3198 C CA . TYR A 1 412 ? 11.042 -12.247 -9.901 1.00 96.12 412 TYR A CA 1
ATOM 3199 C C . TYR A 1 412 ? 10.049 -13.297 -9.392 1.00 96.12 412 TYR A C 1
ATOM 3201 O O . TYR A 1 412 ? 10.018 -14.425 -9.889 1.00 96.12 412 TYR A O 1
ATOM 3209 N N . THR A 1 413 ? 9.246 -12.936 -8.399 1.00 95.38 413 THR A N 1
ATOM 3210 C CA . THR A 1 413 ? 8.137 -13.760 -7.897 1.00 95.38 413 THR A CA 1
ATOM 3211 C C . THR A 1 413 ? 6.918 -12.886 -7.707 1.00 95.38 413 THR A C 1
ATOM 3213 O O . THR A 1 413 ? 7.028 -11.849 -7.050 1.00 95.38 413 THR A O 1
ATOM 3216 N N . TRP A 1 414 ? 5.776 -13.325 -8.219 1.00 95.00 414 TRP A N 1
ATOM 3217 C CA . TRP A 1 414 ? 4.481 -12.734 -7.927 1.00 95.00 414 TRP A CA 1
ATOM 3218 C C . TRP A 1 414 ? 3.711 -13.632 -6.956 1.00 95.00 414 TRP A C 1
ATOM 3220 O O . TRP A 1 414 ? 3.663 -14.856 -7.107 1.00 95.00 414 TRP A O 1
ATOM 3230 N N . HIS A 1 415 ? 3.167 -13.002 -5.923 1.00 91.88 415 HIS A N 1
ATOM 3231 C CA . HIS A 1 415 ? 2.505 -13.612 -4.782 1.00 91.88 415 HIS A CA 1
ATOM 3232 C C . HIS A 1 415 ? 1.038 -13.209 -4.815 1.00 91.88 415 HIS A C 1
ATOM 3234 O O . HIS A 1 415 ? 0.695 -12.040 -4.619 1.00 91.88 415 HIS A O 1
ATOM 3240 N N . ARG A 1 416 ? 0.180 -14.191 -5.071 1.00 90.88 416 ARG A N 1
ATOM 3241 C CA . ARG A 1 416 ? -1.269 -14.048 -5.040 1.00 90.88 416 ARG A CA 1
ATOM 3242 C C . ARG A 1 416 ? -1.731 -14.006 -3.587 1.00 90.88 416 ARG A C 1
ATOM 3244 O O . ARG A 1 416 ? -1.477 -14.952 -2.846 1.00 90.88 416 ARG A O 1
ATOM 3251 N N . ASN A 1 417 ? -2.461 -12.959 -3.216 1.00 83.75 417 ASN A N 1
ATOM 3252 C CA . ASN A 1 417 ? -2.901 -12.668 -1.846 1.00 83.75 417 ASN A CA 1
ATOM 3253 C C . ASN A 1 417 ? -4.434 -12.565 -1.717 1.00 83.75 417 ASN A C 1
ATOM 3255 O O . ASN A 1 417 ? -4.945 -11.913 -0.809 1.00 83.75 417 ASN A O 1
ATOM 3259 N N . GLN A 1 418 ? -5.182 -13.182 -2.631 1.00 80.81 418 GLN A N 1
ATOM 3260 C CA . GLN A 1 418 ? -6.646 -13.110 -2.652 1.00 80.81 418 GLN A CA 1
ATOM 3261 C C . GLN A 1 418 ? -7.315 -13.826 -1.458 1.00 80.81 418 GLN A C 1
ATOM 3263 O O . GLN A 1 418 ? -8.362 -13.373 -1.002 1.00 80.81 418 GLN A O 1
ATOM 3268 N N . ASP A 1 419 ? -6.716 -14.913 -0.947 1.00 74.44 419 ASP A N 1
ATOM 3269 C CA . ASP A 1 419 ? -7.383 -15.875 -0.047 1.00 74.44 419 ASP A CA 1
ATOM 3270 C C . ASP A 1 419 ? -6.716 -16.008 1.341 1.00 74.44 419 ASP A C 1
ATOM 3272 O O . ASP A 1 419 ? -6.531 -17.113 1.844 1.00 74.44 419 ASP A O 1
ATOM 3276 N N . ASN A 1 420 ? -6.346 -14.893 1.981 1.00 66.00 420 ASN A N 1
ATOM 3277 C CA . ASN A 1 420 ? -5.648 -14.806 3.285 1.00 66.00 420 ASN A CA 1
ATOM 3278 C C . ASN A 1 420 ? -4.249 -15.455 3.373 1.00 66.00 420 ASN A C 1
ATOM 3280 O O . ASN A 1 420 ? -3.542 -15.175 4.335 1.00 66.00 420 ASN A O 1
ATOM 3284 N N . GLU A 1 421 ? -3.822 -16.250 2.390 1.00 66.62 421 GLU A N 1
ATOM 3285 C CA . GLU A 1 421 ? -2.482 -16.846 2.331 1.00 66.62 421 GLU A CA 1
ATOM 3286 C C . GLU A 1 421 ? -1.743 -16.407 1.057 1.00 66.62 421 GLU A C 1
ATOM 3288 O O . GLU A 1 421 ? -2.256 -16.633 -0.048 1.00 66.62 421 GLU A O 1
ATOM 3293 N N . PRO A 1 422 ? -0.548 -15.795 1.173 1.00 71.31 422 PRO A N 1
ATOM 3294 C CA . PRO A 1 422 ? 0.263 -15.440 0.018 1.00 71.31 422 PRO A CA 1
ATOM 3295 C C . PRO A 1 422 ? 0.852 -16.703 -0.623 1.00 71.31 422 PRO A C 1
ATOM 3297 O O . PRO A 1 422 ? 1.626 -17.434 -0.005 1.00 71.31 422 PRO A O 1
ATOM 3300 N N . VAL A 1 423 ? 0.515 -16.959 -1.888 1.00 88.12 423 VAL A N 1
ATOM 3301 C CA . VAL A 1 423 ? 1.072 -18.078 -2.666 1.00 88.12 423 VAL A CA 1
ATOM 3302 C C . VAL A 1 423 ? 1.887 -17.533 -3.827 1.00 88.12 423 VAL A C 1
ATOM 3304 O O . VAL A 1 423 ? 1.391 -16.711 -4.594 1.00 88.12 423 VAL A O 1
ATOM 3307 N N . ILE A 1 424 ? 3.116 -18.029 -4.006 1.00 92.56 424 ILE A N 1
ATOM 3308 C CA . ILE A 1 424 ? 3.903 -17.753 -5.216 1.00 92.56 424 ILE A CA 1
ATOM 3309 C C . ILE A 1 424 ? 3.201 -18.428 -6.395 1.00 92.56 424 ILE A C 1
ATOM 3311 O O . ILE A 1 424 ? 3.305 -19.641 -6.577 1.00 92.56 424 ILE A O 1
ATOM 3315 N N . ALA A 1 425 ? 2.468 -17.637 -7.168 1.00 94.25 425 ALA A N 1
ATOM 3316 C CA . ALA A 1 425 ? 1.656 -18.111 -8.281 1.00 94.25 425 ALA A CA 1
ATOM 3317 C C . ALA A 1 425 ? 2.389 -17.967 -9.625 1.00 94.25 425 ALA A C 1
ATOM 3319 O O . ALA A 1 425 ? 2.168 -18.769 -10.531 1.00 94.25 425 ALA A O 1
ATOM 3320 N N . ASP A 1 426 ? 3.335 -17.027 -9.715 1.00 96.56 426 ASP A N 1
ATOM 3321 C CA . ASP A 1 426 ? 4.254 -16.904 -10.846 1.00 96.56 426 ASP A CA 1
ATOM 3322 C C . ASP A 1 426 ? 5.693 -16.632 -10.382 1.00 96.56 426 ASP A C 1
ATOM 3324 O O . ASP A 1 426 ? 5.942 -15.945 -9.386 1.00 96.56 426 ASP A O 1
ATOM 3328 N N . SER A 1 427 ? 6.668 -17.181 -11.106 1.00 96.31 427 SER A N 1
ATOM 3329 C CA . SER A 1 427 ? 8.089 -17.007 -10.815 1.00 96.31 427 SER A CA 1
ATOM 3330 C C . SER A 1 427 ? 8.931 -17.066 -12.081 1.00 96.31 427 SER A C 1
ATOM 3332 O O . SER A 1 427 ? 8.742 -17.926 -12.939 1.00 96.31 427 SER A O 1
ATOM 3334 N N . LEU A 1 428 ? 9.905 -16.162 -12.171 1.00 94.94 428 LEU A N 1
ATOM 3335 C CA . LEU A 1 428 ? 10.802 -16.056 -13.309 1.00 94.94 428 LEU A CA 1
ATOM 3336 C C . LEU A 1 428 ? 12.215 -15.679 -12.865 1.00 94.94 428 LEU A C 1
ATOM 3338 O O . LEU A 1 428 ? 12.433 -14.667 -12.197 1.00 94.94 428 LEU A O 1
ATOM 3342 N N . TRP A 1 429 ? 13.199 -16.456 -13.313 1.00 94.69 429 TRP A N 1
ATOM 3343 C CA . TRP A 1 429 ? 14.589 -16.014 -13.316 1.00 94.69 429 TRP A CA 1
ATOM 3344 C C . TRP A 1 429 ? 14.819 -15.101 -14.514 1.00 94.69 429 TRP A C 1
ATOM 3346 O O . TRP A 1 429 ? 14.826 -15.548 -15.655 1.00 94.69 429 TRP A O 1
ATOM 3356 N N . VAL A 1 430 ? 15.018 -13.815 -14.250 1.00 93.12 430 VAL A N 1
ATOM 3357 C CA . VAL A 1 430 ? 15.323 -12.828 -15.280 1.00 93.12 430 VAL A CA 1
ATOM 3358 C C . VAL A 1 430 ? 16.830 -12.812 -15.506 1.00 93.12 430 VAL A C 1
ATOM 3360 O O . VAL A 1 430 ? 17.602 -12.589 -14.569 1.00 93.12 430 VAL A O 1
ATOM 3363 N N . LYS A 1 431 ? 17.251 -13.011 -16.758 1.00 92.19 431 LYS A N 1
ATOM 3364 C CA . LYS A 1 431 ? 18.636 -12.797 -17.193 1.00 92.19 431 LYS A CA 1
ATOM 3365 C C . LYS A 1 431 ? 18.820 -11.396 -17.761 1.00 92.19 431 LYS A C 1
ATOM 3367 O O . LYS A 1 431 ? 18.023 -10.937 -18.583 1.00 92.19 431 LYS A O 1
ATOM 3372 N N . ASN A 1 432 ? 19.895 -10.740 -17.340 1.00 91.50 432 ASN A N 1
ATOM 3373 C CA . ASN A 1 432 ? 20.275 -9.411 -17.800 1.00 91.50 432 ASN A CA 1
ATOM 3374 C C . ASN A 1 432 ? 20.797 -9.462 -19.241 1.00 91.50 432 ASN A C 1
ATOM 3376 O O . ASN A 1 432 ? 21.842 -10.063 -19.503 1.00 91.50 432 ASN A O 1
ATOM 3380 N N . ARG A 1 433 ? 20.109 -8.805 -20.177 1.00 86.38 433 ARG A N 1
ATOM 3381 C CA . ARG A 1 433 ? 20.408 -8.930 -21.621 1.00 86.38 433 ARG A CA 1
ATOM 3382 C C . ARG A 1 433 ? 21.633 -8.146 -22.070 1.00 86.38 433 ARG A C 1
ATOM 3384 O O . ARG A 1 433 ? 22.168 -8.390 -23.159 1.00 86.38 433 ARG A O 1
ATOM 3391 N N . HIS A 1 434 ? 22.082 -7.197 -21.255 1.00 89.06 434 HIS A N 1
ATOM 3392 C CA . HIS A 1 434 ? 23.322 -6.481 -21.513 1.00 89.06 434 HIS A CA 1
ATOM 3393 C C . HIS A 1 434 ? 24.531 -7.407 -21.327 1.00 89.06 434 HIS A C 1
ATOM 3395 O O . HIS A 1 434 ? 25.381 -7.468 -22.212 1.00 89.06 434 HIS A O 1
ATOM 3401 N N . PHE A 1 435 ? 24.557 -8.179 -20.236 1.00 90.25 435 PHE A N 1
ATOM 3402 C CA . PHE A 1 435 ? 25.677 -9.064 -19.891 1.00 90.25 435 PHE A CA 1
ATOM 3403 C C . PHE A 1 435 ? 25.524 -10.511 -20.384 1.00 90.25 435 PHE A C 1
ATOM 3405 O O . PHE A 1 435 ? 26.530 -11.191 -20.558 1.00 90.25 435 PHE A O 1
ATOM 3412 N N . LEU A 1 436 ? 24.295 -10.987 -20.611 1.00 87.38 436 LEU A N 1
ATOM 3413 C CA . LEU A 1 436 ? 23.986 -12.324 -21.133 1.00 87.38 436 LEU A CA 1
ATOM 3414 C C . LEU A 1 436 ? 23.088 -12.211 -22.380 1.00 87.38 436 LEU A C 1
ATOM 3416 O O . LEU A 1 436 ? 21.865 -12.293 -22.265 1.00 87.38 436 LEU A O 1
ATOM 3420 N N . PRO A 1 437 ? 23.667 -11.985 -23.574 1.00 74.75 437 PRO A N 1
ATOM 3421 C CA . PRO A 1 437 ? 22.911 -11.754 -24.805 1.00 74.75 437 PRO A CA 1
ATOM 3422 C C . PRO A 1 437 ? 22.481 -13.030 -25.555 1.00 74.75 437 PRO A C 1
ATOM 3424 O O . PRO A 1 437 ? 21.832 -12.908 -26.591 1.00 74.75 437 PRO A O 1
ATOM 3427 N N . GLU A 1 438 ? 22.820 -14.233 -25.087 1.00 69.38 438 GLU A N 1
ATOM 3428 C CA . GLU A 1 438 ? 22.448 -15.504 -25.746 1.00 69.38 438 GLU A CA 1
ATOM 3429 C C . GLU A 1 438 ? 20.942 -15.797 -25.627 1.00 69.38 438 GLU A C 1
ATOM 3431 O O . GLU A 1 438 ? 20.314 -15.332 -24.683 1.00 69.38 438 GLU A O 1
ATOM 3436 N N . GLU A 1 439 ? 20.325 -16.494 -26.584 1.00 58.25 439 GLU A N 1
ATOM 3437 C CA . GLU A 1 439 ? 18.875 -16.784 -26.570 1.00 58.25 439 GLU A CA 1
ATOM 3438 C C . GLU A 1 439 ? 18.466 -17.666 -25.370 1.00 58.25 439 GLU A C 1
ATOM 3440 O O . GLU A 1 439 ? 19.235 -18.521 -24.932 1.00 58.25 439 GLU A O 1
ATOM 3445 N N . GLU A 1 440 ? 17.272 -17.413 -24.815 1.00 55.75 440 GLU A N 1
ATOM 3446 C CA . GLU A 1 440 ? 16.626 -18.258 -23.792 1.00 55.75 440 GLU A CA 1
ATOM 3447 C C . GLU A 1 440 ? 15.676 -19.277 -24.412 1.00 55.75 440 GLU A C 1
ATOM 3449 O O . GLU A 1 440 ? 14.958 -18.899 -25.370 1.00 55.75 440 GLU A O 1
#

InterPro domains:
  IPR000823 Plant peroxidase [PR00461] (44-63)
  IPR000823 Plant peroxidase [PR00461] (68-88)
  IPR000823 Plant peroxidase [PR00461] (108-121)
  IPR000823 Plant peroxidase [PR00461] (127-137)
  IPR000823 Plant peroxidase [PR00461] (146-161)
  IPR000823 Plant peroxidase [PR00461] (193-205)
  IPR000823 Plant peroxidase [PTHR31388] (35-247)
  IPR002016 Haem peroxidase [PF00141] (51-265)
  IPR002016 Haem peroxidase [PR00458] (66-80)
  IPR002016 Haem peroxidase [PR00458] (128-145)
  IPR002016 Haem peroxidase [PR00458] (146-158)
  IPR002016 Haem peroxidase [PR00458] (194-209)
  IPR002016 Haem peroxidase [PS50873] (34-271)
  IPR010255 Haem peroxidase superfamily [SSF48113] (35-257)
  IPR019793 Peroxidases heam-ligand binding site [PS00435] (194-204)
  IPR019794 Peroxidase, active site [PS00436] (66-77)
  IPR025733 Purple acid phosphatase, C-terminal domain [PF14008] (363-421)
  IPR029052 Metallo-dependent phosphatase-like [G3DSA:3.60.21.10] (235-440)
  IPR029052 Metallo-dependent phosphatase-like [SSF56300] (265-433)
  IPR033905 Secretory peroxidase [cd00693] (34-240)

Sequence (440 aa):
MATTRTFLVLFSLACSLTLCICDDESNYGGGEGNLFPGFYRSSCPRAEEIVRSVVAQAVAKESRMAASLMRLHFHDCFVQGCDGSLLLDSSGSIVTEKGSNPNSNSARGFDVVDQIKAALENECPGTVSCADLLTLAARDSSVLTGGPSWMVPLGRRDSRSASLSGSNNNIPAPNNTFNTILSTFTNQGLDLTDLVALSGSHTIGFSRCTSFRQRLYNQSGNGSPDITLEQSYATNLRQRARLRHSSHTKTVTTFHTEPHRALLRFDKYTPQNSWLESELKKVNREETPWLIVLVHSPWYNSNGYHYMEGESMRVTFEPWFVQNKVDIVFAGHVHAYERSERVSNIKYNITDRLSSPVKDPSAPIYITIGDGGNIEGIANDYTYPQPSYSAYREASFGHALLAIKNRTHALYTWHRNQDNEPVIADSLWVKNRHFLPEEE

Solvent-accessible surface area (backbone atoms only — not comparable to full-atom values): 25277 Å² total; per-residue (Å²): 140,83,88,87,78,89,77,89,81,83,83,78,88,77,84,75,84,74,77,80,74,80,80,74,78,73,79,77,75,74,54,96,87,60,66,36,65,66,65,41,58,84,76,34,68,56,51,69,60,50,40,42,52,49,50,50,53,48,27,75,75,38,66,55,44,27,41,30,35,34,47,49,34,54,59,15,37,51,32,97,35,61,19,36,24,53,74,44,68,67,52,94,90,36,48,26,24,51,71,16,77,77,25,43,100,60,65,54,56,64,72,54,52,49,52,37,49,53,55,43,43,73,76,29,65,95,67,80,33,62,18,36,49,34,53,50,40,24,47,43,24,34,40,77,39,25,34,71,72,75,86,60,63,28,72,44,56,62,55,92,58,40,48,31,68,40,39,54,70,44,50,78,58,84,82,55,51,70,70,54,44,51,49,49,38,46,75,74,74,32,55,72,67,50,52,56,57,60,57,51,60,46,62,47,39,69,43,50,50,82,64,52,46,45,42,62,41,33,57,84,77,75,68,40,53,38,84,88,48,60,66,69,58,45,50,53,50,48,52,63,61,61,74,56,94,51,99,82,66,83,53,64,46,49,64,51,65,77,75,74,83,72,79,72,68,58,48,82,85,26,72,61,41,52,46,50,58,54,52,63,73,66,63,52,52,91,83,48,52,74,44,74,46,81,46,61,56,37,64,78,60,63,35,64,68,72,51,72,66,21,42,69,55,38,73,53,45,45,57,56,35,34,74,68,32,27,45,36,35,39,15,28,81,47,24,17,34,36,32,38,44,39,40,40,61,76,81,57,36,87,87,75,68,50,83,62,71,38,84,27,86,47,24,27,32,44,34,30,63,18,12,73,49,40,67,86,28,69,50,70,52,61,53,82,75,76,55,93,51,55,69,47,72,46,62,48,38,36,52,74,49,77,47,74,73,56,72,46,41,28,43,38,38,35,28,40,46,58,75,86,51,76,39,81,76,44,74,45,80,46,66,28,40,80,80,50,73,72,87,133

Nearest PDB structures (foldseek):
  1qo4-assembly1_A  TM=9.011E-01  e=7.659E-23  Arabidopsis thaliana
  4cuo-assembly1_A-2  TM=8.959E-01  e=7.659E-23  Ficus benghalensis
  4a5g-assembly2_B  TM=9.001E-01  e=4.496E-22  Raphanus sativus
  1fhf-assembly1_A  TM=8.820E-01  e=8.557E-22  Glycine max
  3hdl-assembly1_A  TM=8.805E-01  e=6.616E-19  Roystonea regia

Radius of gyration: 28.22 Å; Cα contacts (8 Å, |Δi|>4): 715; chains: 1; bounding box: 76×109×81 Å

Foldseek 3Di:
DDDDDDDDDDDDDDPPPPPPPPPPPPPPPPDPPDFAFCPCCPQQVCLLVLLLVLLLVVCVVPVQLLLLLLVLLVLCCLFPHLACLQLDDDDDPADHL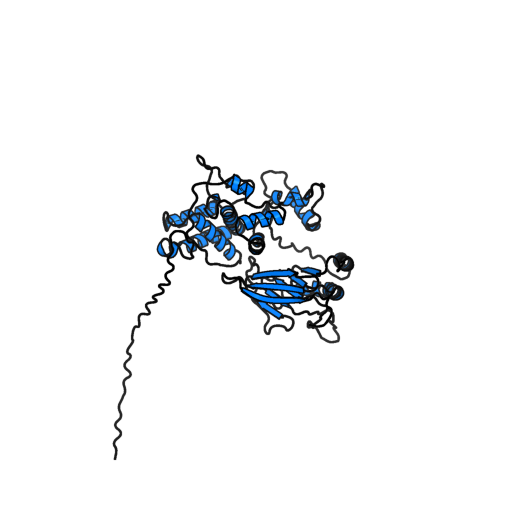CPAPCNPVHRDDSVSLVVSVVSSCVRRNPRAASSVSSQSSNQSSQVLFQHAHDRDGGDHHHDPHHDSPSSRQLDDALLDDPVSLQVSCVVSVHHPVRSVLSVLSLLWHWDFCVRCVCQLAPSPNPRHHNPVDDVVVSVVSVCLVPVDPDPPDGSIDRSDDPPPPPVQPLACPHPVLVVVLVVLVVDDCVVVLAAEAEDADFCDDQFPVCPNVCVNVLQSCQVVCLVSQHAEYEYANAQWWWKFAQWHQNPDDPVVPPRDTDHDLSGYIYIYQNVSTGSVHWRAGGDPPDDNGTPDIDRARWDKDWADPDSFWIKIFIWGPNHVDTDRPDIDIGTRCVVPVDDD

Organism: Brassica cretica (NCBI:txid69181)

pLDDT: mean 83.27, std 19.64, range [27.03, 98.81]

Secondary structure (DSSP, 8-state):
-------------------------------TT--BTTTTTTT-TTHHHHHHHHHHHHHHH-THHHHHHHHHHHHHHTTTSSSSGGGPPPBTTB--GGGSTTTTTT---HHHHHHHHHHHHHHSTTTS-HHHHHHHHHHHHHHHTT----PPPB-----S---HHHHHHHSPPTTS-HHHHHHHHHHTT--HHHHHHHHGGGGSSEEEHHHHHHHHH-TTSSSS--TTS-HHHHHHHHHHHHS---TT---EEESS----------STTSHHHHHHHHHHTT--TTT----EEEESS-SS--BSTTTTTTHHHHHHHHHHHHHTT--EEEE-SSSSEEEE-SEE-TT-BTTTTB-S-EE-TTSPEEEEE-TT--TT-----B-SSPPTTEEEEE-S-EEEEEEE-SSSEEEEEEEE-TTSS-EEEEEEEEEPTTT--S--